Protein AF-A0A066W1K3-F1 (afdb_monomer)

Structure (mmCIF, N/CA/C/O backbone):
data_AF-A0A066W1K3-F1
#
_entry.id   AF-A0A066W1K3-F1
#
loop_
_atom_site.group_PDB
_atom_site.id
_atom_site.type_symbol
_atom_site.label_atom_id
_atom_site.label_alt_id
_atom_site.label_comp_id
_atom_site.label_asym_id
_atom_site.label_entity_id
_atom_site.label_seq_id
_atom_site.pdbx_PDB_ins_code
_atom_site.Cartn_x
_atom_site.Cartn_y
_atom_site.Cartn_z
_atom_site.occupancy
_atom_site.B_iso_or_equiv
_atom_site.auth_seq_id
_atom_site.auth_comp_id
_atom_site.auth_asym_id
_atom_site.auth_atom_id
_atom_site.pdbx_PDB_model_num
ATOM 1 N N . MET A 1 1 ? -20.556 -6.144 -15.198 1.00 44.56 1 MET A N 1
ATOM 2 C CA . MET A 1 1 ? -20.612 -7.487 -15.829 1.00 44.56 1 MET A CA 1
ATOM 3 C C . MET A 1 1 ? -19.387 -7.749 -16.706 1.00 44.56 1 MET A C 1
ATOM 5 O O . MET A 1 1 ? -18.806 -8.810 -16.545 1.00 44.56 1 MET A O 1
ATOM 9 N N . ALA A 1 2 ? -18.916 -6.784 -17.511 1.00 56.59 2 ALA A N 1
ATOM 10 C CA . ALA A 1 2 ? -17.730 -6.940 -18.371 1.00 56.59 2 ALA A CA 1
ATOM 11 C C . ALA A 1 2 ? -16.427 -7.333 -17.630 1.00 56.59 2 ALA A C 1
ATOM 13 O O . ALA A 1 2 ? -15.752 -8.272 -18.041 1.00 56.59 2 ALA A O 1
ATOM 14 N N . GLY A 1 3 ? -16.100 -6.697 -16.494 1.00 54.97 3 GLY A N 1
ATOM 15 C CA . GLY A 1 3 ? -14.868 -7.006 -15.742 1.00 54.97 3 GLY A CA 1
ATOM 16 C C . GLY A 1 3 ? -14.790 -8.435 -15.174 1.00 54.97 3 GLY A C 1
ATOM 17 O O . GLY A 1 3 ? -13.723 -9.043 -15.167 1.00 54.97 3 GLY A O 1
ATOM 18 N N . GLN A 1 4 ? -15.920 -9.022 -14.755 1.00 56.44 4 GLN A N 1
ATOM 19 C CA . GLN A 1 4 ? -15.952 -10.411 -14.267 1.00 56.44 4 GLN A CA 1
ATOM 20 C C . GLN A 1 4 ? -15.834 -11.446 -15.394 1.00 56.44 4 GLN A C 1
ATOM 22 O O . GLN A 1 4 ? -15.344 -12.547 -15.153 1.00 56.44 4 GLN A O 1
ATOM 27 N N . GLU A 1 5 ? -16.263 -11.115 -16.614 1.00 59.84 5 GLU A N 1
ATOM 28 C CA . GLU A 1 5 ? -16.056 -11.969 -17.789 1.00 59.84 5 GLU A CA 1
ATOM 29 C C . GLU A 1 5 ? -14.601 -11.915 -18.271 1.00 59.84 5 GLU A C 1
ATOM 31 O O . GLU A 1 5 ? -14.025 -12.964 -18.553 1.00 59.84 5 GLU A O 1
ATOM 36 N N . LEU A 1 6 ? -13.970 -10.732 -18.253 1.00 61.50 6 LEU A N 1
ATOM 37 C CA . LEU A 1 6 ? -12.534 -10.558 -18.521 1.00 61.50 6 LEU A CA 1
ATOM 38 C C . LEU A 1 6 ? -11.660 -11.352 -17.537 1.00 61.50 6 LEU A C 1
ATOM 40 O O . LEU A 1 6 ? -10.707 -12.011 -17.948 1.00 61.50 6 LEU A O 1
ATOM 44 N N . LEU A 1 7 ? -12.032 -11.363 -16.252 1.00 59.84 7 LEU A N 1
ATOM 45 C CA . LEU A 1 7 ? -11.373 -12.167 -15.216 1.00 59.84 7 LEU A CA 1
ATOM 46 C C . LEU A 1 7 ? -11.387 -13.675 -15.502 1.00 59.84 7 LEU A C 1
ATOM 48 O O . LEU A 1 7 ? -10.440 -14.364 -15.144 1.00 59.84 7 LEU A O 1
ATOM 52 N N . ARG A 1 8 ? -12.444 -14.206 -16.132 1.00 62.91 8 ARG A N 1
ATOM 53 C CA . ARG A 1 8 ? -12.571 -15.651 -16.409 1.00 62.91 8 ARG A CA 1
ATOM 54 C C . ARG A 1 8 ? -11.688 -16.130 -17.563 1.00 62.91 8 ARG A C 1
ATOM 56 O O . ARG A 1 8 ? -11.453 -17.330 -17.664 1.00 62.91 8 ARG A O 1
ATOM 63 N N . GLY A 1 9 ? -11.238 -15.222 -18.430 1.00 71.50 9 GLY A N 1
ATOM 64 C CA . GLY A 1 9 ? -10.357 -15.532 -19.560 1.00 71.50 9 GLY A CA 1
ATOM 65 C C . GLY A 1 9 ? -8.876 -15.243 -19.307 1.00 71.50 9 GLY A C 1
ATOM 66 O O . GLY A 1 9 ? -8.043 -15.649 -20.114 1.00 71.50 9 GLY A O 1
ATOM 67 N N . LEU A 1 10 ? -8.541 -14.540 -18.220 1.00 83.56 10 LEU A N 1
ATOM 68 C CA . LEU A 1 10 ? -7.169 -14.171 -17.894 1.00 83.56 10 LEU A CA 1
ATOM 69 C C . LEU A 1 10 ? -6.488 -15.248 -17.045 1.00 83.56 10 LEU A C 1
ATOM 71 O O . LEU A 1 10 ? -6.979 -15.617 -15.980 1.00 83.56 10 LEU A O 1
ATOM 75 N N . ASP A 1 11 ? -5.315 -15.694 -17.488 1.00 89.19 11 ASP A N 1
ATOM 76 C CA . ASP A 1 11 ? -4.429 -16.529 -16.683 1.00 89.19 11 ASP A CA 1
ATOM 77 C C . ASP A 1 11 ? -3.757 -15.677 -15.592 1.00 89.19 11 ASP A C 1
ATOM 79 O O . ASP A 1 11 ? -2.738 -15.014 -15.804 1.00 89.19 11 ASP A O 1
ATOM 83 N N . LEU A 1 12 ? -4.386 -15.658 -14.416 1.00 88.31 12 LEU A N 1
ATOM 84 C CA . LEU A 1 12 ? -3.919 -14.900 -13.261 1.00 88.31 12 LEU A CA 1
ATOM 85 C C . LEU A 1 12 ? -2.614 -15.463 -12.666 1.00 88.31 12 LEU A C 1
ATOM 87 O O . LEU A 1 12 ? -1.838 -14.698 -12.090 1.00 88.31 12 LEU A O 1
ATOM 91 N N . GLU A 1 13 ? -2.326 -16.759 -12.831 1.00 87.38 13 GLU A N 1
ATOM 92 C CA . GLU A 1 13 ? -1.036 -17.335 -12.426 1.00 87.38 13 GLU A CA 1
ATOM 93 C C . GLU A 1 13 ? 0.085 -16.818 -13.337 1.00 87.38 13 GLU A C 1
ATOM 95 O O . GLU A 1 13 ? 1.126 -16.376 -12.851 1.00 87.38 13 GLU A O 1
ATOM 100 N N . ALA A 1 14 ? -0.141 -16.787 -14.655 1.00 88.00 14 ALA A N 1
ATOM 101 C CA . ALA A 1 14 ? 0.821 -16.222 -15.601 1.00 88.00 14 ALA A CA 1
ATOM 102 C C . ALA A 1 14 ? 1.046 -14.716 -15.378 1.00 88.00 14 ALA A C 1
ATOM 104 O O . ALA A 1 14 ? 2.181 -14.239 -15.475 1.00 88.00 14 ALA A O 1
ATOM 105 N N . ALA A 1 15 ? -0.008 -13.963 -15.043 1.00 91.12 15 ALA A N 1
ATOM 106 C CA . ALA A 1 15 ? 0.107 -12.550 -14.681 1.00 91.12 15 ALA A CA 1
ATOM 107 C C . ALA A 1 15 ? 0.952 -12.350 -13.411 1.00 91.12 15 ALA A C 1
ATOM 109 O O . ALA A 1 15 ? 1.806 -11.462 -13.371 1.00 91.12 15 ALA A O 1
ATOM 110 N N . HIS A 1 16 ? 0.772 -13.201 -12.400 1.00 92.12 16 HIS A N 1
ATOM 111 C CA . HIS A 1 16 ? 1.555 -13.179 -11.162 1.00 92.12 16 HIS A CA 1
ATOM 112 C C . HIS A 1 16 ? 3.029 -13.534 -11.377 1.00 92.12 16 HIS A C 1
ATOM 114 O O . HIS A 1 16 ? 3.916 -12.784 -10.954 1.00 92.12 16 HIS A O 1
ATOM 120 N N . ASP A 1 17 ? 3.304 -14.612 -12.112 1.00 87.12 17 ASP A N 1
ATOM 121 C CA . ASP A 1 17 ? 4.659 -15.010 -12.509 1.00 87.12 17 ASP A CA 1
ATOM 122 C C . ASP A 1 17 ? 5.370 -13.884 -13.275 1.00 87.12 17 ASP A C 1
ATOM 124 O O . ASP A 1 17 ? 6.563 -13.636 -13.077 1.00 87.12 17 ASP A O 1
ATOM 128 N N . PHE A 1 18 ? 4.643 -13.194 -14.155 1.00 92.12 18 PHE A N 1
ATOM 129 C CA . PHE A 1 18 ? 5.164 -12.061 -14.909 1.00 92.12 18 PHE A CA 1
ATOM 130 C C . PHE A 1 18 ? 5.473 -10.862 -14.001 1.00 92.12 18 PHE A C 1
ATOM 132 O O . PHE A 1 18 ? 6.591 -10.344 -14.039 1.00 92.12 18 PHE A O 1
ATOM 139 N N . ALA A 1 19 ? 4.524 -10.454 -13.151 1.00 94.69 19 ALA A N 1
ATOM 140 C CA . ALA A 1 19 ? 4.674 -9.306 -12.257 1.00 94.69 19 ALA A CA 1
ATOM 141 C C . ALA A 1 19 ? 5.852 -9.480 -11.286 1.00 94.69 19 ALA A C 1
ATOM 143 O O . ALA A 1 19 ? 6.653 -8.564 -11.101 1.00 94.69 19 ALA A O 1
ATOM 144 N N . THR A 1 20 ? 6.001 -10.672 -10.702 1.00 89.81 20 THR A N 1
ATOM 145 C CA . THR A 1 20 ? 7.090 -10.980 -9.762 1.00 89.81 20 THR A CA 1
ATOM 146 C C . THR A 1 20 ? 8.464 -10.918 -10.426 1.00 89.81 20 THR A C 1
ATOM 148 O O . THR A 1 20 ? 9.378 -10.282 -9.898 1.00 89.81 20 THR A O 1
ATOM 151 N N . GLN A 1 21 ? 8.620 -11.525 -11.606 1.00 88.31 21 GLN A N 1
ATOM 152 C CA . GLN A 1 21 ? 9.875 -11.476 -12.360 1.00 88.31 21 GLN A CA 1
ATOM 153 C C . GLN A 1 21 ? 10.215 -10.053 -12.805 1.00 88.31 21 GLN A C 1
ATOM 155 O O . GLN A 1 21 ? 11.380 -9.648 -12.739 1.00 88.31 21 GLN A O 1
ATOM 160 N N . LEU A 1 22 ? 9.211 -9.292 -13.245 1.00 92.69 22 LEU A N 1
ATOM 161 C CA . LEU A 1 22 ? 9.401 -7.921 -13.694 1.00 92.69 22 LEU A CA 1
ATOM 162 C C . LEU A 1 22 ? 9.805 -6.999 -12.537 1.00 92.69 22 LEU A C 1
ATOM 164 O O . LEU A 1 22 ? 10.787 -6.273 -12.677 1.00 92.69 22 LEU A O 1
ATOM 168 N N . ALA A 1 23 ? 9.142 -7.101 -11.380 1.00 94.69 23 ALA A N 1
ATOM 169 C CA . ALA A 1 23 ? 9.474 -6.322 -10.186 1.00 94.69 23 ALA A CA 1
ATOM 170 C C . ALA A 1 23 ? 10.914 -6.583 -9.712 1.00 94.69 23 ALA A C 1
ATOM 172 O O . ALA A 1 23 ? 11.644 -5.645 -9.396 1.00 94.69 23 ALA A O 1
ATOM 173 N N . VAL A 1 24 ? 11.369 -7.845 -9.729 1.00 90.06 24 VAL A N 1
ATOM 174 C CA . VAL A 1 24 ? 12.751 -8.194 -9.352 1.00 90.06 24 VAL A CA 1
ATOM 175 C C . VAL A 1 24 ? 13.772 -7.621 -10.339 1.00 90.06 24 VAL A C 1
ATOM 177 O O . VAL A 1 24 ? 14.794 -7.077 -9.915 1.00 90.06 24 VAL A O 1
ATOM 180 N N . ARG A 1 25 ? 13.508 -7.710 -11.651 1.00 90.25 25 ARG A N 1
ATOM 181 C CA . ARG A 1 25 ? 14.384 -7.135 -12.690 1.00 90.25 25 ARG A CA 1
ATOM 182 C C . ARG A 1 25 ? 14.455 -5.610 -12.585 1.00 90.25 25 ARG A C 1
ATOM 184 O O . ARG A 1 25 ? 15.551 -5.062 -12.642 1.00 90.25 25 ARG A O 1
ATOM 191 N N . ALA A 1 26 ? 13.319 -4.950 -12.372 1.00 90.50 26 ALA A N 1
ATOM 192 C CA . ALA A 1 26 ? 13.235 -3.508 -12.164 1.00 90.50 26 ALA A CA 1
ATOM 193 C C . ALA A 1 26 ? 13.988 -3.069 -10.895 1.00 90.50 26 ALA A C 1
ATOM 195 O O . ALA A 1 26 ? 14.848 -2.195 -10.948 1.00 90.50 26 ALA A O 1
ATOM 196 N N . GLY A 1 27 ? 13.776 -3.740 -9.758 1.00 90.50 27 GLY A N 1
ATOM 197 C CA . GLY A 1 27 ? 14.482 -3.389 -8.523 1.00 90.50 27 GLY A CA 1
ATOM 198 C C . GLY A 1 27 ? 15.983 -3.690 -8.558 1.00 90.50 27 GLY A C 1
ATOM 199 O O . GLY A 1 27 ? 16.744 -3.085 -7.803 1.00 90.50 27 GLY A O 1
ATOM 200 N N . ALA A 1 28 ? 16.450 -4.579 -9.442 1.00 86.50 28 ALA A N 1
ATOM 201 C CA . ALA A 1 28 ? 17.882 -4.746 -9.684 1.00 86.50 28 ALA A CA 1
ATOM 202 C C . ALA A 1 28 ? 18.515 -3.470 -10.270 1.00 86.50 28 ALA A C 1
ATOM 204 O O . ALA A 1 28 ? 19.626 -3.122 -9.874 1.00 86.50 28 ALA A O 1
ATOM 205 N N . MET A 1 29 ? 17.791 -2.736 -11.128 1.00 87.94 29 MET A N 1
ATOM 206 C CA . MET A 1 29 ? 18.235 -1.434 -11.647 1.00 87.94 29 MET A CA 1
ATOM 207 C C . MET A 1 29 ? 18.356 -0.404 -10.515 1.00 87.94 29 MET A C 1
ATOM 209 O O . MET A 1 29 ? 19.374 0.282 -10.415 1.00 87.94 29 MET A O 1
ATOM 213 N N . LEU A 1 30 ? 17.369 -0.355 -9.607 1.00 89.31 30 LEU A N 1
ATOM 214 C CA . LEU A 1 30 ? 17.415 0.506 -8.417 1.00 89.31 30 LEU A CA 1
ATOM 215 C C . LEU A 1 30 ? 18.617 0.182 -7.524 1.00 89.31 30 LEU A C 1
ATOM 217 O O . LEU A 1 30 ? 19.340 1.084 -7.101 1.00 89.31 30 LEU A O 1
ATOM 221 N N . ARG A 1 31 ? 18.871 -1.108 -7.257 1.00 85.31 31 ARG A N 1
ATOM 222 C CA . ARG A 1 31 ? 20.025 -1.540 -6.454 1.00 85.31 31 ARG A CA 1
ATOM 223 C C . ARG A 1 31 ? 21.344 -1.132 -7.094 1.00 85.31 31 ARG A C 1
ATOM 225 O O . ARG A 1 31 ? 22.219 -0.625 -6.400 1.00 85.31 31 ARG A O 1
ATOM 232 N N . GLU A 1 32 ? 21.501 -1.370 -8.394 1.00 83.19 32 GLU A N 1
ATOM 233 C CA . GLU A 1 32 ? 22.722 -1.014 -9.116 1.00 83.19 32 GLU A CA 1
ATOM 234 C C . GLU A 1 32 ? 22.983 0.497 -9.048 1.00 83.19 32 GLU A C 1
ATOM 236 O O . GLU A 1 32 ? 24.118 0.925 -8.835 1.00 83.19 32 GLU A O 1
ATOM 241 N N . ASN A 1 33 ? 21.933 1.312 -9.173 1.00 86.31 33 ASN A N 1
ATOM 242 C CA . ASN A 1 33 ? 22.040 2.761 -9.045 1.00 86.31 33 ASN A CA 1
ATOM 243 C C . ASN A 1 33 ? 22.405 3.185 -7.608 1.00 86.31 33 ASN A C 1
ATOM 245 O O . ASN A 1 33 ? 23.353 3.950 -7.421 1.00 86.31 33 ASN A O 1
ATOM 249 N N . ALA A 1 34 ? 21.743 2.623 -6.591 1.00 85.62 34 ALA A N 1
ATOM 250 C CA . ALA A 1 34 ? 22.082 2.863 -5.187 1.00 85.62 34 ALA A CA 1
ATOM 251 C C . ALA A 1 34 ? 23.542 2.487 -4.873 1.00 85.62 34 ALA A C 1
ATOM 253 O O . ALA A 1 34 ? 24.242 3.241 -4.198 1.00 85.62 34 ALA A O 1
ATOM 254 N N . TRP A 1 35 ? 24.027 1.367 -5.420 1.00 81.88 35 TRP A N 1
ATOM 255 C CA . TRP A 1 35 ? 25.419 0.939 -5.292 1.00 81.88 35 TRP A CA 1
ATOM 256 C C . TRP A 1 35 ? 26.395 1.938 -5.914 1.00 81.88 35 TRP A C 1
ATOM 258 O O . TRP A 1 35 ? 27.321 2.394 -5.246 1.00 81.88 35 TRP A O 1
ATOM 268 N N . LYS A 1 36 ? 26.165 2.336 -7.172 1.00 81.75 36 LYS A N 1
ATOM 269 C CA . LYS A 1 36 ? 27.003 3.331 -7.863 1.00 81.75 36 LYS A CA 1
ATOM 270 C C . LYS A 1 36 ? 27.095 4.635 -7.071 1.00 81.75 36 LYS A C 1
ATOM 272 O O . LYS A 1 36 ? 28.177 5.205 -6.966 1.00 81.75 36 LYS A O 1
ATOM 277 N N . ARG A 1 37 ? 25.981 5.076 -6.481 1.00 82.56 37 ARG A N 1
ATOM 278 C CA . ARG A 1 37 ? 25.920 6.282 -5.644 1.00 82.56 37 ARG A CA 1
ATOM 279 C C . ARG A 1 37 ? 26.664 6.117 -4.320 1.00 82.56 37 ARG A C 1
ATOM 281 O O . ARG A 1 37 ? 27.357 7.041 -3.914 1.00 82.56 37 ARG A O 1
ATOM 288 N N . ALA A 1 38 ? 26.571 4.953 -3.680 1.00 79.88 38 ALA A N 1
ATOM 289 C CA . ALA A 1 38 ? 27.310 4.655 -2.454 1.00 79.88 38 ALA A CA 1
ATOM 290 C C . ALA A 1 38 ? 28.830 4.543 -2.678 1.00 79.88 38 ALA A C 1
ATOM 292 O O . ALA A 1 38 ? 29.608 4.854 -1.780 1.00 79.88 38 ALA A O 1
ATOM 293 N N . CYS A 1 39 ? 29.257 4.109 -3.869 1.00 74.38 39 CYS A N 1
ATOM 294 C CA . CYS A 1 39 ? 30.669 3.985 -4.241 1.00 74.38 39 CYS A CA 1
ATOM 295 C C . CYS A 1 39 ? 31.286 5.235 -4.861 1.00 74.38 39 CYS A C 1
ATOM 297 O O . CYS A 1 39 ? 32.507 5.271 -5.031 1.00 74.38 39 CYS A O 1
ATOM 299 N N . ALA A 1 40 ? 30.481 6.226 -5.245 1.00 71.75 40 ALA A N 1
ATOM 300 C CA . ALA A 1 40 ? 31.010 7.469 -5.776 1.00 71.75 40 ALA A CA 1
ATOM 301 C C . ALA A 1 40 ? 31.916 8.104 -4.705 1.00 71.75 40 ALA A C 1
ATOM 303 O O . ALA A 1 40 ? 31.473 8.268 -3.565 1.00 71.75 40 ALA A O 1
ATOM 304 N N . PRO A 1 41 ? 33.184 8.435 -5.020 1.00 52.69 41 PRO A N 1
ATOM 305 C CA . PRO A 1 41 ? 34.043 9.092 -4.052 1.00 52.69 41 PRO A CA 1
ATOM 306 C C . PRO A 1 41 ? 33.346 10.375 -3.612 1.00 52.69 41 PRO A C 1
ATOM 308 O O . PRO A 1 41 ? 32.952 11.185 -4.454 1.00 52.69 41 PRO A O 1
ATOM 311 N N . HIS A 1 42 ? 33.180 10.560 -2.298 1.00 49.16 42 HIS A N 1
ATOM 312 C CA . HIS A 1 42 ? 32.863 11.873 -1.759 1.00 49.16 42 HIS A CA 1
ATOM 313 C C . HIS A 1 42 ? 33.869 12.837 -2.387 1.00 49.16 42 HIS A C 1
ATOM 315 O O . HIS A 1 42 ? 35.070 12.696 -2.160 1.00 49.16 42 HIS A O 1
ATOM 321 N N . LEU A 1 43 ? 33.404 13.771 -3.217 1.00 42.94 43 LEU A N 1
ATOM 322 C CA . LEU A 1 43 ? 34.198 14.918 -3.638 1.00 42.94 43 LEU A CA 1
ATOM 323 C C . LEU A 1 43 ? 34.476 15.722 -2.367 1.00 42.94 43 LEU A C 1
ATOM 325 O O . LEU A 1 43 ? 33.756 16.653 -2.021 1.00 42.94 43 LEU A O 1
ATOM 329 N N . SER A 1 44 ? 35.473 15.286 -1.601 1.00 37.78 44 SER A N 1
ATOM 330 C CA . SER A 1 44 ? 35.967 16.006 -0.451 1.00 37.78 44 SER A CA 1
ATOM 331 C C . SER A 1 44 ? 36.592 17.278 -0.985 1.00 37.78 44 SER A C 1
ATOM 333 O O . SER A 1 44 ? 37.568 17.243 -1.736 1.00 37.78 44 SER A O 1
ATOM 335 N N . SER A 1 45 ? 36.019 18.400 -0.578 1.00 40.66 45 SER A N 1
ATOM 336 C CA . SER A 1 45 ? 36.645 19.708 -0.579 1.00 40.66 45 SER A CA 1
ATOM 337 C C . SER A 1 45 ? 38.006 19.637 0.128 1.00 40.66 45 SER A C 1
ATOM 339 O O . SER A 1 45 ? 38.107 19.856 1.333 1.00 40.66 45 SER A O 1
ATOM 341 N N . SER A 1 46 ? 39.065 19.322 -0.612 1.00 32.78 46 SER A N 1
ATOM 342 C CA . SER A 1 46 ? 40.451 19.525 -0.195 1.00 32.78 46 SER A CA 1
ATOM 343 C C . SER A 1 46 ? 41.079 20.572 -1.109 1.00 32.78 46 SER A C 1
ATOM 345 O O . SER A 1 46 ? 41.966 20.288 -1.909 1.00 32.78 46 SER A O 1
ATOM 347 N N . ALA A 1 47 ? 40.586 21.806 -1.008 1.00 38.16 47 ALA A N 1
ATOM 348 C CA . ALA A 1 47 ? 41.328 22.965 -1.477 1.00 38.16 47 ALA A CA 1
ATOM 349 C C . ALA A 1 47 ? 42.313 23.375 -0.373 1.00 38.16 47 ALA A C 1
ATOM 351 O O . ALA A 1 47 ? 42.003 24.215 0.467 1.00 38.16 47 ALA A O 1
ATOM 352 N N . SER A 1 48 ? 43.500 22.766 -0.358 1.00 33.44 48 SER A N 1
ATOM 353 C CA . SER A 1 48 ? 44.670 23.356 0.296 1.00 33.44 48 SER A CA 1
ATOM 354 C C . SER A 1 48 ? 45.965 22.803 -0.295 1.00 33.44 48 SER A C 1
ATOM 356 O O . SER A 1 48 ? 46.402 21.722 0.080 1.00 33.44 48 SER A O 1
ATOM 358 N N . SER A 1 49 ? 46.568 23.560 -1.207 1.00 30.41 49 SER A N 1
ATOM 359 C CA . SER A 1 49 ? 47.958 24.042 -1.145 1.00 30.41 49 SER A CA 1
ATOM 360 C C . SER A 1 49 ? 48.424 24.421 -2.548 1.00 30.41 49 SER A C 1
ATOM 362 O O . SER A 1 49 ? 48.139 23.725 -3.517 1.00 30.41 49 SER A O 1
ATOM 364 N N . ALA A 1 50 ? 49.084 25.568 -2.618 1.00 32.75 50 ALA A N 1
ATOM 365 C CA . ALA A 1 50 ? 49.491 26.286 -3.812 1.00 32.75 50 ALA A CA 1
ATOM 366 C C . ALA A 1 50 ? 50.367 25.483 -4.788 1.00 32.75 50 ALA A C 1
ATOM 368 O O . ALA A 1 50 ? 51.170 24.670 -4.352 1.00 32.75 50 ALA A O 1
ATOM 369 N N . ASP A 1 51 ? 50.283 25.846 -6.072 1.00 28.45 51 ASP A N 1
ATOM 370 C CA . ASP A 1 51 ? 51.467 26.201 -6.861 1.00 28.45 51 ASP A CA 1
ATOM 371 C C . ASP A 1 51 ? 51.108 27.224 -7.967 1.00 28.45 51 ASP A C 1
ATOM 373 O O . ASP A 1 51 ? 49.978 27.206 -8.470 1.00 28.45 51 ASP A O 1
ATOM 377 N N . PRO A 1 52 ? 52.010 28.170 -8.312 1.00 37.03 52 PRO A N 1
ATOM 378 C CA . PRO A 1 52 ? 51.689 29.332 -9.135 1.00 37.03 52 PRO A CA 1
ATOM 379 C C . PRO A 1 52 ? 52.164 29.213 -10.600 1.00 37.03 52 PRO A C 1
ATOM 381 O O . PRO A 1 52 ? 53.215 28.655 -10.884 1.00 37.03 52 PRO A O 1
ATOM 384 N N . ILE A 1 53 ? 51.428 29.892 -11.492 1.00 28.59 53 ILE A N 1
ATOM 385 C CA . ILE A 1 53 ? 51.863 30.467 -12.786 1.00 28.59 53 ILE A CA 1
ATOM 386 C C . ILE A 1 53 ? 52.273 29.480 -13.905 1.00 28.59 53 ILE A C 1
ATOM 388 O O . ILE A 1 53 ? 53.350 28.901 -13.890 1.00 28.59 53 ILE A O 1
ATOM 392 N N . SER A 1 54 ? 51.516 29.475 -15.012 1.00 27.11 54 SER A N 1
ATOM 393 C CA . SER A 1 54 ? 52.042 29.939 -16.312 1.00 27.11 54 SER A CA 1
ATOM 394 C C . SER A 1 54 ? 50.923 30.226 -17.323 1.00 27.11 54 SER A C 1
ATOM 396 O O . SER A 1 54 ? 49.878 29.583 -17.342 1.00 27.11 54 SER A O 1
ATOM 398 N N . HIS A 1 55 ? 51.167 31.287 -18.089 1.00 28.33 55 HIS A N 1
ATOM 399 C CA . HIS A 1 55 ? 50.366 31.890 -19.148 1.00 28.33 55 HIS A CA 1
ATOM 400 C C . HIS A 1 55 ? 49.990 30.925 -20.284 1.00 28.33 55 HIS A C 1
ATOM 402 O O . HIS A 1 55 ? 50.864 30.211 -20.758 1.00 28.33 55 HIS A O 1
ATOM 408 N N . ASP A 1 56 ? 48.775 31.051 -20.837 1.00 27.20 56 ASP A N 1
ATOM 409 C CA . ASP A 1 56 ? 48.636 31.669 -22.166 1.00 27.20 56 ASP A CA 1
ATOM 410 C C . ASP A 1 56 ? 47.215 32.198 -22.455 1.00 27.20 56 ASP A C 1
ATOM 412 O O . ASP A 1 56 ? 46.211 31.729 -21.921 1.00 27.20 56 ASP A O 1
ATOM 416 N N . GLN A 1 57 ? 47.194 33.248 -23.269 1.00 26.16 57 GLN A N 1
ATOM 417 C CA . GLN A 1 57 ? 46.102 34.096 -23.752 1.00 26.16 57 GLN A CA 1
ATOM 418 C C . GLN A 1 57 ? 45.191 33.286 -24.714 1.00 26.16 57 GLN A C 1
ATOM 420 O O . GLN A 1 57 ? 45.627 32.297 -25.279 1.00 26.16 57 GLN A O 1
ATOM 425 N N . SER A 1 58 ? 43.930 33.573 -25.049 1.00 24.95 58 SER A N 1
ATOM 426 C CA . SER A 1 58 ? 43.206 34.813 -25.343 1.00 24.95 58 SER A CA 1
ATOM 427 C C . SER A 1 58 ? 41.781 34.403 -25.788 1.00 24.95 58 SER A C 1
ATOM 429 O O . SER A 1 58 ? 41.645 33.389 -26.464 1.00 24.95 58 SER A O 1
ATOM 431 N N . TYR A 1 59 ? 40.731 35.155 -25.434 1.00 25.64 59 TYR A N 1
ATOM 432 C CA . TYR A 1 59 ? 39.798 35.806 -26.381 1.00 25.64 59 TYR A CA 1
ATOM 433 C C . TYR A 1 59 ? 38.576 36.413 -25.661 1.00 25.64 59 TYR A C 1
ATOM 435 O O . TYR A 1 59 ? 37.736 35.716 -25.105 1.00 25.64 59 TYR A O 1
ATOM 443 N N . ALA A 1 60 ? 38.532 37.747 -25.726 1.00 27.14 60 ALA A N 1
ATOM 444 C CA . ALA A 1 60 ? 37.386 38.660 -25.736 1.00 27.14 60 ALA A CA 1
ATOM 445 C C . ALA A 1 60 ? 36.217 38.443 -24.749 1.00 27.14 60 ALA A C 1
ATOM 447 O O . ALA A 1 60 ? 35.252 37.734 -25.021 1.00 27.14 60 ALA A O 1
ATOM 448 N N . ALA A 1 61 ? 36.251 39.232 -23.673 1.00 26.23 61 ALA A N 1
ATOM 449 C CA . ALA A 1 61 ? 35.080 39.662 -22.922 1.00 26.23 61 ALA A CA 1
ATOM 450 C C . ALA A 1 61 ? 34.672 41.084 -23.350 1.00 26.23 61 ALA A C 1
ATOM 452 O O . ALA A 1 61 ? 35.485 41.993 -23.258 1.00 26.23 61 ALA A O 1
ATOM 453 N N . GLU A 1 62 ? 33.415 41.261 -23.757 1.00 28.84 62 GLU A N 1
ATOM 454 C CA . GLU A 1 62 ? 32.542 42.441 -23.587 1.00 28.84 62 GLU A CA 1
ATOM 455 C C . GLU A 1 62 ? 31.123 41.929 -23.927 1.00 28.84 62 GLU A C 1
ATOM 457 O O . GLU A 1 62 ? 30.959 41.227 -24.913 1.00 28.84 62 GLU A O 1
ATOM 462 N N . LYS A 1 63 ? 30.028 42.173 -23.207 1.00 26.33 63 LYS A N 1
ATOM 463 C CA . LYS A 1 63 ? 29.703 43.090 -22.116 1.00 26.33 63 LYS A CA 1
ATOM 464 C C . LYS A 1 63 ? 28.334 42.650 -21.560 1.00 26.33 63 LYS A C 1
ATOM 466 O O . LYS A 1 63 ? 27.501 42.199 -22.339 1.00 26.33 63 LYS A O 1
ATOM 471 N N . LEU A 1 64 ? 28.122 42.897 -20.262 1.00 26.45 64 LEU A N 1
ATOM 472 C CA . LEU A 1 64 ? 26.859 43.118 -19.521 1.00 26.45 64 LEU A CA 1
ATOM 473 C C . LEU A 1 64 ? 26.726 42.225 -18.279 1.00 26.45 64 LEU A C 1
ATOM 475 O O . LEU A 1 64 ? 26.059 41.196 -18.259 1.00 26.45 64 LEU A O 1
ATOM 479 N N . HIS A 1 65 ? 27.375 42.703 -17.218 1.00 26.77 65 HIS A N 1
ATOM 480 C CA . HIS A 1 65 ? 26.920 42.520 -15.847 1.00 26.77 65 HIS A CA 1
ATOM 481 C C . HIS A 1 65 ? 25.582 43.250 -15.662 1.00 26.77 65 HIS A C 1
ATOM 483 O O . HIS A 1 65 ? 25.478 44.403 -16.069 1.00 26.77 65 HIS A O 1
ATOM 489 N N . GLU A 1 66 ? 24.621 42.626 -14.978 1.00 28.94 66 GLU A N 1
ATOM 490 C CA . GLU A 1 66 ? 24.289 43.051 -13.612 1.00 28.94 66 GLU A CA 1
ATOM 491 C C . GLU A 1 66 ? 23.403 42.032 -12.866 1.00 28.94 66 GLU A C 1
ATOM 493 O O . GLU A 1 66 ? 22.322 41.657 -13.308 1.00 28.94 66 GLU A O 1
ATOM 498 N N . ASN A 1 67 ? 23.903 41.676 -11.677 1.00 29.45 67 ASN A N 1
ATOM 499 C CA . ASN A 1 67 ? 23.199 41.279 -10.455 1.00 29.45 67 ASN A CA 1
ATOM 500 C C . ASN A 1 67 ? 22.661 39.841 -10.287 1.00 29.45 67 ASN A C 1
ATOM 502 O O . ASN A 1 67 ? 21.506 39.535 -10.555 1.00 29.45 67 ASN A O 1
ATOM 506 N N . GLY A 1 68 ? 23.484 39.027 -9.604 1.00 30.08 68 GLY A N 1
ATOM 507 C CA . GLY A 1 68 ? 23.018 38.223 -8.465 1.00 30.08 68 GLY A CA 1
ATOM 508 C C . GLY A 1 68 ? 22.766 36.732 -8.701 1.00 30.08 68 GLY A C 1
ATOM 509 O O . GLY A 1 68 ? 21.632 36.286 -8.581 1.00 30.08 68 GLY A O 1
ATOM 510 N N . ALA A 1 69 ? 23.811 35.931 -8.930 1.00 31.39 69 ALA A N 1
ATOM 511 C CA . ALA A 1 69 ? 23.716 34.470 -8.823 1.00 31.39 69 ALA A CA 1
ATOM 512 C C . ALA A 1 69 ? 25.038 33.848 -8.344 1.00 31.39 69 ALA A C 1
ATOM 514 O O . ALA A 1 69 ? 25.880 33.424 -9.130 1.00 31.39 69 ALA A O 1
ATOM 515 N N . LEU A 1 70 ? 25.205 33.773 -7.027 1.00 35.66 70 LEU A N 1
ATOM 516 C CA . LEU A 1 70 ? 26.146 32.871 -6.363 1.00 35.66 70 LEU A CA 1
ATOM 517 C C . LEU A 1 70 ? 25.301 31.988 -5.443 1.00 35.66 70 LEU A C 1
ATOM 519 O O . LEU A 1 70 ? 24.930 32.443 -4.366 1.00 35.66 70 LEU A O 1
ATOM 523 N N . ASN A 1 71 ? 24.898 30.810 -5.951 1.00 31.44 71 ASN A N 1
ATOM 524 C CA . ASN A 1 71 ? 24.522 29.568 -5.231 1.00 31.44 71 ASN A CA 1
ATOM 525 C C . ASN A 1 71 ? 23.539 28.675 -6.029 1.00 31.44 71 ASN A C 1
ATOM 527 O O . ASN A 1 71 ? 22.487 28.293 -5.519 1.00 31.44 71 ASN A O 1
ATOM 531 N N . THR A 1 72 ? 23.859 28.310 -7.275 1.00 33.91 72 THR A N 1
ATOM 532 C CA . THR A 1 72 ? 23.002 27.419 -8.097 1.00 33.91 72 THR A CA 1
ATOM 533 C C . THR A 1 72 ? 23.720 26.212 -8.708 1.00 33.91 72 THR A C 1
ATOM 535 O O . THR A 1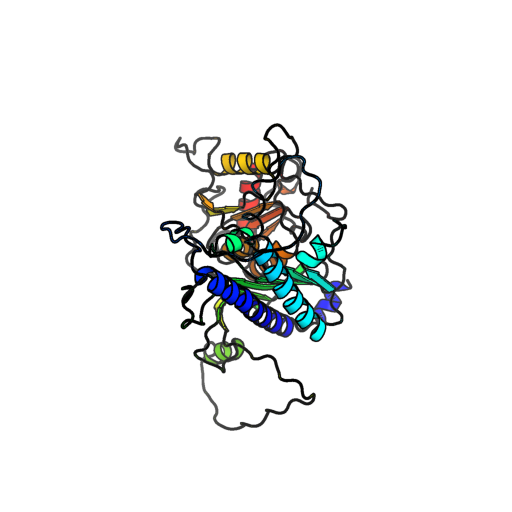 72 ? 23.186 25.608 -9.623 1.00 33.91 72 THR A O 1
ATOM 538 N N . ARG A 1 73 ? 24.900 25.798 -8.219 1.00 29.81 73 ARG A N 1
ATOM 539 C CA . ARG A 1 73 ? 25.613 24.626 -8.787 1.00 29.81 73 ARG A CA 1
ATOM 540 C C . ARG A 1 73 ? 25.700 23.371 -7.914 1.00 29.81 73 ARG A C 1
ATOM 542 O O . ARG A 1 73 ? 26.165 22.355 -8.406 1.00 29.81 73 ARG A O 1
ATOM 549 N N . GLU A 1 74 ? 25.217 23.392 -6.672 1.00 36.81 74 GLU A N 1
ATOM 550 C CA . GLU A 1 74 ? 25.249 22.205 -5.787 1.00 36.81 74 GLU A CA 1
ATOM 551 C C . GLU A 1 74 ? 23.877 21.553 -5.541 1.00 36.81 74 GLU A C 1
ATOM 553 O O . GLU A 1 74 ? 23.802 20.533 -4.863 1.00 36.81 74 GLU A O 1
ATOM 558 N N . LYS A 1 75 ? 22.786 22.100 -6.099 1.00 35.38 75 LYS A N 1
ATOM 559 C CA . LYS A 1 75 ? 21.420 21.578 -5.887 1.00 35.38 75 LYS A CA 1
ATOM 560 C C . LYS A 1 75 ? 20.874 20.691 -7.018 1.00 35.38 75 LYS A C 1
ATOM 562 O O . LYS A 1 75 ? 19.882 20.014 -6.780 1.00 35.38 75 LYS A O 1
ATOM 567 N N . ASP A 1 76 ? 21.564 20.605 -8.157 1.00 42.31 76 ASP A N 1
ATOM 568 C CA . ASP A 1 76 ? 21.154 19.805 -9.333 1.00 42.31 76 ASP A CA 1
ATOM 569 C C . ASP A 1 76 ? 21.697 18.353 -9.334 1.00 42.31 76 ASP A C 1
ATOM 571 O O . ASP A 1 76 ? 21.565 17.632 -10.310 1.00 42.31 76 ASP A O 1
ATOM 575 N N . SER A 1 77 ? 22.348 17.863 -8.269 1.00 54.34 77 SER A N 1
ATOM 576 C CA . SER A 1 77 ? 23.147 16.617 -8.362 1.00 54.34 77 SER A CA 1
ATOM 577 C C . SER A 1 77 ? 22.484 15.325 -7.863 1.00 54.34 77 SER A C 1
ATOM 579 O O . SER A 1 77 ? 22.990 14.241 -8.145 1.00 54.34 77 SER A O 1
ATOM 581 N N . SER A 1 78 ? 21.377 15.392 -7.117 1.00 51.22 78 SER A N 1
ATOM 582 C CA . SER A 1 78 ? 20.713 14.193 -6.560 1.00 51.22 78 SER A CA 1
ATOM 583 C C . SER A 1 78 ? 19.260 14.045 -6.991 1.00 51.22 78 SER A C 1
ATOM 585 O O . SER A 1 78 ? 18.834 12.928 -7.259 1.00 51.22 78 SER A O 1
ATOM 587 N N . VAL A 1 79 ? 18.533 15.158 -7.120 1.00 59.88 79 VAL A N 1
ATOM 588 C CA . VAL A 1 79 ? 17.156 15.181 -7.633 1.00 59.88 79 VAL A CA 1
ATOM 589 C C . VAL A 1 79 ? 17.117 14.718 -9.092 1.00 59.88 79 VAL A C 1
ATOM 591 O O . VAL A 1 79 ? 16.284 13.884 -9.437 1.00 59.88 79 VAL A O 1
ATOM 594 N N . ASP A 1 80 ? 18.070 15.163 -9.914 1.00 60.47 80 ASP A N 1
ATOM 595 C CA . ASP A 1 80 ? 18.149 14.785 -11.331 1.00 60.47 80 ASP A CA 1
ATOM 596 C C . ASP A 1 80 ? 18.479 13.295 -11.509 1.00 60.47 80 ASP A C 1
ATOM 598 O O . ASP A 1 80 ? 17.825 12.599 -12.278 1.00 60.47 80 ASP A O 1
ATOM 602 N N . VAL A 1 81 ? 19.419 12.761 -10.718 1.00 61.88 81 VAL A N 1
ATOM 603 C CA . VAL A 1 81 ? 19.792 11.331 -10.754 1.00 61.88 81 VAL A CA 1
ATOM 604 C C . VAL A 1 81 ? 18.628 10.429 -10.354 1.00 61.88 81 VAL A C 1
ATOM 606 O O . VAL A 1 81 ? 18.486 9.334 -10.896 1.00 61.88 81 VAL A O 1
ATOM 609 N N . VAL A 1 82 ? 17.837 10.867 -9.374 1.00 65.38 82 VAL A N 1
ATOM 610 C CA . VAL A 1 82 ? 16.652 10.141 -8.921 1.00 65.38 82 VAL A CA 1
ATOM 611 C C . VAL A 1 82 ? 15.594 10.182 -10.027 1.00 65.38 82 VAL A C 1
ATOM 613 O O . VAL A 1 82 ? 15.197 9.144 -10.526 1.00 65.38 82 VAL A O 1
ATOM 616 N N . THR A 1 83 ? 15.283 11.362 -10.560 1.00 74.44 83 THR A N 1
ATOM 617 C CA . THR A 1 83 ? 14.342 11.505 -11.687 1.00 74.44 83 THR A CA 1
ATOM 618 C C . THR A 1 83 ? 14.723 10.626 -12.894 1.00 74.44 83 THR A C 1
ATOM 620 O O . THR A 1 83 ? 13.864 9.982 -13.495 1.00 74.44 83 THR A O 1
ATOM 623 N N . ASP A 1 84 ? 16.013 10.525 -13.227 1.00 84.12 84 ASP A N 1
ATOM 624 C CA . ASP A 1 84 ? 16.491 9.676 -14.324 1.00 84.12 84 ASP A CA 1
ATOM 625 C C . ASP A 1 84 ? 16.299 8.173 -14.061 1.00 84.12 84 ASP A C 1
ATOM 627 O O . ASP A 1 84 ? 15.949 7.424 -14.983 1.00 84.12 84 ASP A O 1
ATOM 631 N N . ILE A 1 85 ? 16.540 7.702 -12.828 1.00 87.50 85 ILE A N 1
ATOM 632 C CA . ILE A 1 85 ? 16.355 6.282 -12.508 1.00 87.50 85 ILE A CA 1
ATOM 633 C C . ILE A 1 85 ? 14.869 5.921 -12.506 1.00 87.50 85 ILE A C 1
ATOM 635 O O . ILE A 1 85 ? 14.533 4.920 -13.143 1.00 87.50 85 ILE A O 1
ATOM 639 N N . ASP A 1 86 ? 14.001 6.746 -11.915 1.00 85.44 86 ASP A N 1
ATOM 640 C CA . ASP A 1 86 ? 12.544 6.557 -11.891 1.00 85.44 86 ASP A CA 1
ATOM 641 C C . ASP A 1 86 ? 12.007 6.418 -13.328 1.00 85.44 86 ASP A C 1
ATOM 643 O O . ASP A 1 86 ? 11.409 5.396 -13.685 1.00 85.44 86 ASP A O 1
ATOM 647 N N . LEU A 1 87 ? 12.366 7.354 -14.219 1.00 89.19 87 LEU A N 1
ATOM 648 C CA . LEU A 1 87 ? 11.988 7.321 -15.638 1.00 89.19 87 LEU A CA 1
ATOM 649 C C . LEU A 1 87 ? 12.547 6.105 -16.393 1.00 89.19 87 LEU A C 1
ATOM 651 O O . LEU A 1 87 ? 11.896 5.568 -17.298 1.00 89.19 87 LEU A O 1
ATOM 655 N N . SER A 1 88 ? 13.774 5.678 -16.082 1.00 91.06 88 SER A N 1
ATOM 656 C CA . SER A 1 88 ? 14.394 4.527 -16.748 1.00 91.06 88 SER A CA 1
ATOM 657 C C . SER A 1 88 ? 13.744 3.202 -16.341 1.00 91.06 88 SER A C 1
ATOM 659 O O . SER A 1 88 ? 13.532 2.336 -17.197 1.00 91.06 88 SER A O 1
ATOM 661 N N . VAL A 1 89 ? 13.390 3.058 -15.060 1.00 92.88 89 VAL A N 1
ATOM 662 C CA . VAL A 1 89 ? 12.709 1.879 -14.524 1.00 92.88 89 VAL A CA 1
ATOM 663 C C . VAL A 1 89 ? 11.282 1.825 -15.048 1.00 92.88 89 VAL A C 1
ATOM 665 O O . VAL A 1 89 ? 10.867 0.772 -15.534 1.00 92.88 89 VAL A O 1
ATOM 668 N N . GLU A 1 90 ? 10.561 2.948 -15.049 1.00 95.12 90 GLU A N 1
ATOM 669 C CA . GLU A 1 90 ? 9.211 3.008 -15.609 1.00 95.12 90 GLU A CA 1
ATOM 670 C C . GLU A 1 90 ? 9.201 2.593 -17.078 1.00 95.12 90 GLU A C 1
ATOM 672 O O . GLU A 1 90 ? 8.444 1.703 -17.467 1.00 95.12 90 GLU A O 1
ATOM 677 N N . ARG A 1 91 ? 10.084 3.179 -17.895 1.00 94.19 91 ARG A N 1
ATOM 678 C CA . ARG A 1 91 ? 10.180 2.845 -19.321 1.00 94.19 91 ARG A CA 1
ATOM 679 C C . ARG A 1 91 ? 10.401 1.353 -19.530 1.00 94.19 91 ARG A C 1
ATOM 681 O O . ARG A 1 91 ? 9.699 0.741 -20.332 1.00 94.19 91 ARG A O 1
ATOM 688 N N . PHE A 1 92 ? 11.342 0.768 -18.792 1.00 95.56 92 PHE A N 1
ATOM 689 C CA . PHE A 1 92 ? 11.619 -0.662 -18.849 1.00 95.56 92 PHE A CA 1
ATOM 690 C C . PHE A 1 92 ? 10.380 -1.500 -18.492 1.00 95.56 92 PHE A C 1
ATOM 692 O O . PHE A 1 92 ? 10.012 -2.403 -19.245 1.00 95.56 92 PHE A O 1
ATOM 699 N N . VAL A 1 93 ? 9.707 -1.187 -17.381 1.00 95.56 93 VAL A N 1
ATOM 700 C CA . VAL A 1 93 ? 8.520 -1.923 -16.920 1.00 95.56 93 VAL A CA 1
ATOM 701 C C . VAL A 1 93 ? 7.371 -1.808 -17.926 1.00 95.56 93 VAL A C 1
ATOM 703 O O . VAL A 1 93 ? 6.792 -2.824 -18.316 1.00 95.56 93 VAL A O 1
ATOM 706 N N . VAL A 1 94 ? 7.075 -0.598 -18.404 1.00 95.44 94 VAL A N 1
ATOM 707 C CA . VAL A 1 94 ? 6.001 -0.333 -19.374 1.00 95.44 94 VAL A CA 1
ATOM 708 C C . VAL A 1 94 ? 6.268 -1.036 -20.707 1.00 95.44 94 VAL A C 1
ATOM 710 O O . VAL A 1 94 ? 5.351 -1.625 -21.283 1.00 95.44 94 VAL A O 1
ATOM 713 N N . GLU A 1 95 ? 7.505 -1.013 -21.210 1.00 95.88 95 GLU A N 1
ATOM 714 C CA . GLU A 1 95 ? 7.874 -1.718 -22.442 1.00 95.88 95 GLU A CA 1
ATOM 715 C C . GLU A 1 95 ? 7.687 -3.235 -22.315 1.00 95.88 95 GLU A C 1
ATOM 717 O O . GLU A 1 95 ? 7.148 -3.860 -23.229 1.00 95.88 95 GLU A O 1
ATOM 722 N N . GLU A 1 96 ? 8.095 -3.840 -21.196 1.00 96.81 96 GLU A N 1
ATOM 723 C CA . GLU A 1 96 ? 7.910 -5.277 -20.965 1.00 96.81 96 GLU A CA 1
ATOM 724 C C . GLU A 1 96 ? 6.426 -5.644 -20.827 1.00 96.81 96 GLU A C 1
ATOM 726 O O . GLU A 1 96 ? 5.994 -6.646 -21.401 1.00 96.81 96 GLU A O 1
ATOM 731 N N . ILE A 1 97 ? 5.624 -4.818 -20.140 1.00 95.75 97 ILE A N 1
ATOM 732 C CA . ILE A 1 97 ? 4.168 -5.007 -20.047 1.00 95.75 97 ILE A CA 1
ATOM 733 C C . ILE A 1 97 ? 3.541 -4.970 -21.438 1.00 95.75 97 ILE A C 1
ATOM 735 O O . ILE A 1 97 ? 2.816 -5.893 -21.799 1.00 95.75 97 ILE A O 1
ATOM 739 N N . ARG A 1 98 ? 3.847 -3.956 -22.255 1.00 95.00 98 ARG A N 1
ATOM 740 C CA . ARG A 1 98 ? 3.257 -3.807 -23.596 1.00 95.00 98 ARG A CA 1
ATOM 741 C C . ARG A 1 98 ? 3.638 -4.937 -24.553 1.00 95.00 98 ARG A C 1
ATOM 743 O O . ARG A 1 98 ? 2.855 -5.252 -25.444 1.00 95.00 98 ARG A O 1
ATOM 750 N N . LYS A 1 99 ? 4.810 -5.559 -24.379 1.00 94.38 99 LYS A N 1
ATOM 751 C CA . LYS A 1 99 ? 5.224 -6.736 -25.166 1.00 94.38 99 LYS A CA 1
ATOM 752 C C . LYS A 1 99 ? 4.375 -7.969 -24.856 1.00 94.38 99 LYS A C 1
ATOM 754 O O . LYS A 1 99 ? 4.063 -8.722 -25.772 1.00 94.38 99 LYS A O 1
ATOM 759 N N . VAL A 1 100 ? 4.031 -8.189 -23.585 1.00 94.38 100 VAL A N 1
ATOM 760 C CA . VAL A 1 100 ? 3.325 -9.405 -23.135 1.00 94.38 100 VAL A CA 1
ATOM 761 C C . VAL A 1 100 ? 1.805 -9.216 -23.114 1.00 94.38 100 VAL A C 1
ATOM 763 O O . VAL A 1 100 ? 1.068 -10.131 -23.471 1.00 94.38 100 VAL A O 1
ATOM 766 N N . TYR A 1 101 ? 1.333 -8.022 -22.758 1.00 92.81 101 TYR A N 1
ATOM 767 C CA . TYR A 1 101 ? -0.079 -7.666 -22.602 1.00 92.81 101 TYR A CA 1
ATOM 768 C C . TYR A 1 101 ? -0.448 -6.415 -23.429 1.00 92.81 101 TYR A C 1
ATOM 770 O O . TYR A 1 101 ? -0.843 -5.397 -22.864 1.00 92.81 101 TYR A O 1
ATOM 778 N N . PRO A 1 102 ? -0.364 -6.452 -24.775 1.00 90.75 102 PRO A N 1
ATOM 779 C CA . PRO A 1 102 ? -0.609 -5.278 -25.625 1.00 90.75 102 PRO A CA 1
ATOM 780 C C . PRO A 1 102 ? -2.052 -4.747 -25.586 1.00 90.75 102 PRO A C 1
ATOM 782 O O . PRO A 1 102 ? -2.293 -3.619 -26.003 1.00 90.75 102 PRO A O 1
ATOM 785 N N . GLY A 1 103 ? -3.016 -5.552 -25.125 1.00 88.88 103 GLY A N 1
ATOM 786 C CA . GLY A 1 103 ? -4.426 -5.162 -24.996 1.00 88.88 103 GLY A CA 1
ATOM 787 C C . GLY A 1 103 ? -4.822 -4.632 -23.615 1.00 88.88 103 GLY A C 1
ATOM 788 O O . GLY A 1 103 ? -6.012 -4.452 -23.373 1.00 88.88 103 GLY A O 1
ATOM 789 N N . PHE A 1 104 ? -3.864 -4.475 -22.696 1.00 91.25 104 PHE A N 1
ATOM 790 C CA . PHE A 1 104 ? -4.107 -4.019 -21.327 1.00 91.25 104 PHE A CA 1
ATOM 791 C C . PHE A 1 104 ? -3.711 -2.548 -21.208 1.00 91.25 104 PHE A C 1
ATOM 793 O O . PHE A 1 104 ? -2.728 -2.113 -21.815 1.00 91.25 104 PHE A O 1
ATOM 800 N N . ASP A 1 105 ? -4.445 -1.803 -20.388 1.00 91.69 105 ASP A N 1
ATOM 801 C CA . ASP A 1 105 ? -4.067 -0.437 -20.041 1.00 91.69 105 ASP A CA 1
ATOM 802 C C . ASP A 1 105 ? -2.856 -0.452 -19.098 1.00 91.69 105 ASP A C 1
ATOM 804 O O . ASP A 1 105 ? -2.598 -1.426 -18.383 1.00 91.69 105 ASP A O 1
ATOM 808 N N . VAL A 1 106 ? -2.100 0.647 -19.092 1.00 92.12 106 VAL A N 1
ATOM 809 C CA . VAL A 1 106 ? -0.968 0.840 -18.181 1.00 92.12 106 VAL A CA 1
ATOM 810 C C . VAL A 1 106 ? -1.058 2.225 -17.552 1.00 92.12 106 VAL A C 1
ATOM 812 O O . VAL A 1 106 ? -1.085 3.227 -18.266 1.00 92.12 106 VAL A O 1
ATOM 815 N N . LEU A 1 107 ? -1.083 2.265 -16.223 1.00 92.19 107 LEU A N 1
ATOM 816 C CA . LEU A 1 107 ? -1.046 3.466 -15.397 1.00 92.19 107 LEU A CA 1
ATOM 817 C C . LEU A 1 107 ? 0.263 3.463 -14.602 1.00 92.19 107 LEU A C 1
ATOM 819 O O . LEU A 1 107 ? 0.439 2.627 -13.722 1.00 92.19 107 LEU A O 1
ATOM 823 N N . ALA A 1 108 ? 1.175 4.379 -14.910 1.00 90.56 108 ALA A N 1
ATOM 824 C CA . ALA A 1 108 ? 2.467 4.490 -14.237 1.00 90.56 108 ALA A CA 1
ATOM 825 C C . ALA A 1 108 ? 2.686 5.921 -13.716 1.00 90.56 108 ALA A C 1
ATOM 827 O O . ALA A 1 108 ? 2.193 6.863 -14.349 1.00 90.56 108 ALA A O 1
ATOM 828 N N . GLU A 1 109 ? 3.341 6.068 -12.557 1.00 86.75 109 GLU A N 1
ATOM 829 C CA . GLU A 1 109 ? 3.473 7.346 -11.836 1.00 86.75 109 GLU A CA 1
ATOM 830 C C . GLU A 1 109 ? 4.037 8.474 -12.707 1.00 86.75 109 GLU A C 1
ATOM 832 O O . GLU A 1 109 ? 3.404 9.527 -12.814 1.00 86.75 109 GLU A O 1
ATOM 837 N N . GLU A 1 110 ? 5.180 8.268 -13.361 1.00 80.38 110 GLU A N 1
ATOM 838 C CA . GLU A 1 110 ? 5.933 9.342 -14.015 1.00 80.38 110 GLU A CA 1
ATOM 839 C C . GLU A 1 110 ? 5.240 9.810 -15.299 1.00 80.38 110 GLU A C 1
ATOM 841 O O . GLU A 1 110 ? 5.055 11.011 -15.532 1.00 80.38 110 GLU A O 1
ATOM 846 N N . ALA A 1 111 ? 4.760 8.868 -16.117 1.00 73.50 111 ALA A N 1
ATOM 847 C CA . ALA A 1 111 ? 3.947 9.172 -17.289 1.00 73.50 111 ALA A CA 1
ATOM 848 C C . ALA A 1 111 ? 2.646 9.898 -16.918 1.00 73.50 111 ALA A C 1
ATOM 850 O O . ALA A 1 111 ? 2.196 10.779 -17.659 1.00 73.50 111 ALA A O 1
ATOM 851 N N . TYR A 1 112 ? 2.033 9.550 -15.783 1.00 68.31 112 TYR A N 1
ATOM 852 C CA . TYR A 1 112 ? 0.832 10.225 -15.304 1.00 68.31 112 TYR A CA 1
ATOM 853 C C . TYR A 1 112 ? 1.144 11.613 -14.738 1.00 68.31 112 TYR A C 1
ATOM 855 O O . TYR A 1 112 ? 0.413 12.555 -15.033 1.00 68.31 112 TYR A O 1
ATOM 863 N N . ALA A 1 113 ? 2.230 11.777 -13.979 1.00 63.06 113 ALA A N 1
ATOM 864 C CA . ALA A 1 113 ? 2.667 13.067 -13.447 1.00 63.06 113 ALA A CA 1
ATOM 865 C C . ALA A 1 113 ? 2.980 14.079 -14.564 1.00 63.06 113 ALA A C 1
ATOM 867 O O . ALA A 1 113 ? 2.722 15.276 -14.407 1.00 63.06 113 ALA A O 1
ATOM 868 N N . ALA A 1 114 ? 3.453 13.601 -15.720 1.00 59.88 114 ALA A N 1
ATOM 869 C CA . ALA A 1 114 ? 3.615 14.405 -16.930 1.00 59.88 114 ALA A CA 1
ATOM 870 C C . ALA A 1 114 ? 2.273 14.800 -17.595 1.00 59.88 114 ALA A C 1
ATOM 872 O O . ALA A 1 114 ? 2.210 15.771 -18.354 1.00 59.88 114 ALA A O 1
ATOM 873 N N . GLY A 1 115 ? 1.189 14.069 -17.319 1.00 57.62 115 GLY A N 1
ATOM 874 C CA . GLY A 1 115 ? -0.159 14.330 -17.819 1.00 57.62 115 GLY A CA 1
ATOM 875 C C . GLY A 1 115 ? -0.951 15.272 -16.906 1.00 57.62 115 GLY A C 1
ATOM 876 O O . GLY A 1 115 ? -1.190 15.000 -15.739 1.00 57.62 115 GLY A O 1
ATOM 877 N N . GLY A 1 116 ? -1.461 16.388 -17.432 1.00 48.44 116 GLY A N 1
ATOM 878 C CA . GLY A 1 116 ? -2.184 17.395 -16.632 1.00 48.44 116 GLY A CA 1
ATOM 879 C C . GLY A 1 116 ? -3.548 16.975 -16.041 1.00 48.44 116 GLY A C 1
ATOM 880 O O . GLY A 1 116 ? -4.229 17.813 -15.447 1.00 48.44 116 GLY A O 1
ATOM 881 N N . SER A 1 117 ? -3.993 15.723 -16.206 1.00 57.12 117 SER A N 1
ATOM 882 C CA . SER A 1 117 ? -5.289 15.246 -15.698 1.00 57.12 117 SER A CA 1
ATOM 883 C C . SER A 1 117 ? -5.163 14.713 -14.271 1.00 57.12 117 SER A C 1
ATOM 885 O O . SER A 1 117 ? -4.261 13.948 -13.969 1.00 57.12 117 SER A O 1
ATOM 887 N N . LYS A 1 118 ? -6.104 15.077 -13.389 1.00 61.41 118 LYS A N 1
ATOM 888 C CA . LYS A 1 118 ? -6.210 14.545 -12.012 1.00 61.41 118 LYS A CA 1
ATOM 889 C C . LYS A 1 118 ? -7.347 13.522 -11.838 1.00 61.41 118 LYS A C 1
ATOM 891 O O . LYS A 1 118 ? -7.621 13.089 -10.713 1.00 61.41 118 LYS A O 1
ATOM 896 N N . ARG A 1 119 ? -8.037 13.157 -12.927 1.00 63.84 119 ARG A N 1
ATOM 897 C CA . ARG A 1 119 ? -9.193 12.242 -12.907 1.00 63.84 119 ARG A CA 1
ATOM 898 C C . ARG A 1 119 ? -8.780 10.817 -12.574 1.00 63.84 119 ARG A C 1
ATOM 900 O O . ARG A 1 119 ? -7.662 10.416 -12.872 1.00 63.84 119 ARG A O 1
ATOM 907 N N . TYR A 1 120 ? -9.681 10.079 -11.932 1.00 62.22 120 TYR A N 1
ATOM 908 C CA . TYR A 1 120 ? -9.490 8.655 -11.683 1.00 62.22 120 TYR A CA 1
ATOM 909 C C . TYR A 1 120 ? -9.270 7.906 -13.003 1.00 62.22 120 TYR A C 1
ATOM 911 O O . TYR A 1 120 ? -10.027 8.114 -13.952 1.00 62.22 120 TYR A O 1
ATOM 919 N N . ALA A 1 121 ? -8.201 7.111 -13.071 1.00 63.44 121 ALA A N 1
ATOM 920 C CA . ALA A 1 121 ? -7.629 6.655 -14.338 1.00 63.44 121 ALA A CA 1
ATOM 921 C C . ALA A 1 121 ? -7.762 5.146 -14.598 1.00 63.44 121 ALA A C 1
ATOM 923 O O . ALA A 1 121 ? -7.351 4.694 -15.662 1.00 63.44 121 ALA A O 1
ATOM 924 N N . CYS A 1 122 ? -8.341 4.361 -13.680 1.00 65.94 122 CYS A N 1
ATOM 925 C CA . CYS A 1 122 ? -8.661 2.967 -13.993 1.00 65.94 122 CYS A CA 1
ATOM 926 C C . CYS A 1 122 ? -9.925 2.896 -14.853 1.00 65.94 122 CYS A C 1
ATOM 928 O O . CYS A 1 122 ? -10.983 3.412 -14.484 1.00 65.94 122 CYS A O 1
ATOM 930 N N . SER A 1 123 ? -9.783 2.267 -16.015 1.00 68.62 123 SER A N 1
ATOM 931 C CA . SER A 1 123 ? -10.874 1.984 -16.936 1.00 68.62 123 SER A CA 1
ATOM 932 C C . SER A 1 123 ? -11.589 0.679 -16.543 1.00 68.62 123 SER A C 1
ATOM 934 O O . SER A 1 123 ? -11.239 0.004 -15.573 1.00 68.62 123 SER A O 1
ATOM 936 N N . GLU A 1 124 ? -12.608 0.295 -17.313 1.00 74.31 124 GLU A N 1
ATOM 937 C CA . GLU A 1 124 ? -13.217 -1.041 -17.211 1.00 74.31 124 GLU A CA 1
ATOM 938 C C . GLU A 1 124 ? -12.288 -2.154 -17.748 1.00 74.31 124 GLU A C 1
ATOM 940 O O . GLU A 1 124 ? -12.577 -3.339 -17.560 1.00 74.31 124 GLU A O 1
ATOM 945 N N . LEU A 1 125 ? -11.183 -1.797 -18.422 1.00 83.38 125 LEU A N 1
ATOM 946 C CA . LEU A 1 125 ? -10.203 -2.744 -18.950 1.00 83.38 125 LEU A CA 1
ATOM 947 C C . LEU A 1 125 ? -9.210 -3.187 -17.863 1.00 83.38 125 LEU A C 1
ATOM 949 O O . LEU A 1 125 ? -8.944 -2.452 -16.906 1.00 83.38 125 LEU A O 1
ATOM 953 N N . PRO A 1 126 ? -8.608 -4.382 -18.009 1.00 90.62 126 PRO A N 1
ATOM 954 C CA . PRO A 1 126 ? -7.473 -4.775 -17.189 1.00 90.62 126 PRO A CA 1
ATOM 955 C C . PRO A 1 126 ? -6.346 -3.745 -17.302 1.00 90.62 126 PRO A C 1
ATOM 957 O O . PRO A 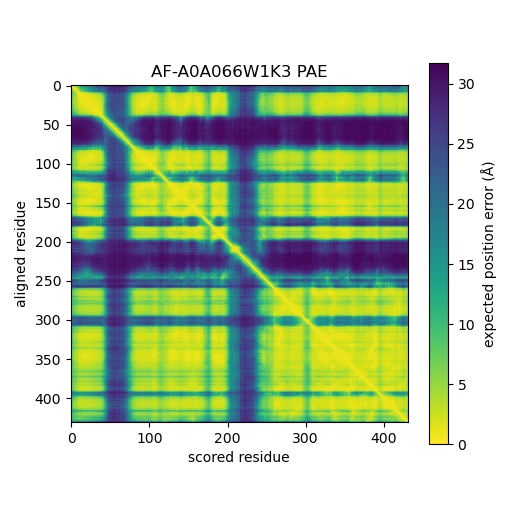1 126 ? -5.887 -3.437 -18.403 1.00 90.62 126 PRO A O 1
ATOM 960 N N . THR A 1 127 ? -5.915 -3.220 -16.158 1.00 93.56 127 THR A N 1
ATOM 961 C CA . THR A 1 127 ? -4.933 -2.137 -16.075 1.00 93.56 127 THR A CA 1
ATOM 962 C C . THR A 1 127 ? -3.758 -2.571 -15.210 1.00 93.56 127 THR A C 1
ATOM 964 O O . THR A 1 127 ? -3.933 -2.890 -14.031 1.00 93.56 127 THR A O 1
ATOM 967 N N . TRP A 1 128 ? -2.555 -2.568 -15.781 1.00 96.06 128 TRP A N 1
ATOM 968 C CA . TRP A 1 128 ? -1.318 -2.658 -15.012 1.00 96.06 128 TRP A CA 1
ATOM 969 C C . TRP A 1 128 ? -1.030 -1.310 -14.363 1.00 96.06 128 TRP A C 1
ATOM 971 O O . TRP A 1 128 ? -1.004 -0.289 -15.045 1.00 96.06 128 TRP A O 1
ATOM 981 N N . ILE A 1 129 ? -0.817 -1.302 -13.054 1.00 96.69 129 ILE A N 1
ATOM 982 C CA . ILE A 1 129 ? -0.582 -0.095 -12.268 1.00 96.69 129 ILE A CA 1
ATOM 983 C C . ILE A 1 129 ? 0.806 -0.190 -11.643 1.00 96.69 129 ILE A C 1
ATOM 985 O O . ILE A 1 129 ? 1.095 -1.162 -10.945 1.00 96.69 129 ILE A O 1
ATOM 989 N N . VAL A 1 130 ? 1.664 0.784 -11.927 1.00 96.94 130 VAL A N 1
ATOM 990 C CA . VAL A 1 130 ? 3.104 0.696 -11.673 1.00 96.94 130 VAL A CA 1
ATOM 991 C C . VAL A 1 130 ? 3.592 1.913 -10.903 1.00 96.94 130 VAL A C 1
ATOM 993 O O . VAL A 1 130 ? 3.394 3.041 -11.346 1.00 96.94 130 VAL A O 1
ATOM 996 N N . ASP A 1 131 ? 4.284 1.653 -9.800 1.00 97.44 131 ASP A N 1
ATOM 997 C CA . ASP A 1 131 ? 5.208 2.602 -9.186 1.00 97.44 131 ASP A CA 1
ATOM 998 C C . ASP A 1 131 ? 6.643 2.093 -9.436 1.00 97.44 131 ASP A C 1
ATOM 1000 O O . ASP A 1 131 ? 7.012 1.015 -8.933 1.00 97.44 131 ASP A O 1
ATOM 1004 N N . PRO A 1 132 ? 7.438 2.787 -10.270 1.00 95.88 132 PRO A N 1
ATOM 1005 C CA . PRO A 1 132 ? 8.805 2.382 -10.572 1.00 95.88 132 PRO A CA 1
ATOM 1006 C C . PRO A 1 132 ? 9.754 2.541 -9.374 1.00 95.88 132 PRO A C 1
ATOM 1008 O O . PRO A 1 132 ? 10.763 1.829 -9.322 1.00 95.88 132 PRO A O 1
ATOM 1011 N N . LEU A 1 133 ? 9.447 3.440 -8.431 1.00 96.62 133 LEU A N 1
ATOM 1012 C CA . LEU A 1 133 ? 10.226 3.711 -7.228 1.00 96.62 133 LEU A CA 1
ATOM 1013 C C . LEU A 1 133 ? 9.346 4.354 -6.138 1.00 96.62 133 LEU A C 1
ATOM 1015 O O . LEU A 1 133 ? 9.373 5.567 -5.922 1.00 96.62 133 LEU A O 1
ATOM 1019 N N . ASP A 1 134 ? 8.687 3.521 -5.333 1.00 97.12 134 ASP A N 1
ATOM 1020 C CA . ASP A 1 134 ? 8.050 4.019 -4.116 1.00 97.12 134 ASP A CA 1
ATOM 1021 C C . ASP A 1 134 ? 9.139 4.289 -3.067 1.00 97.12 134 ASP A C 1
ATOM 1023 O O . ASP A 1 134 ? 10.012 3.447 -2.794 1.00 97.12 134 ASP A O 1
ATOM 1027 N N . GLY A 1 135 ? 9.089 5.477 -2.468 1.00 94.56 135 GLY A N 1
ATOM 1028 C CA . GLY A 1 135 ? 10.112 5.981 -1.557 1.00 94.56 135 GLY A CA 1
ATOM 1029 C C . GLY A 1 135 ? 11.234 6.770 -2.239 1.00 94.56 135 GLY A C 1
ATOM 1030 O O . GLY A 1 135 ? 12.373 6.735 -1.776 1.00 94.56 135 GLY A O 1
ATOM 1031 N N . THR A 1 136 ? 10.943 7.547 -3.283 1.00 92.12 136 THR A N 1
ATOM 1032 C CA . THR A 1 136 ? 11.887 8.445 -3.986 1.00 92.12 136 THR A CA 1
ATOM 1033 C C . THR A 1 136 ? 12.779 9.278 -3.041 1.00 92.12 136 THR A C 1
ATOM 1035 O O . THR A 1 136 ? 13.996 9.397 -3.230 1.00 92.12 136 THR A O 1
ATOM 1038 N N . VAL A 1 137 ? 12.208 9.819 -1.952 1.00 91.31 137 VAL A N 1
ATOM 1039 C CA . VAL A 1 137 ? 12.964 10.572 -0.926 1.00 91.31 137 VAL A CA 1
ATOM 1040 C C . VAL A 1 137 ? 13.927 9.653 -0.171 1.00 91.31 137 VAL A C 1
ATOM 1042 O O . VAL A 1 137 ? 15.093 10.000 0.012 1.00 91.31 137 VAL A O 1
ATOM 1045 N N . ASN A 1 138 ? 13.483 8.458 0.218 1.00 93.88 138 ASN A N 1
ATOM 1046 C CA . ASN A 1 138 ? 14.350 7.466 0.850 1.00 93.88 138 ASN A CA 1
ATOM 1047 C C . ASN A 1 138 ? 15.499 7.077 -0.077 1.00 93.88 138 ASN A C 1
ATOM 1049 O O . ASN A 1 138 ? 16.654 7.073 0.347 1.00 93.88 138 ASN A O 1
ATOM 1053 N N . PHE A 1 139 ? 15.208 6.853 -1.359 1.00 92.44 139 PHE A N 1
ATOM 1054 C CA . PHE A 1 139 ? 16.221 6.538 -2.356 1.00 92.44 139 PHE A CA 1
ATOM 1055 C C . PHE A 1 139 ? 17.250 7.662 -2.494 1.00 92.44 139 PHE A C 1
ATOM 1057 O O . PHE A 1 139 ? 18.455 7.402 -2.528 1.00 92.44 139 PHE A O 1
ATOM 1064 N N . THR A 1 140 ? 16.810 8.924 -2.486 1.00 88.75 140 THR A N 1
ATOM 1065 C CA . THR A 1 140 ? 17.700 10.100 -2.478 1.00 88.75 140 THR A CA 1
ATOM 1066 C C . THR A 1 140 ? 18.687 10.050 -1.312 1.00 88.75 140 THR A C 1
ATOM 1068 O O . THR A 1 140 ? 19.864 10.356 -1.490 1.00 88.75 140 THR A O 1
ATOM 1071 N N . HIS A 1 141 ? 18.256 9.582 -0.145 1.00 88.31 141 HIS A N 1
ATOM 1072 C CA . HIS A 1 141 ? 19.092 9.484 1.050 1.00 88.31 141 HIS A CA 1
ATOM 1073 C C . HIS A 1 141 ? 19.791 8.129 1.237 1.00 88.31 141 HIS A C 1
ATOM 1075 O O . HIS A 1 141 ? 20.457 7.939 2.253 1.00 88.31 141 HIS A O 1
ATOM 1081 N N . LEU A 1 142 ? 19.652 7.192 0.288 1.00 88.31 142 LEU A N 1
ATOM 1082 C CA . LEU A 1 142 ? 20.062 5.789 0.450 1.00 88.31 142 LEU A CA 1
ATOM 1083 C C . LEU A 1 142 ? 19.466 5.139 1.715 1.00 88.31 142 LEU A C 1
ATOM 1085 O O . LEU A 1 142 ? 20.036 4.210 2.287 1.00 88.31 142 LEU A O 1
ATOM 1089 N N . PHE A 1 143 ? 18.304 5.627 2.152 1.00 91.12 143 PHE A N 1
ATOM 1090 C CA . PHE A 1 143 ? 17.527 4.990 3.198 1.00 91.12 143 PHE A CA 1
ATOM 1091 C C . PHE A 1 143 ? 16.880 3.717 2.614 1.00 91.12 143 PHE A C 1
ATOM 1093 O O . PHE A 1 143 ? 16.339 3.762 1.508 1.00 91.12 143 PHE A O 1
ATOM 1100 N N . PRO A 1 144 ? 16.962 2.559 3.294 1.00 89.56 144 PRO A N 1
ATOM 1101 C CA . PRO A 1 144 ? 16.785 1.253 2.648 1.00 89.56 144 PRO A CA 1
ATOM 1102 C C . PRO A 1 144 ? 15.333 0.879 2.307 1.00 89.56 144 PRO A C 1
ATOM 1104 O O . PRO A 1 144 ? 15.106 -0.118 1.624 1.00 89.56 144 PRO A O 1
ATOM 1107 N N . THR A 1 145 ? 14.341 1.630 2.781 1.00 93.75 145 THR A N 1
ATOM 1108 C CA . THR A 1 145 ? 12.919 1.366 2.521 1.00 93.75 145 THR A CA 1
ATOM 1109 C C . THR A 1 145 ? 12.490 2.009 1.206 1.00 93.75 145 THR A C 1
ATOM 1111 O O . THR A 1 145 ? 11.930 3.101 1.161 1.00 93.75 145 THR A O 1
ATOM 1114 N N . VAL A 1 146 ? 12.793 1.303 0.124 1.00 95.25 146 VAL A N 1
ATOM 1115 C CA . VAL A 1 146 ? 12.407 1.642 -1.250 1.00 95.25 146 VAL A CA 1
ATOM 1116 C C . VAL A 1 146 ? 11.907 0.383 -1.936 1.00 95.25 146 VAL A C 1
ATOM 1118 O O . VAL A 1 146 ? 12.384 -0.714 -1.613 1.00 95.25 146 VAL A O 1
ATOM 1121 N N . CYS A 1 147 ? 10.983 0.504 -2.884 1.00 97.31 147 CYS A N 1
ATOM 1122 C CA . CYS A 1 147 ? 10.516 -0.660 -3.630 1.00 97.31 147 CYS A CA 1
ATOM 1123 C C . CYS A 1 147 ? 10.011 -0.333 -5.036 1.00 97.31 147 CYS A C 1
ATOM 1125 O O . CYS A 1 147 ? 9.727 0.810 -5.360 1.00 97.31 147 CYS A O 1
ATOM 1127 N N . VAL A 1 148 ? 9.903 -1.377 -5.859 1.00 98.06 148 VAL A N 1
ATOM 1128 C CA . VAL A 1 148 ? 9.107 -1.361 -7.091 1.00 98.06 148 VAL A CA 1
ATOM 1129 C C . VAL A 1 148 ? 7.749 -1.980 -6.774 1.00 98.06 148 VAL A C 1
ATOM 1131 O O . VAL A 1 148 ? 7.712 -3.081 -6.211 1.00 98.06 148 VAL A O 1
ATOM 1134 N N . SER A 1 149 ? 6.660 -1.320 -7.168 1.00 98.62 149 SER A N 1
ATOM 1135 C CA . SER A 1 149 ? 5.281 -1.802 -7.010 1.00 98.62 149 SER A CA 1
ATOM 1136 C C . SER A 1 149 ? 4.659 -2.057 -8.381 1.00 98.62 149 SER A C 1
ATOM 1138 O O . SER A 1 149 ? 4.590 -1.166 -9.222 1.00 98.62 149 SER A O 1
ATOM 1140 N N . ILE A 1 150 ? 4.202 -3.286 -8.627 1.00 98.56 150 ILE A N 1
ATOM 1141 C CA . ILE A 1 150 ? 3.508 -3.666 -9.864 1.00 98.56 150 ILE A CA 1
ATOM 1142 C C . ILE A 1 150 ? 2.210 -4.372 -9.493 1.00 98.56 150 ILE A C 1
ATOM 1144 O O . ILE A 1 150 ? 2.216 -5.495 -8.985 1.00 98.56 150 ILE A O 1
ATOM 1148 N N . GLY A 1 151 ? 1.087 -3.708 -9.742 1.00 97.94 151 GLY A N 1
ATOM 1149 C CA . GLY A 1 151 ? -0.260 -4.224 -9.534 1.00 97.94 151 GLY A CA 1
ATOM 1150 C C . GLY A 1 151 ? -0.993 -4.468 -10.848 1.00 97.94 151 GLY A C 1
ATOM 1151 O O . GLY A 1 151 ? -0.719 -3.831 -11.860 1.00 97.94 151 GLY A O 1
ATOM 1152 N N . LEU A 1 152 ? -1.965 -5.372 -10.821 1.00 96.62 152 LEU A N 1
ATOM 1153 C CA . LEU A 1 152 ? -2.964 -5.530 -11.872 1.00 96.62 152 LEU A CA 1
ATOM 1154 C C . LEU A 1 152 ? -4.343 -5.328 -11.250 1.00 96.62 152 LEU A C 1
ATOM 1156 O O . LEU A 1 152 ? -4.688 -6.007 -10.276 1.00 96.62 152 LEU A O 1
ATOM 1160 N N . ALA A 1 153 ? -5.130 -4.428 -11.834 1.00 94.38 153 ALA A N 1
ATOM 1161 C CA . ALA A 1 153 ? -6.514 -4.190 -11.453 1.00 94.38 153 ALA A CA 1
ATOM 1162 C C . ALA A 1 153 ? -7.470 -4.502 -12.609 1.00 94.38 153 ALA A C 1
ATOM 1164 O O . ALA A 1 153 ? -7.153 -4.267 -13.774 1.00 94.38 153 ALA A O 1
ATOM 1165 N N . ILE A 1 154 ? -8.656 -5.018 -12.284 1.00 90.38 154 ILE A N 1
ATOM 1166 C CA . ILE A 1 154 ? -9.748 -5.235 -13.241 1.00 90.38 154 ILE A CA 1
ATOM 1167 C C . ILE A 1 154 ? -11.010 -4.603 -12.664 1.00 90.38 154 ILE A C 1
ATOM 1169 O O . ILE A 1 154 ? -11.454 -4.992 -11.585 1.00 90.38 154 ILE A O 1
ATOM 1173 N N . GLY A 1 155 ? -11.581 -3.614 -13.360 1.00 82.38 155 GLY A N 1
ATOM 1174 C CA . GLY A 1 155 ? -12.768 -2.895 -12.884 1.00 82.38 155 GLY A CA 1
ATOM 1175 C C . GLY A 1 155 ? -12.571 -2.288 -11.490 1.00 82.38 155 GLY A C 1
ATOM 1176 O O . GLY A 1 155 ? -13.431 -2.434 -10.624 1.00 82.38 155 GLY A O 1
ATOM 1177 N N . ASN A 1 156 ? -11.412 -1.661 -11.260 1.00 80.19 156 ASN A N 1
ATOM 1178 C CA . ASN A 1 156 ? -10.990 -1.054 -9.986 1.00 80.19 156 ASN A CA 1
ATOM 1179 C C . ASN A 1 156 ? -10.742 -2.034 -8.830 1.00 80.19 156 ASN A C 1
ATOM 1181 O O . ASN A 1 156 ? -10.486 -1.598 -7.707 1.00 80.19 156 ASN A O 1
ATOM 1185 N N . GLU A 1 157 ? -10.797 -3.343 -9.077 1.00 90.38 157 GLU A N 1
ATOM 1186 C CA . GLU A 1 157 ? -10.437 -4.359 -8.094 1.00 90.38 157 GLU A CA 1
ATOM 1187 C C . GLU A 1 157 ? -8.982 -4.804 -8.311 1.00 90.38 157 GLU A C 1
ATOM 1189 O O . GLU A 1 157 ? -8.677 -5.338 -9.379 1.00 90.38 157 GLU A O 1
ATOM 1194 N N . PRO A 1 158 ? -8.080 -4.633 -7.327 1.00 95.00 158 PRO A N 1
ATOM 1195 C CA . PRO A 1 158 ? -6.754 -5.243 -7.366 1.00 95.00 158 PRO A CA 1
ATOM 1196 C C . PRO A 1 158 ? -6.858 -6.773 -7.349 1.00 95.00 158 PRO A C 1
ATOM 1198 O O . PRO A 1 158 ? -7.487 -7.346 -6.458 1.00 95.00 158 PRO A O 1
ATOM 1201 N N . VAL A 1 159 ? -6.247 -7.438 -8.331 1.00 94.38 159 VAL A N 1
ATOM 1202 C CA . VAL A 1 159 ? -6.357 -8.899 -8.530 1.00 94.38 159 VAL A CA 1
ATOM 1203 C C . VAL A 1 159 ? -5.012 -9.617 -8.490 1.00 94.38 159 VAL A C 1
ATOM 1205 O O . VAL A 1 159 ? -4.966 -10.814 -8.224 1.00 94.38 159 VAL A O 1
ATOM 1208 N N . CYS A 1 160 ? -3.914 -8.906 -8.729 1.00 95.19 160 CYS A N 1
ATOM 1209 C CA . CYS A 1 160 ? -2.557 -9.424 -8.604 1.00 95.19 160 CYS A CA 1
ATOM 1210 C C . CYS A 1 160 ? -1.615 -8.284 -8.202 1.00 95.19 160 CYS A C 1
ATOM 1212 O O . CYS A 1 160 ? -1.847 -7.129 -8.564 1.00 95.19 160 CYS A O 1
ATOM 1214 N N . GLY A 1 161 ? -0.558 -8.597 -7.457 1.00 96.44 161 GLY A N 1
ATOM 1215 C CA . GLY A 1 161 ? 0.425 -7.612 -7.023 1.00 96.44 161 GLY A CA 1
ATOM 1216 C C . GLY A 1 161 ? 1.789 -8.224 -6.741 1.00 96.44 161 GLY A C 1
ATOM 1217 O O . GLY A 1 161 ? 1.876 -9.337 -6.222 1.00 96.44 161 GLY A O 1
ATOM 1218 N N . ALA A 1 162 ? 2.844 -7.480 -7.060 1.00 97.88 162 ALA A N 1
ATOM 1219 C CA . ALA A 1 162 ? 4.219 -7.753 -6.671 1.00 97.88 162 ALA A CA 1
ATOM 1220 C C . ALA A 1 162 ? 4.874 -6.459 -6.164 1.00 97.88 162 ALA A C 1
ATOM 1222 O O . ALA A 1 162 ? 4.876 -5.449 -6.862 1.00 97.88 162 ALA A O 1
ATOM 1223 N N . ILE A 1 163 ? 5.433 -6.504 -4.955 1.00 98.44 163 ILE A N 1
ATOM 1224 C CA . ILE A 1 163 ? 6.210 -5.421 -4.344 1.00 98.44 163 ILE A CA 1
ATOM 1225 C C . ILE A 1 163 ? 7.596 -5.965 -4.035 1.00 98.44 163 ILE A C 1
ATOM 1227 O O . ILE A 1 163 ? 7.732 -6.907 -3.252 1.00 98.44 163 ILE A O 1
ATOM 1231 N N . TYR A 1 164 ? 8.628 -5.386 -4.641 1.00 95.94 164 TYR A N 1
ATOM 1232 C CA . TYR A 1 164 ? 10.008 -5.813 -4.436 1.00 95.94 164 TYR A CA 1
ATOM 1233 C C . TYR A 1 164 ? 10.844 -4.696 -3.824 1.00 95.94 164 TYR A C 1
ATOM 1235 O O . TYR A 1 164 ? 11.044 -3.661 -4.452 1.00 95.94 164 TYR A O 1
ATOM 1243 N N . ALA A 1 165 ? 11.361 -4.933 -2.618 1.00 94.75 165 ALA A N 1
ATOM 1244 C CA . ALA A 1 165 ? 12.254 -4.039 -1.895 1.00 94.75 165 ALA A CA 1
ATOM 1245 C C . ALA A 1 165 ? 13.714 -4.464 -2.101 1.00 94.75 165 ALA A C 1
ATOM 1247 O O . ALA A 1 165 ? 14.191 -5.387 -1.425 1.00 94.75 165 ALA A O 1
ATOM 1248 N N . PRO A 1 166 ? 14.456 -3.835 -3.029 1.00 89.44 166 PRO A N 1
ATOM 1249 C CA . PRO A 1 166 ? 15.778 -4.305 -3.409 1.00 89.44 166 PRO A CA 1
ATOM 1250 C C . PRO A 1 166 ? 16.859 -4.000 -2.372 1.00 89.44 166 PRO A C 1
ATOM 1252 O O . PRO A 1 166 ? 17.924 -4.593 -2.473 1.00 89.44 166 PRO A O 1
ATOM 1255 N N . LEU A 1 167 ? 16.633 -3.111 -1.403 1.00 87.44 167 LEU A N 1
ATOM 1256 C CA . LEU A 1 167 ? 17.636 -2.731 -0.395 1.00 87.44 167 LEU A CA 1
ATOM 1257 C C . LEU A 1 167 ? 17.358 -3.339 0.993 1.00 87.44 167 LEU A C 1
ATOM 1259 O O . LEU A 1 167 ? 17.968 -2.940 1.980 1.00 87.44 167 LEU A O 1
ATOM 1263 N N . MET A 1 168 ? 16.442 -4.309 1.083 1.00 84.38 168 MET A N 1
ATOM 1264 C CA . MET A 1 168 ? 16.018 -4.938 2.341 1.00 84.38 168 MET A CA 1
ATOM 1265 C C . MET A 1 168 ? 16.289 -6.452 2.344 1.00 84.38 168 MET A C 1
ATOM 1267 O O . MET A 1 168 ? 16.431 -7.070 1.295 1.00 84.38 168 MET A O 1
ATOM 1271 N N . GLY A 1 169 ? 16.340 -7.084 3.520 1.00 70.81 169 GLY A N 1
ATOM 1272 C CA . GLY A 1 169 ? 16.500 -8.541 3.658 1.00 70.81 169 GLY A CA 1
ATOM 1273 C C . GLY A 1 169 ? 17.949 -9.044 3.743 1.00 70.81 169 GLY A C 1
ATOM 1274 O O . GLY A 1 169 ? 18.903 -8.274 3.827 1.00 70.81 169 GLY A O 1
ATOM 1275 N N . ALA A 1 170 ? 18.125 -10.369 3.780 1.00 56.97 170 ALA A N 1
ATOM 1276 C CA . ALA A 1 170 ? 19.452 -10.984 3.843 1.00 56.97 170 ALA A CA 1
ATOM 1277 C C . ALA A 1 170 ? 20.261 -10.641 2.579 1.00 56.97 170 ALA A C 1
ATOM 1279 O O . ALA A 1 170 ? 19.733 -10.741 1.476 1.00 56.97 170 ALA A O 1
ATOM 1280 N N . GLY A 1 171 ? 21.521 -10.223 2.738 1.00 54.91 171 GLY A N 1
ATOM 1281 C CA . GLY A 1 171 ? 22.340 -9.743 1.616 1.00 54.91 171 GLY A CA 1
ATOM 1282 C C . GLY A 1 171 ? 22.019 -8.312 1.157 1.00 54.91 171 GLY A C 1
ATOM 1283 O O . GLY A 1 171 ? 22.411 -7.921 0.065 1.00 54.91 171 GLY A O 1
ATOM 1284 N N . ALA A 1 172 ? 21.329 -7.515 1.985 1.00 54.25 172 ALA A N 1
ATOM 1285 C CA . ALA A 1 172 ? 21.116 -6.076 1.774 1.00 54.25 172 ALA A CA 1
ATOM 1286 C C . ALA A 1 172 ? 22.363 -5.204 2.029 1.00 54.25 172 ALA A C 1
ATOM 1288 O O . ALA A 1 172 ? 22.283 -3.978 1.970 1.00 54.25 172 ALA A O 1
ATOM 1289 N N . ASN A 1 173 ? 23.524 -5.812 2.296 1.00 50.59 173 ASN A N 1
ATOM 1290 C CA . ASN A 1 173 ? 24.774 -5.074 2.206 1.00 50.59 173 ASN A CA 1
ATOM 1291 C C . ASN A 1 173 ? 24.936 -4.649 0.750 1.00 50.59 173 ASN A C 1
ATOM 1293 O O . ASN A 1 173 ? 24.854 -5.475 -0.152 1.00 50.59 173 ASN A O 1
ATOM 1297 N N . LEU A 1 174 ? 25.180 -3.362 0.540 1.00 52.69 174 LEU A N 1
ATOM 1298 C CA . LEU A 1 174 ? 25.410 -2.774 -0.775 1.00 52.69 174 LEU A CA 1
ATOM 1299 C C . LEU A 1 174 ? 26.577 -3.454 -1.547 1.00 52.69 174 LEU A C 1
ATOM 1301 O O . LEU A 1 174 ? 26.670 -3.279 -2.750 1.00 52.69 174 LEU A O 1
ATOM 1305 N N . ASP A 1 175 ? 27.400 -4.278 -0.884 1.00 47.59 175 ASP A N 1
ATOM 1306 C CA . ASP A 1 175 ? 28.483 -5.125 -1.421 1.00 47.59 175 ASP A CA 1
ATOM 1307 C C . ASP A 1 175 ? 28.224 -5.702 -2.839 1.00 47.59 175 ASP A C 1
ATOM 1309 O O . ASP A 1 175 ? 27.256 -6.443 -3.047 1.00 47.59 175 ASP A O 1
ATOM 1313 N N . PRO A 1 176 ? 29.121 -5.443 -3.815 1.00 45.34 176 PRO A N 1
ATOM 1314 C CA . PRO A 1 176 ? 28.913 -5.806 -5.210 1.00 45.34 176 PRO A CA 1
ATOM 1315 C C . PRO A 1 176 ? 29.102 -7.302 -5.450 1.00 45.34 176 PRO A C 1
ATOM 1317 O O . PRO A 1 176 ? 28.732 -7.786 -6.511 1.00 45.34 176 PRO A O 1
ATOM 1320 N N . VAL A 1 177 ? 29.686 -8.039 -4.500 1.00 42.62 177 VAL A N 1
ATOM 1321 C CA . VAL A 1 177 ? 29.898 -9.488 -4.612 1.00 42.62 177 VAL A CA 1
ATOM 1322 C C . VAL A 1 177 ? 28.648 -10.250 -4.155 1.00 42.62 177 VAL A C 1
ATOM 1324 O O . VAL A 1 177 ? 28.367 -11.357 -4.621 1.00 42.62 177 VAL A O 1
ATOM 1327 N N . SER A 1 178 ? 27.829 -9.612 -3.317 1.00 49.22 178 SER A N 1
ATOM 1328 C CA . SER A 1 178 ? 26.538 -10.103 -2.846 1.00 49.22 178 SER A CA 1
ATOM 1329 C C . SER A 1 178 ? 25.411 -9.620 -3.771 1.00 49.22 178 SER A C 1
ATOM 1331 O O . SER A 1 178 ? 24.507 -8.896 -3.367 1.00 49.22 178 SER A O 1
ATOM 1333 N N . HIS A 1 179 ? 25.404 -10.060 -5.036 1.00 47.62 179 HIS A N 1
ATOM 1334 C CA . HIS A 1 179 ? 24.308 -9.798 -5.995 1.00 47.62 179 HIS A CA 1
ATOM 1335 C C . HIS A 1 179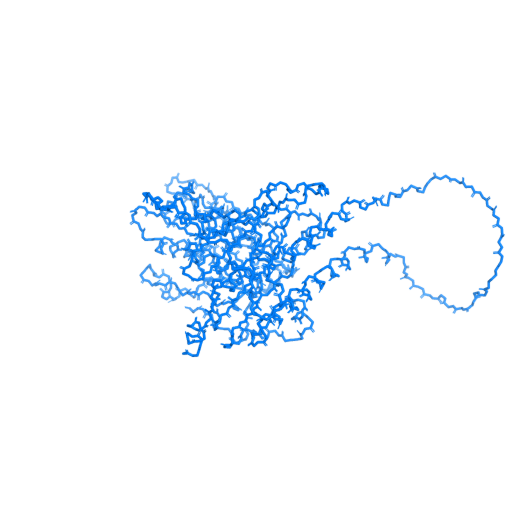 ? 22.936 -10.395 -5.582 1.00 47.62 179 HIS A C 1
ATOM 1337 O O . HIS A 1 179 ? 22.023 -10.485 -6.402 1.00 47.62 179 HIS A O 1
ATOM 1343 N N . LEU A 1 180 ? 22.794 -10.874 -4.344 1.00 55.28 180 LEU A N 1
ATOM 1344 C CA . LEU A 1 180 ? 21.687 -11.680 -3.847 1.00 55.28 180 LEU A CA 1
ATOM 1345 C C . LEU A 1 180 ? 21.136 -11.038 -2.579 1.00 55.28 180 LEU A C 1
ATOM 1347 O O . LEU A 1 180 ? 21.839 -10.914 -1.584 1.00 55.28 180 LEU A O 1
ATOM 1351 N N . GLY A 1 181 ? 19.877 -10.622 -2.623 1.00 66.88 181 GLY A N 1
ATOM 1352 C CA . GLY A 1 181 ? 19.140 -10.119 -1.471 1.00 66.88 181 GLY A CA 1
ATOM 1353 C C . GLY A 1 181 ? 17.851 -9.461 -1.925 1.00 66.88 181 GLY A C 1
ATOM 1354 O O . GLY A 1 181 ? 17.507 -9.546 -3.101 1.00 66.88 181 GLY A O 1
ATOM 1355 N N . GLY A 1 182 ? 17.204 -8.690 -1.065 1.00 81.44 182 GLY A N 1
ATOM 1356 C CA . GLY A 1 182 ? 15.911 -8.091 -1.376 1.00 81.44 182 GLY A CA 1
ATOM 1357 C C . GLY A 1 182 ? 14.773 -8.892 -0.758 1.00 81.44 182 GLY A C 1
ATOM 1358 O O . GLY A 1 182 ? 14.905 -10.080 -0.444 1.00 81.44 182 GLY A O 1
ATOM 1359 N N . MET A 1 183 ? 13.633 -8.237 -0.596 1.00 88.31 183 MET A N 1
ATOM 1360 C CA . MET A 1 183 ? 12.405 -8.869 -0.126 1.00 88.31 183 MET A CA 1
ATOM 1361 C C . MET A 1 183 ? 11.311 -8.661 -1.165 1.00 88.31 183 MET A C 1
ATOM 1363 O O . MET A 1 183 ? 11.083 -7.539 -1.605 1.00 88.31 183 MET A O 1
ATOM 1367 N N . LEU A 1 184 ? 10.662 -9.746 -1.580 1.00 91.94 184 LEU A N 1
ATOM 1368 C CA . LEU A 1 184 ? 9.538 -9.734 -2.511 1.00 91.94 184 LEU A CA 1
ATOM 1369 C C . LEU A 1 184 ? 8.269 -10.125 -1.760 1.00 91.94 184 LEU A C 1
ATOM 1371 O O . LEU A 1 184 ? 8.219 -11.184 -1.140 1.00 91.94 184 LEU A O 1
ATOM 1375 N N . TRP A 1 185 ? 7.225 -9.323 -1.879 1.00 94.50 185 TRP A N 1
ATOM 1376 C CA . TRP A 1 185 ? 5.868 -9.694 -1.506 1.00 94.50 185 TRP A CA 1
ATOM 1377 C C . TRP A 1 185 ? 5.038 -9.810 -2.764 1.00 94.50 185 TRP A C 1
ATOM 1379 O O . TRP A 1 185 ? 5.178 -9.004 -3.680 1.00 94.50 185 TRP A O 1
ATOM 1389 N N . SER A 1 186 ? 4.189 -10.824 -2.836 1.00 95.94 186 SER A N 1
ATOM 1390 C CA . SER A 1 186 ? 3.323 -10.981 -3.995 1.00 95.94 186 SER A CA 1
ATOM 1391 C C . SER A 1 186 ? 2.067 -11.754 -3.661 1.00 95.94 186 SER A C 1
ATOM 1393 O O . SER A 1 186 ? 2.052 -12.549 -2.719 1.00 95.94 186 SER A O 1
ATOM 1395 N N . ALA A 1 187 ? 1.024 -11.523 -4.439 1.00 91.94 187 ALA A N 1
ATOM 1396 C CA . ALA A 1 187 ? -0.227 -12.237 -4.308 1.00 91.94 187 ALA A CA 1
ATOM 1397 C C . ALA A 1 187 ? -0.988 -12.243 -5.623 1.00 91.94 187 ALA A C 1
ATOM 1399 O O . ALA A 1 187 ? -0.792 -11.381 -6.485 1.00 91.94 187 ALA A O 1
ATOM 1400 N N . CYS A 1 188 ? -1.889 -13.204 -5.731 1.00 91.94 188 CYS A N 1
ATOM 1401 C CA . CYS A 1 188 ? -2.781 -13.356 -6.856 1.00 91.94 188 CYS A CA 1
ATOM 1402 C C . CYS A 1 188 ? -4.136 -13.841 -6.350 1.00 91.94 188 CYS A C 1
ATOM 1404 O O . CYS A 1 188 ? -4.187 -14.708 -5.479 1.00 91.94 188 CYS A O 1
ATOM 1406 N N . LYS A 1 189 ? -5.224 -13.273 -6.876 1.00 90.06 189 LYS A N 1
ATOM 1407 C CA . LYS A 1 189 ? -6.580 -13.513 -6.383 1.00 90.06 189 LYS A CA 1
ATOM 1408 C C . LYS A 1 189 ? -6.901 -15.010 -6.333 1.00 90.06 189 LYS A C 1
ATOM 1410 O O . LYS A 1 189 ? -6.812 -15.695 -7.351 1.00 90.06 189 LYS A O 1
ATOM 1415 N N . GLY A 1 190 ? -7.283 -15.509 -5.159 1.00 85.31 190 GLY A N 1
ATOM 1416 C CA . GLY A 1 190 ? -7.597 -16.920 -4.911 1.00 85.31 190 GLY A CA 1
ATOM 1417 C C . GLY A 1 190 ? -6.391 -17.850 -4.724 1.00 85.31 190 GLY A C 1
ATOM 1418 O O . GLY A 1 190 ? -6.594 -19.052 -4.563 1.00 85.31 190 GLY A O 1
ATOM 1419 N N . HIS A 1 191 ? -5.164 -17.326 -4.732 1.00 83.81 191 HIS A N 1
ATOM 1420 C CA . HIS A 1 191 ? -3.927 -18.110 -4.630 1.00 83.81 191 HIS A CA 1
ATOM 1421 C C . HIS A 1 191 ? -3.111 -17.772 -3.376 1.00 83.81 191 HIS A C 1
ATOM 1423 O O . HIS A 1 191 ? -2.092 -18.414 -3.118 1.00 83.81 191 HIS A O 1
ATOM 1429 N N . GLY A 1 192 ? -3.568 -16.816 -2.565 1.00 83.56 192 GLY A N 1
ATOM 1430 C CA . GLY A 1 192 ? -2.912 -16.406 -1.333 1.00 83.56 192 GLY A CA 1
ATOM 1431 C C . GLY A 1 192 ? -1.807 -15.370 -1.541 1.00 83.56 192 GLY A C 1
ATOM 1432 O O . GLY A 1 192 ? -1.499 -14.931 -2.652 1.00 83.56 192 GLY A O 1
ATOM 1433 N N . ALA A 1 193 ? -1.225 -14.954 -0.416 1.00 85.81 193 ALA A N 1
ATOM 1434 C CA . ALA A 1 193 ? -0.149 -13.976 -0.350 1.00 85.81 193 ALA A CA 1
ATOM 1435 C C . ALA A 1 193 ? 1.147 -14.614 0.160 1.00 85.81 193 ALA A C 1
ATOM 1437 O O . ALA A 1 193 ? 1.147 -15.418 1.100 1.00 85.81 193 ALA A O 1
ATOM 1438 N N . PHE A 1 194 ? 2.267 -14.205 -0.430 1.00 86.19 194 PHE A N 1
ATOM 1439 C CA . PHE A 1 194 ? 3.577 -14.798 -0.197 1.00 86.19 194 PHE A CA 1
ATOM 1440 C C . PHE A 1 194 ? 4.630 -13.728 0.058 1.00 86.19 194 PHE A C 1
ATOM 1442 O O . PHE A 1 194 ? 4.668 -12.703 -0.623 1.00 86.19 194 PHE A O 1
ATOM 1449 N N . GLN A 1 195 ? 5.536 -14.016 0.989 1.00 85.44 195 GLN A N 1
ATOM 1450 C CA . GLN A 1 195 ? 6.805 -13.314 1.123 1.00 85.44 195 GLN A CA 1
ATOM 1451 C C . GLN A 1 195 ? 7.911 -14.222 0.606 1.00 85.44 195 GLN A C 1
ATOM 1453 O O . GLN A 1 195 ? 7.966 -15.402 0.942 1.00 85.44 195 GLN A O 1
ATOM 1458 N N . SER A 1 196 ? 8.811 -13.670 -0.190 1.00 83.31 196 SER A N 1
ATOM 1459 C CA . SER A 1 196 ? 9.881 -14.428 -0.804 1.00 83.31 196 SER A CA 1
ATOM 1460 C C . SER A 1 196 ? 11.203 -13.685 -0.796 1.00 83.31 196 SER A C 1
ATOM 1462 O O . SER A 1 196 ? 11.252 -12.457 -0.841 1.00 83.31 196 SER A O 1
ATOM 1464 N N . THR A 1 197 ? 12.287 -14.448 -0.795 1.00 75.12 197 THR A N 1
ATOM 1465 C CA . THR A 1 197 ? 13.636 -13.931 -1.032 1.00 75.12 197 THR A CA 1
ATOM 1466 C C . THR A 1 197 ? 14.134 -14.495 -2.358 1.00 75.12 197 THR A C 1
ATOM 1468 O O . THR A 1 197 ? 14.258 -15.721 -2.466 1.00 75.12 197 THR A O 1
ATOM 1471 N N . PRO A 1 198 ? 14.405 -13.658 -3.371 1.00 67.25 198 PRO A N 1
ATOM 1472 C CA . PRO A 1 198 ? 15.056 -14.120 -4.590 1.00 67.25 198 PRO A CA 1
ATOM 1473 C C . PRO A 1 198 ? 16.446 -14.697 -4.250 1.00 67.25 198 PRO A C 1
ATOM 1475 O O . PRO A 1 198 ? 17.341 -13.958 -3.848 1.00 67.25 198 PRO A O 1
ATOM 1478 N N . ASP A 1 199 ? 16.631 -16.017 -4.371 1.00 58.19 199 ASP A N 1
ATOM 1479 C CA . ASP A 1 199 ? 17.937 -16.685 -4.232 1.00 58.19 199 ASP A CA 1
ATOM 1480 C C . ASP A 1 199 ? 18.397 -17.134 -5.633 1.00 58.19 199 ASP A C 1
ATOM 14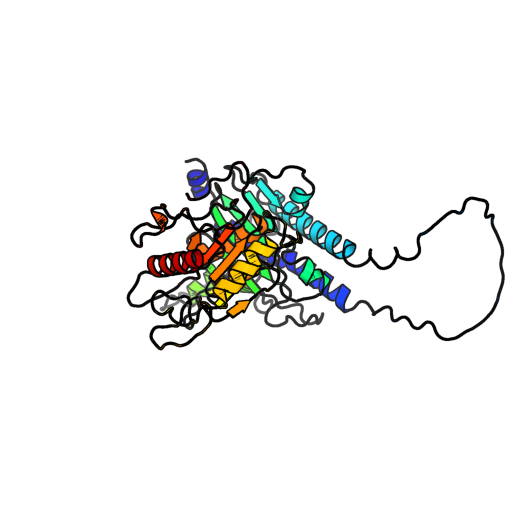82 O O . ASP A 1 199 ? 17.574 -17.453 -6.483 1.00 58.19 199 ASP A O 1
ATOM 1486 N N . ARG A 1 200 ? 19.703 -17.170 -5.923 1.00 48.47 200 ARG A N 1
ATOM 1487 C CA . ARG A 1 200 ? 20.232 -17.830 -7.138 1.00 48.47 200 ARG A CA 1
ATOM 1488 C C . ARG A 1 200 ? 20.717 -19.253 -6.881 1.00 48.47 200 ARG A C 1
ATOM 1490 O O . ARG A 1 200 ? 21.065 -19.944 -7.834 1.00 48.47 200 ARG A O 1
ATOM 1497 N N . ARG A 1 201 ? 20.751 -19.722 -5.633 1.00 45.59 201 ARG A N 1
ATOM 1498 C CA . ARG A 1 201 ? 21.406 -20.991 -5.288 1.00 45.59 201 ARG A CA 1
ATOM 1499 C C . ARG A 1 201 ? 20.679 -22.258 -5.758 1.00 45.59 201 ARG A C 1
ATOM 1501 O O . ARG A 1 201 ? 21.277 -23.320 -5.655 1.00 45.59 201 ARG A O 1
ATOM 1508 N N . HIS A 1 202 ? 19.480 -22.189 -6.354 1.00 37.34 202 HIS A N 1
ATOM 1509 C CA . HIS A 1 202 ? 18.805 -23.380 -6.909 1.00 37.34 202 HIS A CA 1
ATOM 1510 C C . HIS A 1 202 ? 17.984 -23.121 -8.187 1.00 37.34 202 HIS A C 1
ATOM 1512 O O . HIS A 1 202 ? 16.783 -22.901 -8.100 1.00 37.34 202 HIS A O 1
ATOM 1518 N N . PRO A 1 203 ? 18.568 -23.221 -9.394 1.00 35.09 203 PRO A N 1
ATOM 1519 C CA . PRO A 1 203 ? 17.942 -22.757 -10.638 1.00 35.09 203 PRO A CA 1
ATOM 1520 C C . PRO A 1 203 ? 16.659 -23.446 -11.155 1.00 35.09 203 PRO A C 1
ATOM 1522 O O . PRO A 1 203 ? 16.283 -23.115 -12.273 1.00 35.09 203 PRO A O 1
ATOM 1525 N N . GLN A 1 204 ? 15.998 -24.408 -10.485 1.00 35.19 204 GLN A N 1
ATOM 1526 C CA . GLN A 1 204 ? 15.044 -25.289 -11.206 1.00 35.19 204 GLN A CA 1
ATOM 1527 C C . GLN A 1 204 ? 13.742 -25.759 -10.535 1.00 35.19 204 GLN A C 1
ATOM 1529 O O . GLN A 1 204 ? 13.053 -26.594 -11.115 1.00 35.19 204 GLN A O 1
ATOM 1534 N N . THR A 1 205 ? 13.302 -25.223 -9.402 1.00 38.31 205 THR A N 1
ATOM 1535 C CA . THR A 1 205 ? 11.995 -25.633 -8.848 1.00 38.31 205 THR A CA 1
ATOM 1536 C C . THR A 1 205 ? 11.017 -24.477 -8.847 1.00 38.31 205 THR A C 1
ATOM 1538 O O . THR A 1 205 ? 11.152 -23.546 -8.063 1.00 38.31 205 THR A O 1
ATOM 1541 N N . SER A 1 206 ? 10.014 -24.547 -9.729 1.00 43.84 206 SER A N 1
ATOM 1542 C CA . SER A 1 206 ? 8.826 -23.700 -9.601 1.00 43.84 206 SER A CA 1
ATOM 1543 C C . SER A 1 206 ? 8.191 -23.924 -8.223 1.00 43.84 206 SER A C 1
ATOM 1545 O O . SER A 1 206 ? 8.135 -25.063 -7.750 1.00 43.84 206 SER A O 1
ATOM 1547 N N . THR A 1 207 ? 7.718 -22.856 -7.578 1.00 42.94 207 THR A N 1
ATOM 1548 C CA . THR A 1 207 ? 7.104 -22.876 -6.237 1.00 42.94 207 THR A CA 1
ATOM 1549 C C . THR A 1 207 ? 6.006 -23.946 -6.124 1.00 42.94 207 THR A C 1
ATOM 1551 O O . THR A 1 207 ? 5.938 -24.684 -5.142 1.00 42.94 207 THR A O 1
ATOM 1554 N N . LEU A 1 208 ? 5.233 -24.146 -7.196 1.00 40.56 208 LEU A N 1
ATOM 1555 C CA . LEU A 1 208 ? 4.213 -25.195 -7.321 1.00 40.56 208 LEU A CA 1
ATOM 1556 C C . LEU A 1 208 ? 4.768 -26.634 -7.316 1.00 40.56 208 LEU A C 1
ATOM 1558 O O . LEU A 1 208 ? 4.108 -27.552 -6.832 1.00 40.56 208 LEU A O 1
ATOM 1562 N N . GLN A 1 209 ? 5.969 -26.865 -7.845 1.00 42.38 209 GLN A N 1
ATOM 1563 C CA . GLN A 1 209 ? 6.583 -28.196 -7.929 1.00 42.38 209 GLN A CA 1
ATOM 1564 C C . GLN A 1 209 ? 7.240 -28.606 -6.604 1.00 42.38 209 GLN A C 1
ATOM 1566 O O . GLN A 1 209 ? 7.197 -29.779 -6.239 1.00 42.38 209 GLN A O 1
ATOM 1571 N N . TRP A 1 210 ? 7.762 -27.636 -5.846 1.00 41.19 210 TRP A N 1
ATOM 1572 C CA . TRP A 1 210 ? 8.214 -27.851 -4.469 1.00 41.19 210 TRP A CA 1
ATOM 1573 C C . TRP A 1 210 ? 7.043 -28.188 -3.529 1.00 41.19 210 TRP A C 1
ATOM 1575 O O . TRP A 1 210 ? 7.155 -29.122 -2.736 1.00 41.19 210 TRP A O 1
ATOM 1585 N N . LEU A 1 211 ? 5.896 -27.507 -3.667 1.00 40.94 211 LEU A N 1
ATOM 1586 C CA . LEU A 1 211 ? 4.679 -27.799 -2.891 1.00 40.94 211 LEU A CA 1
ATOM 1587 C C . LEU A 1 211 ? 4.141 -29.211 -3.175 1.00 40.94 211 LEU A C 1
ATOM 1589 O O . LEU A 1 211 ? 3.816 -29.946 -2.245 1.00 40.94 211 LEU A O 1
ATOM 1593 N N . LYS A 1 212 ? 4.122 -29.638 -4.446 1.00 42.25 212 LYS A N 1
ATOM 1594 C CA . LYS A 1 212 ? 3.710 -31.002 -4.833 1.00 42.25 212 LYS A CA 1
ATOM 1595 C C . LYS A 1 212 ? 4.617 -32.094 -4.259 1.00 42.25 212 LYS A C 1
ATOM 1597 O O . LYS A 1 212 ? 4.124 -33.170 -3.943 1.00 42.25 212 LYS A O 1
ATOM 1602 N N . ALA A 1 213 ? 5.913 -31.822 -4.111 1.00 46.91 213 ALA A N 1
ATOM 1603 C CA . ALA A 1 213 ? 6.877 -32.779 -3.568 1.00 46.91 213 ALA A CA 1
ATOM 1604 C C . ALA A 1 213 ? 6.844 -32.884 -2.033 1.00 46.91 213 ALA A C 1
ATOM 1606 O O . ALA A 1 213 ? 7.241 -33.912 -1.493 1.00 46.91 213 ALA A O 1
ATOM 1607 N N . ASN A 1 214 ? 6.390 -31.836 -1.336 1.00 42.50 214 ASN A N 1
ATOM 1608 C CA . ASN A 1 214 ? 6.546 -31.725 0.118 1.00 42.50 214 ASN A CA 1
ATOM 1609 C C . ASN A 1 214 ? 5.228 -31.662 0.909 1.00 42.50 214 ASN A C 1
ATOM 1611 O O . ASN A 1 214 ? 5.275 -31.679 2.136 1.00 42.50 214 ASN A O 1
ATOM 1615 N N . ILE A 1 215 ? 4.064 -31.613 0.248 1.00 41.94 215 ILE A N 1
ATOM 1616 C CA . ILE A 1 215 ? 2.750 -31.567 0.924 1.00 41.94 215 ILE A CA 1
ATOM 1617 C C . ILE A 1 215 ? 1.942 -32.867 0.768 1.00 41.94 215 ILE A C 1
ATOM 1619 O O . ILE A 1 215 ? 1.066 -33.134 1.587 1.00 41.94 215 ILE A O 1
ATOM 1623 N N . VAL A 1 216 ? 2.254 -33.740 -0.196 1.00 36.50 216 VAL A N 1
ATOM 1624 C CA . VAL A 1 216 ? 1.544 -35.023 -0.345 1.00 36.50 216 VAL A CA 1
ATOM 1625 C C . VAL A 1 216 ? 2.463 -36.176 0.040 1.00 36.50 216 VAL A C 1
ATOM 1627 O O . VAL A 1 216 ? 3.395 -36.526 -0.677 1.00 36.50 216 VAL A O 1
ATOM 1630 N N . GLY A 1 217 ? 2.193 -36.769 1.203 1.00 36.88 217 GLY A N 1
ATOM 1631 C CA . GLY A 1 217 ? 2.779 -38.047 1.583 1.00 36.88 217 GLY A CA 1
ATOM 1632 C C . GLY A 1 217 ? 2.388 -39.158 0.602 1.00 36.88 217 GLY A C 1
ATOM 1633 O O . GLY A 1 217 ? 1.278 -39.169 0.080 1.00 36.88 217 GLY A O 1
ATOM 1634 N N . SER A 1 218 ? 3.298 -40.124 0.452 1.00 32.16 218 SER A N 1
ATOM 1635 C CA . SER A 1 218 ? 3.196 -41.430 -0.228 1.00 32.16 218 SER A CA 1
ATOM 1636 C C . SER A 1 218 ? 3.608 -41.537 -1.715 1.00 32.16 218 SER A C 1
ATOM 1638 O O . SER A 1 218 ? 2.924 -41.113 -2.636 1.00 32.16 218 SER A O 1
ATOM 1640 N N . THR A 1 219 ? 4.739 -42.243 -1.884 1.00 29.36 219 THR A N 1
ATOM 1641 C CA . THR A 1 219 ? 5.147 -43.159 -2.974 1.00 29.36 219 THR A CA 1
ATOM 1642 C C . THR A 1 219 ? 5.282 -42.651 -4.418 1.00 29.36 219 THR A C 1
ATOM 1644 O O . THR A 1 219 ? 4.314 -42.384 -5.119 1.00 29.36 219 THR A O 1
ATOM 1647 N N . MET A 1 220 ? 6.536 -42.675 -4.886 1.00 28.78 220 MET A N 1
ATOM 1648 C CA . MET A 1 220 ? 6.974 -42.558 -6.285 1.00 28.78 220 MET A CA 1
ATOM 1649 C C . MET A 1 220 ? 6.437 -43.700 -7.166 1.00 28.78 220 MET A C 1
ATOM 1651 O O . MET A 1 220 ? 6.374 -44.843 -6.709 1.00 28.78 220 MET A O 1
ATOM 1655 N N . PRO A 1 221 ? 6.259 -43.441 -8.473 1.00 29.05 221 PRO A N 1
ATOM 1656 C CA . PRO A 1 221 ? 6.833 -44.335 -9.475 1.00 29.05 221 PRO A CA 1
ATOM 1657 C C . PRO A 1 221 ? 7.928 -43.659 -10.301 1.00 29.05 221 PRO A C 1
ATOM 1659 O O . PRO A 1 221 ? 8.003 -42.442 -10.450 1.00 29.05 221 PRO A O 1
ATOM 1662 N N . SER A 1 222 ? 8.801 -44.517 -10.810 1.00 28.88 222 SER A N 1
ATOM 1663 C CA . SER A 1 222 ? 10.050 -44.223 -11.485 1.00 28.88 222 SER A CA 1
ATOM 1664 C C . SER A 1 222 ? 9.896 -43.750 -12.935 1.00 28.88 222 SER A C 1
ATOM 1666 O O . SER A 1 222 ? 9.003 -44.177 -13.658 1.00 28.88 222 SER A O 1
ATOM 1668 N N . THR A 1 223 ? 10.934 -43.020 -13.356 1.00 30.66 223 THR A N 1
ATOM 1669 C CA . THR A 1 223 ? 11.560 -42.980 -14.693 1.00 30.66 223 THR A CA 1
ATOM 1670 C C . THR A 1 223 ? 10.809 -42.400 -15.895 1.00 30.66 223 THR A C 1
ATOM 1672 O O . THR A 1 223 ? 9.749 -42.865 -16.285 1.00 30.66 223 THR A O 1
ATOM 1675 N N . ALA A 1 224 ? 11.566 -41.524 -16.572 1.00 30.50 224 ALA A N 1
ATOM 1676 C CA . ALA A 1 224 ? 11.538 -41.181 -17.994 1.00 30.50 224 ALA A CA 1
ATOM 1677 C C . ALA A 1 224 ? 10.413 -40.247 -18.473 1.00 30.50 224 ALA A C 1
ATOM 1679 O O . ALA A 1 224 ? 9.320 -40.681 -18.795 1.00 30.50 224 ALA A O 1
ATOM 1680 N N . ASP A 1 225 ? 10.738 -38.958 -18.630 1.00 27.52 225 ASP A N 1
ATOM 1681 C CA . ASP A 1 225 ? 10.965 -38.433 -19.984 1.00 27.52 225 ASP A CA 1
ATOM 1682 C C . ASP A 1 225 ? 11.610 -37.037 -19.956 1.00 27.52 225 ASP A C 1
ATOM 1684 O O . ASP A 1 225 ? 10.983 -36.008 -19.702 1.00 27.52 225 ASP A O 1
ATOM 1688 N N . SER A 1 226 ? 12.908 -36.995 -20.249 1.00 30.80 226 SER A N 1
ATOM 1689 C CA . SER A 1 226 ? 13.677 -35.774 -20.475 1.00 30.80 226 SER A CA 1
ATOM 1690 C C . SER A 1 226 ? 13.562 -35.339 -21.938 1.00 30.80 226 SER A C 1
ATOM 1692 O O . SER A 1 226 ? 14.564 -35.314 -22.646 1.00 30.80 226 SER A O 1
ATOM 1694 N N . LYS A 1 227 ? 12.359 -35.036 -22.435 1.00 31.20 227 LYS A N 1
ATOM 1695 C CA . LYS A 1 227 ? 12.165 -34.476 -23.788 1.00 31.20 227 LYS A CA 1
ATOM 1696 C C . LYS A 1 227 ? 10.912 -33.604 -23.852 1.00 31.20 227 LYS A C 1
ATOM 1698 O O . LYS A 1 227 ? 9.850 -34.072 -24.239 1.00 31.20 227 LYS A O 1
ATOM 1703 N N . ARG A 1 228 ? 11.044 -32.315 -23.516 1.00 29.72 228 ARG A N 1
ATOM 1704 C CA . ARG A 1 228 ? 10.135 -31.236 -23.968 1.00 29.72 228 ARG A CA 1
ATOM 1705 C C . ARG A 1 228 ? 10.759 -29.849 -23.751 1.00 29.72 228 ARG A C 1
ATOM 1707 O O . ARG A 1 228 ? 10.231 -28.999 -23.046 1.00 29.72 228 ARG A O 1
ATOM 1714 N N . THR A 1 229 ? 11.896 -29.606 -24.398 1.00 32.22 229 THR A N 1
ATOM 1715 C CA . THR A 1 229 ? 12.435 -28.254 -24.635 1.00 32.22 229 THR A CA 1
ATOM 1716 C C . THR A 1 229 ? 12.342 -27.935 -26.124 1.00 32.22 229 THR A C 1
ATOM 1718 O O . THR A 1 229 ? 13.339 -27.898 -26.832 1.00 32.22 229 THR A O 1
ATOM 1721 N N . ALA A 1 230 ? 11.117 -27.766 -26.608 1.00 28.89 230 ALA A N 1
ATOM 1722 C CA . ALA A 1 230 ? 10.820 -27.071 -27.854 1.00 28.89 230 ALA A CA 1
ATOM 1723 C C . ALA A 1 230 ? 9.375 -26.575 -27.744 1.00 28.89 230 ALA A C 1
ATOM 1725 O O . ALA A 1 230 ? 8.429 -27.348 -27.882 1.00 28.89 230 ALA A O 1
ATOM 1726 N N . GLY A 1 231 ? 9.211 -25.305 -27.372 1.00 26.06 231 GLY A N 1
ATOM 1727 C CA . GLY A 1 231 ? 7.976 -24.586 -27.655 1.00 26.06 231 GLY A CA 1
ATOM 1728 C C . GLY A 1 231 ? 8.075 -24.055 -29.077 1.00 26.06 231 GLY A C 1
ATOM 1729 O O . GLY A 1 231 ? 9.112 -23.507 -29.448 1.00 26.06 231 GLY A O 1
ATOM 1730 N N . LEU A 1 232 ? 7.016 -24.262 -29.850 1.00 34.06 232 LEU A N 1
ATOM 1731 C CA . LEU A 1 232 ? 6.727 -23.505 -31.062 1.00 34.06 232 LEU A CA 1
ATOM 1732 C C . LEU A 1 232 ? 6.784 -22.003 -30.697 1.00 34.06 232 LEU A C 1
ATOM 1734 O O . LEU A 1 232 ? 6.460 -21.658 -29.564 1.00 34.06 232 LEU A O 1
ATOM 1738 N N . ASP A 1 233 ? 7.249 -21.154 -31.614 1.00 32.09 233 ASP A N 1
ATOM 1739 C CA . ASP A 1 233 ? 7.233 -19.672 -31.552 1.00 32.09 233 ASP A CA 1
ATOM 1740 C C . ASP A 1 233 ? 8.559 -18.949 -31.241 1.00 32.09 233 ASP A C 1
ATOM 1742 O O . ASP A 1 233 ? 8.589 -17.725 -31.240 1.00 32.09 233 ASP A O 1
ATOM 1746 N N . GLY A 1 234 ? 9.693 -19.639 -31.074 1.00 26.47 234 GLY A N 1
ATOM 1747 C CA . GLY A 1 234 ? 11.027 -19.014 -31.221 1.00 26.47 234 GLY A CA 1
ATOM 1748 C C . GLY A 1 234 ? 11.409 -17.886 -30.240 1.00 26.47 234 GLY A C 1
ATOM 1749 O O . GLY A 1 234 ? 12.516 -17.357 -30.336 1.00 26.47 234 GLY A O 1
ATOM 1750 N N . HIS A 1 235 ? 10.561 -17.537 -29.272 1.00 27.44 235 HIS A N 1
ATOM 1751 C CA . HIS A 1 235 ? 10.872 -16.565 -28.226 1.00 27.44 235 HIS A CA 1
ATOM 1752 C C . HIS A 1 235 ? 11.450 -17.261 -26.979 1.00 27.44 235 HIS A C 1
ATOM 1754 O O . HIS A 1 235 ? 10.909 -18.280 -26.533 1.00 27.44 235 HIS A O 1
ATOM 1760 N N . PRO A 1 236 ? 12.543 -16.745 -26.380 1.00 26.00 236 PRO A N 1
ATOM 1761 C CA . PRO A 1 236 ? 13.051 -17.275 -25.121 1.00 26.00 236 PRO A CA 1
ATOM 1762 C C . PRO A 1 236 ? 12.000 -17.065 -24.025 1.00 26.00 236 PRO A C 1
ATOM 1764 O O . PRO A 1 236 ? 11.559 -15.943 -23.780 1.00 26.00 236 PRO A O 1
ATOM 1767 N N . ARG A 1 237 ? 11.586 -18.153 -23.363 1.00 29.53 237 ARG A N 1
ATOM 1768 C CA . ARG A 1 237 ? 10.692 -18.067 -22.199 1.00 29.53 237 ARG A CA 1
ATOM 1769 C C . ARG A 1 237 ? 11.369 -17.227 -21.105 1.00 29.53 237 ARG A C 1
ATOM 1771 O O . ARG A 1 237 ? 12.574 -17.410 -20.901 1.00 29.53 237 ARG A O 1
ATOM 1778 N N . PRO A 1 238 ? 10.631 -16.361 -20.385 1.00 29.55 238 PRO A N 1
ATOM 1779 C CA . PRO A 1 238 ? 11.168 -15.621 -19.249 1.00 29.55 238 PRO A CA 1
ATOM 1780 C C . PRO A 1 238 ? 11.865 -16.566 -18.264 1.00 29.55 238 PRO A C 1
ATOM 1782 O O . PRO A 1 238 ? 11.360 -17.649 -17.951 1.00 29.55 238 PRO A O 1
ATOM 1785 N N . LEU A 1 239 ? 13.058 -16.179 -17.816 1.00 28.73 239 LEU A N 1
ATOM 1786 C CA . LEU A 1 239 ? 13.848 -16.950 -16.865 1.00 28.73 239 LEU A CA 1
ATOM 1787 C C . LEU A 1 239 ? 13.102 -16.985 -15.518 1.00 28.73 239 LEU A C 1
ATOM 1789 O O . LEU A 1 239 ? 13.082 -15.986 -14.801 1.00 28.73 239 LEU A O 1
ATOM 1793 N N . ARG A 1 240 ? 12.510 -18.130 -15.151 1.00 38.84 240 ARG A N 1
ATOM 1794 C CA . ARG A 1 240 ? 11.920 -18.323 -13.816 1.00 38.84 240 ARG A CA 1
ATOM 1795 C C . ARG A 1 240 ? 13.032 -18.286 -12.767 1.00 38.84 240 ARG A C 1
ATOM 1797 O O . ARG A 1 240 ? 13.793 -19.242 -12.631 1.00 38.84 240 ARG A O 1
ATOM 1804 N N . LEU A 1 241 ? 13.135 -17.175 -12.040 1.00 38.47 241 LEU A N 1
ATOM 1805 C CA . LEU A 1 241 ? 13.987 -17.093 -10.858 1.00 38.47 241 LEU A CA 1
ATOM 1806 C C . LEU A 1 241 ? 13.442 -18.057 -9.791 1.00 38.47 241 LEU A C 1
ATOM 1808 O O . LEU A 1 241 ? 12.225 -18.122 -9.606 1.00 38.47 241 LEU A O 1
ATOM 1812 N N . PRO A 1 242 ? 14.296 -18.805 -9.077 1.00 44.19 242 PRO A N 1
ATOM 1813 C CA . PRO A 1 242 ? 13.846 -19.605 -7.952 1.00 44.19 242 PRO A CA 1
ATOM 1814 C C . PRO A 1 242 ? 13.540 -18.662 -6.785 1.00 44.19 242 PRO A C 1
ATOM 1816 O O . PRO A 1 242 ? 14.409 -18.209 -6.041 1.00 44.19 242 PRO A O 1
ATOM 1819 N N . ILE A 1 243 ? 12.265 -18.310 -6.678 1.00 51.53 243 ILE A N 1
ATOM 1820 C CA . ILE A 1 243 ? 11.718 -17.493 -5.608 1.00 51.53 243 ILE A CA 1
ATOM 1821 C C . ILE A 1 243 ? 11.416 -18.446 -4.444 1.00 51.53 243 ILE A C 1
ATOM 1823 O O . ILE A 1 243 ? 10.517 -19.278 -4.540 1.00 51.53 243 ILE A O 1
ATOM 1827 N N . ASN A 1 244 ? 12.184 -18.367 -3.352 1.00 54.84 244 ASN A N 1
ATOM 1828 C CA . ASN A 1 244 ? 11.851 -19.125 -2.146 1.00 54.84 244 ASN A CA 1
ATOM 1829 C C . ASN A 1 244 ? 10.697 -18.417 -1.432 1.00 54.84 244 ASN A C 1
ATOM 1831 O O . ASN A 1 244 ? 10.920 -17.378 -0.809 1.00 54.84 244 ASN A O 1
ATOM 1835 N N . SER A 1 245 ? 9.482 -18.944 -1.573 1.00 55.75 245 SER A N 1
ATOM 1836 C CA . SER A 1 245 ? 8.254 -18.343 -1.052 1.00 55.75 245 SER A CA 1
ATOM 1837 C C . SER A 1 245 ? 7.805 -18.997 0.249 1.00 55.75 245 SER A C 1
ATOM 1839 O O . SER A 1 245 ? 7.621 -20.210 0.314 1.00 55.75 245 SER A O 1
ATOM 1841 N N . ALA A 1 246 ? 7.543 -18.176 1.260 1.00 55.50 246 ALA A N 1
ATOM 1842 C CA . ALA A 1 246 ? 6.800 -18.554 2.452 1.00 55.50 246 ALA A CA 1
ATOM 1843 C C . ALA A 1 246 ? 5.401 -17.907 2.411 1.00 55.50 246 ALA A C 1
ATOM 1845 O O . ALA A 1 246 ? 5.284 -16.752 1.981 1.00 55.50 246 ALA A O 1
ATOM 1846 N N . PRO A 1 247 ? 4.338 -18.602 2.862 1.00 59.53 247 PRO A N 1
ATOM 1847 C CA . PRO A 1 247 ? 3.046 -17.966 3.108 1.00 59.53 247 PRO A CA 1
ATOM 1848 C C . PRO A 1 247 ? 3.211 -16.740 4.012 1.00 59.53 247 PRO A C 1
ATOM 1850 O O . PRO A 1 247 ? 4.001 -16.763 4.956 1.00 59.53 247 PRO A O 1
ATOM 1853 N N . LEU A 1 248 ? 2.473 -15.667 3.727 1.00 56.59 248 LEU A N 1
ATOM 1854 C CA . LEU A 1 248 ? 2.656 -14.381 4.407 1.00 56.59 248 LEU A CA 1
ATOM 1855 C C . LEU A 1 248 ? 2.198 -14.387 5.882 1.00 56.59 248 LEU A C 1
ATOM 1857 O O . LEU A 1 248 ? 2.628 -13.545 6.669 1.00 56.59 248 LEU A O 1
ATOM 1861 N N . LEU A 1 249 ? 1.349 -15.343 6.270 1.00 54.91 249 LEU A N 1
ATOM 1862 C CA . LEU A 1 249 ? 0.783 -15.434 7.615 1.00 54.91 249 LEU A CA 1
ATOM 1863 C C . LEU A 1 249 ? 1.850 -15.803 8.656 1.00 54.91 249 LEU A C 1
ATOM 1865 O O . LEU A 1 249 ? 2.326 -16.938 8.714 1.00 54.91 249 LEU A O 1
ATOM 1869 N N . ARG A 1 250 ? 2.175 -14.850 9.538 1.00 52.59 250 ARG A N 1
ATOM 1870 C CA . ARG A 1 250 ? 2.954 -15.106 10.755 1.00 52.59 250 ARG A CA 1
ATOM 1871 C C . ARG A 1 250 ? 2.021 -15.552 11.877 1.00 52.59 250 ARG A C 1
ATOM 1873 O O . ARG A 1 250 ? 1.135 -14.816 12.295 1.00 52.59 250 ARG A O 1
ATOM 1880 N N . THR A 1 251 ? 2.255 -16.744 12.413 1.00 48.12 251 THR A N 1
ATOM 1881 C CA . THR A 1 251 ? 1.438 -17.360 13.474 1.00 48.12 251 THR A CA 1
ATOM 1882 C C . THR A 1 251 ? 1.692 -16.789 14.879 1.00 48.12 251 THR A C 1
ATOM 1884 O O . THR A 1 251 ? 1.202 -17.352 15.852 1.00 48.12 251 THR A O 1
ATOM 1887 N N . SER A 1 252 ? 2.478 -15.713 15.017 1.00 50.53 252 SER A N 1
ATOM 1888 C CA . SER A 1 252 ? 2.984 -15.222 16.310 1.00 50.53 252 SER A CA 1
ATOM 1889 C C . SER A 1 252 ? 2.644 -13.764 16.639 1.00 50.53 252 SER A C 1
ATOM 1891 O O . SER A 1 252 ? 3.191 -13.235 17.607 1.00 50.53 252 SER A O 1
ATOM 1893 N N . SER A 1 253 ? 1.807 -13.080 15.850 1.00 56.41 253 SER A N 1
ATOM 1894 C CA . SER A 1 253 ? 1.394 -11.709 16.188 1.00 56.41 253 SER A CA 1
ATOM 1895 C C . SER A 1 253 ? 0.516 -11.712 17.450 1.00 56.41 253 SER A C 1
ATOM 1897 O O . SER A 1 253 ? -0.289 -12.634 17.617 1.00 56.41 253 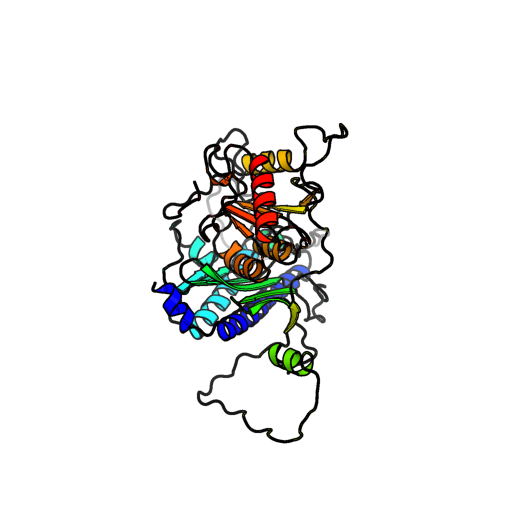SER A O 1
ATOM 1899 N N . PRO A 1 254 ? 0.644 -10.712 18.346 1.00 57.56 254 PRO A N 1
ATOM 1900 C CA . PRO A 1 254 ? -0.216 -10.606 19.519 1.00 57.56 254 PRO A CA 1
ATOM 1901 C C . PRO A 1 254 ? -1.696 -10.633 19.118 1.00 57.56 254 PRO A C 1
ATOM 1903 O O . PRO A 1 254 ? -2.092 -10.016 18.123 1.00 57.56 254 PRO A O 1
ATOM 1906 N N . GLN A 1 255 ? -2.517 -11.351 19.885 1.00 61.88 255 GLN A N 1
ATOM 1907 C CA . GLN A 1 255 ? -3.970 -11.284 19.725 1.00 61.88 255 GLN A CA 1
ATOM 1908 C C . GLN A 1 255 ? -4.447 -9.871 20.058 1.00 61.88 255 GLN A C 1
ATOM 1910 O O . GLN A 1 255 ? -3.985 -9.278 21.039 1.00 61.88 255 GLN A O 1
ATOM 1915 N N . ILE A 1 256 ? -5.373 -9.334 19.266 1.00 58.34 256 ILE A N 1
ATOM 1916 C CA . ILE A 1 256 ? -5.961 -8.031 19.549 1.00 58.34 256 ILE A CA 1
ATOM 1917 C C . ILE A 1 256 ? -6.966 -8.230 20.683 1.00 58.34 256 ILE A C 1
ATOM 1919 O O . ILE A 1 256 ? -7.985 -8.904 20.535 1.00 58.34 256 ILE A O 1
ATOM 1923 N N . ALA A 1 257 ? -6.652 -7.680 21.856 1.00 54.47 257 ALA A N 1
ATOM 1924 C CA . ALA A 1 257 ? -7.567 -7.681 22.992 1.00 54.47 257 ALA A CA 1
ATOM 1925 C C . ALA A 1 257 ? -8.790 -6.772 22.726 1.00 54.47 257 ALA A C 1
ATOM 1927 O O . ALA A 1 257 ? -8.844 -6.034 21.739 1.00 54.47 257 ALA A O 1
ATOM 1928 N N . SER A 1 258 ? -9.799 -6.862 23.600 1.00 61.53 258 SER A N 1
ATOM 1929 C CA . SER A 1 258 ? -11.114 -6.209 23.474 1.00 61.53 258 SER A CA 1
ATOM 1930 C C . SER A 1 258 ? -11.058 -4.741 23.031 1.00 61.53 258 SER A C 1
ATOM 1932 O O . SER A 1 258 ? -10.141 -4.031 23.434 1.00 61.53 258 SER A O 1
ATOM 1934 N N . SER A 1 259 ? -12.054 -4.344 22.210 1.00 58.62 259 SER A N 1
ATOM 1935 C CA . SER A 1 259 ? -12.564 -3.007 21.780 1.00 58.62 259 SER A CA 1
ATOM 1936 C C . SER A 1 259 ? -11.642 -1.771 21.714 1.00 58.62 259 SER A C 1
ATOM 1938 O O . SER A 1 259 ? -12.106 -0.682 21.378 1.00 58.62 259 SER A O 1
ATOM 1940 N N . THR A 1 260 ? -10.348 -1.911 21.965 1.00 74.19 260 THR A N 1
ATOM 1941 C CA . THR A 1 260 ? -9.376 -0.849 22.201 1.00 74.19 260 THR A CA 1
ATOM 1942 C C . THR A 1 260 ? -8.227 -0.981 21.211 1.00 74.19 260 THR A C 1
ATOM 1944 O O . THR A 1 260 ? -7.942 -2.064 20.706 1.00 74.19 260 THR A O 1
ATOM 1947 N N . LEU A 1 261 ? -7.556 0.135 20.928 1.00 86.81 261 LEU A N 1
ATOM 1948 C CA . LEU A 1 261 ? -6.372 0.156 20.065 1.00 86.81 261 LEU A CA 1
ATOM 1949 C C . LEU A 1 261 ? -5.080 -0.182 20.837 1.00 86.81 261 LEU A C 1
ATOM 1951 O O . LEU A 1 261 ? -3.992 -0.225 20.257 1.00 86.81 261 LEU A O 1
ATOM 1955 N N . LYS A 1 262 ? -5.187 -0.417 22.153 1.00 84.69 262 LYS A N 1
ATOM 1956 C CA . LYS A 1 262 ? -4.043 -0.568 23.053 1.00 84.69 262 LYS A CA 1
ATOM 1957 C C . LYS A 1 262 ? -3.252 -1.812 22.670 1.00 84.69 262 LYS A C 1
ATOM 1959 O O . LYS A 1 262 ? -3.801 -2.902 22.564 1.00 84.69 262 LYS A O 1
ATOM 1964 N N . GLY A 1 263 ? -1.942 -1.648 22.509 1.00 81.75 263 GLY A N 1
ATOM 1965 C CA . GLY A 1 263 ? -1.058 -2.737 22.088 1.00 81.75 263 GLY A CA 1
ATOM 1966 C C . GLY A 1 263 ? -0.912 -2.873 20.572 1.00 81.75 263 GLY A C 1
ATOM 1967 O O . GLY A 1 263 ? 0.014 -3.552 20.143 1.00 81.75 263 GLY A O 1
ATOM 1968 N N . LEU A 1 264 ? -1.742 -2.187 19.775 1.00 88.25 264 LEU A N 1
ATOM 1969 C CA . LEU A 1 264 ? -1.636 -2.209 18.317 1.00 88.25 264 LEU A CA 1
ATOM 1970 C C . LEU A 1 264 ? -0.564 -1.242 17.824 1.00 88.25 264 LEU A C 1
ATOM 1972 O O . LEU A 1 264 ? -0.425 -0.129 18.335 1.00 88.25 264 LEU A O 1
ATOM 1976 N N . LEU A 1 265 ? 0.184 -1.666 16.815 1.00 92.56 265 LEU A N 1
ATOM 1977 C CA . LEU A 1 265 ? 1.171 -0.871 16.113 1.00 92.56 265 LEU A CA 1
ATOM 1978 C C . LEU A 1 265 ? 0.555 -0.290 14.841 1.00 92.56 265 LEU A C 1
ATOM 1980 O O . LEU A 1 265 ? 0.067 -1.022 13.979 1.00 92.56 265 LEU A O 1
ATOM 1984 N N . LEU A 1 266 ? 0.607 1.033 14.723 1.00 95.12 266 LEU A N 1
ATOM 1985 C CA . LEU A 1 266 ? 0.118 1.756 13.558 1.00 95.12 266 LEU A CA 1
ATOM 1986 C C . LEU A 1 266 ? 1.282 2.187 12.664 1.00 95.12 266 LEU A C 1
ATOM 1988 O O . LEU A 1 266 ? 2.361 2.524 13.152 1.00 95.12 266 LEU A O 1
ATOM 1992 N N . ILE A 1 267 ? 1.051 2.210 11.358 1.00 97.56 267 ILE A N 1
ATOM 1993 C CA . ILE A 1 267 ? 1.953 2.786 10.366 1.00 97.56 267 ILE A CA 1
ATOM 1994 C C . ILE A 1 267 ? 1.226 3.861 9.554 1.00 97.56 267 ILE A C 1
ATOM 1996 O O . ILE A 1 267 ? 0.038 3.722 9.244 1.00 97.56 267 ILE A O 1
ATOM 2000 N N . SER A 1 268 ? 1.912 4.971 9.305 1.00 96.62 268 SER A N 1
ATOM 2001 C CA . SER A 1 268 ? 1.396 6.113 8.553 1.00 96.62 268 SER A CA 1
ATOM 2002 C C . SER A 1 268 ? 2.544 7.033 8.149 1.00 96.62 268 SER A C 1
ATOM 2004 O O . SER A 1 268 ? 3.568 7.107 8.830 1.00 96.62 268 SER A O 1
ATOM 2006 N N . GLU A 1 269 ? 2.339 7.809 7.095 1.00 96.06 269 GLU A N 1
ATOM 2007 C CA . GLU A 1 269 ? 3.290 8.774 6.572 1.00 96.06 269 GLU A CA 1
ATOM 2008 C C . GLU A 1 269 ? 2.838 10.213 6.812 1.00 96.06 269 GLU A C 1
ATOM 2010 O O . GLU A 1 269 ? 1.655 10.542 6.910 1.00 96.06 269 GLU A O 1
ATOM 2015 N N . TRP A 1 270 ? 3.794 11.140 6.837 1.00 94.25 270 TRP A N 1
ATOM 2016 C CA . TRP A 1 270 ? 3.502 12.571 7.002 1.00 94.25 270 TRP A CA 1
ATOM 2017 C C . TRP A 1 270 ? 2.916 13.212 5.733 1.00 94.25 270 TRP A C 1
ATOM 2019 O O . TRP A 1 270 ? 2.219 14.225 5.804 1.00 94.25 270 TRP A O 1
ATOM 2029 N N . GLY A 1 271 ? 3.144 12.601 4.566 1.00 90.38 271 GLY A N 1
ATOM 2030 C CA . GLY A 1 271 ? 2.703 13.097 3.260 1.00 90.38 271 GLY A CA 1
ATOM 2031 C C . GLY A 1 271 ? 3.506 14.297 2.731 1.00 90.38 271 GLY A C 1
ATOM 2032 O O . GLY A 1 271 ? 4.440 14.789 3.368 1.00 90.38 271 GLY A O 1
ATOM 2033 N N . LYS A 1 272 ? 3.133 14.778 1.536 1.00 88.06 272 LYS A N 1
ATOM 2034 C CA . LYS A 1 272 ? 3.818 15.874 0.812 1.00 88.06 272 LYS A CA 1
ATOM 2035 C C . LYS A 1 272 ? 3.325 17.285 1.200 1.00 88.06 272 LYS A C 1
ATOM 2037 O O . LYS A 1 272 ? 3.981 18.268 0.873 1.00 88.06 272 LYS A O 1
ATOM 2042 N N . ASP A 1 273 ? 2.194 17.410 1.900 1.00 91.50 273 ASP A N 1
ATOM 2043 C CA . ASP A 1 273 ? 1.610 18.711 2.266 1.00 91.50 273 ASP A CA 1
ATOM 2044 C C . ASP A 1 273 ? 2.491 19.483 3.263 1.00 91.50 273 ASP A C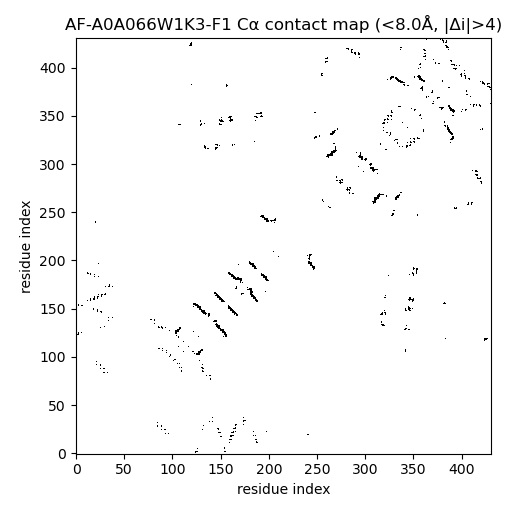 1
ATOM 2046 O O . ASP A 1 273 ? 2.984 18.919 4.239 1.00 91.50 273 ASP A O 1
ATOM 2050 N N . ARG A 1 274 ? 2.691 20.779 3.022 1.00 94.50 274 ARG A N 1
ATOM 2051 C CA . ARG A 1 274 ? 3.483 21.687 3.869 1.00 94.50 274 ARG A CA 1
ATOM 2052 C C . ARG A 1 274 ? 2.739 22.984 4.197 1.00 94.50 274 ARG A C 1
ATOM 2054 O O . ARG A 1 274 ? 3.356 23.945 4.649 1.00 94.50 274 ARG A O 1
ATOM 2061 N N . ARG A 1 275 ? 1.421 23.030 3.969 1.00 93.44 275 ARG A N 1
ATOM 2062 C CA . ARG A 1 275 ? 0.588 24.186 4.323 1.00 93.44 275 ARG A CA 1
ATOM 2063 C C . ARG A 1 275 ? 0.599 24.437 5.837 1.00 93.44 275 ARG A C 1
ATOM 2065 O O . ARG A 1 275 ? 0.630 23.477 6.615 1.00 93.44 275 ARG A O 1
ATOM 2072 N N . PRO A 1 276 ? 0.565 25.711 6.267 1.00 93.62 276 PRO A N 1
ATOM 2073 C CA . PRO A 1 276 ? 0.645 26.065 7.678 1.00 93.62 276 PRO A CA 1
ATOM 2074 C C . PRO A 1 276 ? -0.594 25.591 8.459 1.00 93.62 276 PRO A C 1
ATOM 2076 O O . PRO A 1 276 ? -1.655 25.408 7.862 1.00 93.62 276 PRO A O 1
ATOM 2079 N N . PRO A 1 277 ? -0.514 25.468 9.799 1.00 94.12 277 PRO A N 1
ATOM 2080 C CA . PRO A 1 277 ? -1.649 25.045 10.626 1.00 94.12 277 PRO A CA 1
ATOM 2081 C C . PRO A 1 277 ? -2.884 25.945 10.578 1.00 94.12 277 PRO A C 1
ATOM 2083 O O . PRO A 1 277 ? -3.975 25.499 10.917 1.00 94.12 277 PRO A O 1
ATOM 2086 N N . SER A 1 278 ? -2.722 27.205 10.170 1.00 93.81 278 SER A N 1
ATOM 2087 C CA . SER A 1 278 ? -3.831 28.137 9.963 1.00 93.81 278 SER A CA 1
ATOM 2088 C C . SER A 1 278 ? -4.652 27.838 8.706 1.00 93.81 278 SER A C 1
ATOM 2090 O O . SER A 1 278 ? -5.761 28.354 8.581 1.00 93.81 278 SER A O 1
ATOM 2092 N N . ASP A 1 279 ? -4.132 27.033 7.774 1.00 93.44 279 ASP A N 1
ATOM 2093 C CA . ASP A 1 279 ? -4.843 26.662 6.556 1.00 93.44 279 ASP A CA 1
ATOM 2094 C C . ASP A 1 279 ? -5.819 25.505 6.847 1.00 93.44 279 ASP A C 1
ATOM 2096 O O . AS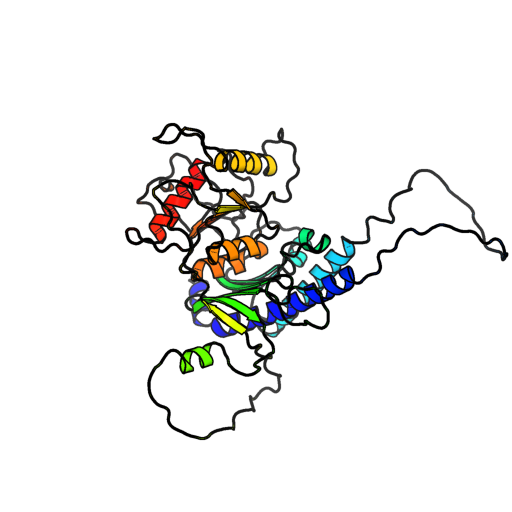P A 1 279 ? -5.382 24.390 7.162 1.00 93.44 279 ASP A O 1
ATOM 2100 N N . PRO A 1 280 ? -7.142 25.712 6.708 1.00 87.44 280 PRO A N 1
ATOM 2101 C CA . PRO A 1 280 ? -8.132 24.673 6.983 1.00 87.44 280 PRO A CA 1
ATOM 2102 C C . PRO A 1 280 ? -8.012 23.468 6.042 1.00 87.44 280 PRO A C 1
ATOM 2104 O O . PRO A 1 280 ? -8.516 22.390 6.360 1.00 87.44 280 PRO A O 1
ATOM 2107 N N . GLN A 1 281 ? -7.355 23.603 4.892 1.00 90.00 281 GLN A N 1
ATOM 2108 C CA . GLN A 1 281 ? -7.122 22.503 3.967 1.00 90.00 281 GLN A CA 1
ATOM 2109 C C . GLN A 1 281 ? -5.838 21.717 4.273 1.00 90.00 281 GLN A C 1
ATOM 2111 O O . GLN A 1 281 ? -5.600 20.714 3.600 1.00 90.00 281 GLN A O 1
ATOM 2116 N N . SER A 1 282 ? -5.032 22.113 5.269 1.00 94.56 282 SER A N 1
ATOM 2117 C CA . SER A 1 282 ? -3.764 21.448 5.604 1.00 94.56 282 SER A CA 1
ATOM 2118 C C . SER A 1 282 ? -3.969 20.003 6.073 1.00 94.56 282 SER A C 1
ATOM 2120 O O . SER A 1 282 ? -4.390 19.726 7.200 1.00 94.56 282 SER A O 1
ATOM 2122 N N . ASN A 1 283 ? -3.621 19.051 5.208 1.00 95.50 283 ASN A N 1
ATOM 2123 C CA . ASN A 1 283 ? -3.580 17.630 5.526 1.00 95.50 283 ASN A CA 1
ATOM 2124 C C . ASN A 1 283 ? -2.446 17.303 6.494 1.00 95.50 283 ASN A C 1
ATOM 2126 O O . ASN A 1 283 ? -2.602 16.382 7.289 1.00 95.50 283 ASN A O 1
ATOM 2130 N N . LEU A 1 284 ? -1.350 18.071 6.490 1.00 95.44 284 LEU A N 1
ATOM 2131 C CA . LEU A 1 284 ? -0.282 17.906 7.478 1.00 95.44 284 LEU A CA 1
ATOM 2132 C C . LEU A 1 284 ? -0.817 18.139 8.895 1.00 95.44 284 LEU A C 1
ATOM 2134 O O . LEU A 1 284 ? -0.606 17.314 9.780 1.00 95.44 284 LEU A O 1
ATOM 2138 N N . THR A 1 285 ? -1.575 19.217 9.103 1.00 95.12 285 THR A N 1
ATOM 2139 C CA . THR A 1 285 ? -2.212 19.502 10.397 1.00 95.12 285 THR A CA 1
ATOM 2140 C C . THR A 1 285 ? -3.253 18.450 10.757 1.00 95.12 285 THR A C 1
ATOM 2142 O O . THR A 1 285 ? -3.308 17.999 11.901 1.00 95.12 285 THR A O 1
ATOM 2145 N N . ARG A 1 286 ? -4.041 17.991 9.778 1.00 95.19 286 ARG A N 1
ATOM 2146 C CA . ARG A 1 286 ? -5.040 16.930 9.982 1.00 95.19 286 ARG A CA 1
ATOM 2147 C C . ARG A 1 286 ? -4.408 15.605 10.415 1.00 95.19 286 ARG A C 1
ATOM 2149 O O . ARG A 1 286 ? -4.898 14.980 11.360 1.00 95.19 286 ARG A O 1
ATOM 2156 N N . LYS A 1 287 ? -3.298 15.217 9.782 1.00 95.69 287 LYS A N 1
ATOM 2157 C CA . LYS A 1 287 ? -2.491 14.049 10.157 1.00 95.69 287 LYS A CA 1
ATOM 2158 C C . LYS A 1 287 ? -1.844 14.223 11.528 1.00 95.69 287 LYS A C 1
ATOM 2160 O O . LYS A 1 287 ? -2.024 13.361 12.376 1.00 95.69 287 LYS A O 1
ATOM 2165 N N . ALA A 1 288 ? -1.194 15.357 11.793 1.00 94.50 288 ALA A N 1
ATOM 2166 C CA . ALA A 1 288 ? -0.551 15.624 13.081 1.00 94.50 288 ALA A CA 1
ATOM 2167 C C . ALA A 1 288 ? -1.539 15.551 14.261 1.00 94.50 288 ALA A C 1
ATOM 2169 O O . ALA A 1 288 ? -1.255 14.898 15.264 1.00 94.50 288 ALA A O 1
ATOM 2170 N N . ASN A 1 289 ? -2.729 16.143 14.121 1.00 93.31 289 ASN A N 1
ATOM 2171 C CA . ASN A 1 289 ? -3.782 16.061 15.138 1.00 93.31 289 ASN A CA 1
ATOM 2172 C C . ASN A 1 289 ? -4.303 14.627 15.311 1.00 93.31 289 ASN A C 1
ATOM 2174 O O . ASN A 1 289 ? -4.565 14.190 16.426 1.00 93.31 289 ASN A O 1
ATOM 2178 N N . THR A 1 290 ? -4.420 13.873 14.217 1.00 93.12 290 THR A N 1
ATOM 2179 C CA . THR A 1 290 ? -4.797 12.455 14.271 1.00 93.12 290 THR A CA 1
ATOM 2180 C C . THR A 1 290 ? -3.739 11.621 14.996 1.00 93.12 290 THR A C 1
ATOM 2182 O O . THR A 1 290 ? -4.077 10.819 15.862 1.00 93.12 290 THR A O 1
ATOM 2185 N N . PHE A 1 291 ? -2.453 11.838 14.713 1.00 93.62 291 PHE A N 1
ATOM 2186 C CA . PHE A 1 291 ? -1.359 11.168 15.418 1.00 93.62 291 PHE A CA 1
ATOM 2187 C C . PHE A 1 291 ? -1.361 11.511 16.903 1.00 93.62 291 PHE A C 1
ATOM 2189 O O . PHE A 1 291 ? -1.177 10.623 17.731 1.00 93.62 291 PHE A O 1
ATOM 2196 N N . TRP A 1 292 ? -1.630 12.767 17.256 1.00 90.19 292 TRP A N 1
ATOM 2197 C CA . TRP A 1 292 ? -1.782 13.174 18.649 1.00 90.19 292 TRP A CA 1
ATOM 2198 C C . TRP A 1 292 ? -2.902 12.398 19.351 1.00 90.19 292 TRP A C 1
ATOM 2200 O O . TRP A 1 292 ? -2.687 11.840 20.425 1.00 90.19 292 TRP A O 1
ATOM 2210 N N . ASN A 1 293 ? -4.072 12.290 18.720 1.00 89.19 293 ASN A N 1
ATOM 2211 C CA . ASN A 1 293 ? -5.202 11.544 19.270 1.00 89.19 293 ASN A CA 1
ATOM 2212 C C . ASN A 1 293 ? -4.907 10.041 19.406 1.00 89.19 293 ASN A C 1
ATOM 2214 O O . ASN A 1 293 ? -5.271 9.423 20.397 1.00 89.19 293 ASN A O 1
ATOM 2218 N N . LEU A 1 294 ? -4.217 9.441 18.435 1.00 88.88 294 LEU A N 1
ATOM 2219 C CA . LEU A 1 294 ? -3.885 8.013 18.467 1.00 88.88 294 LEU A CA 1
ATOM 2220 C C . LEU A 1 294 ? -2.743 7.699 19.449 1.00 88.88 294 LEU A C 1
ATOM 2222 O O . LEU A 1 294 ? -2.674 6.608 20.007 1.00 88.88 294 LEU A O 1
ATOM 2226 N N . THR A 1 295 ? -1.849 8.649 19.711 1.00 85.25 295 THR A N 1
ATOM 2227 C CA . THR A 1 295 ? -0.741 8.462 20.665 1.00 85.25 295 THR A CA 1
ATOM 2228 C C . THR A 1 295 ? -1.111 8.818 22.100 1.00 85.25 295 THR A C 1
ATOM 2230 O O . THR A 1 295 ? -0.363 8.467 23.012 1.00 85.25 295 THR A O 1
ATOM 2233 N N . LYS A 1 296 ? -2.267 9.456 22.332 1.00 80.88 296 LYS A N 1
ATOM 2234 C CA . LYS A 1 296 ? -2.714 9.876 23.662 1.00 80.88 296 LYS A CA 1
ATOM 2235 C C . LYS A 1 296 ? -4.196 9.579 23.892 1.00 80.88 296 LYS A C 1
ATOM 2237 O O . LYS A 1 296 ? -5.055 10.148 23.229 1.00 80.88 296 LYS A O 1
ATOM 2242 N N . ARG A 1 297 ? -4.499 8.800 24.935 1.00 68.25 297 ARG A N 1
ATOM 2243 C CA . ARG A 1 297 ? -5.870 8.623 25.431 1.00 68.25 297 ARG A CA 1
ATOM 2244 C C . ARG A 1 297 ? -6.467 9.950 25.880 1.00 68.25 297 ARG A C 1
ATOM 2246 O O . ARG A 1 297 ? -5.860 10.677 26.671 1.00 68.25 297 ARG A O 1
ATOM 2253 N N . SER A 1 298 ? -7.679 10.239 25.417 1.00 61.16 298 SER A N 1
ATOM 2254 C CA . SER A 1 298 ? -8.459 11.395 25.874 1.00 61.16 298 SER A CA 1
ATOM 2255 C C . SER A 1 298 ? -9.044 11.182 27.277 1.00 61.16 298 SER A C 1
ATOM 2257 O O . SER A 1 298 ? -9.225 12.149 28.017 1.00 61.16 298 SER A O 1
ATOM 2259 N N . THR A 1 299 ? -9.260 9.926 27.683 1.00 60.75 299 THR A N 1
ATOM 2260 C CA . THR A 1 299 ? -9.759 9.531 29.009 1.00 60.75 299 THR A CA 1
ATOM 2261 C C . THR A 1 299 ? -8.870 8.469 29.647 1.00 60.75 299 THR A C 1
ATOM 2263 O O . THR A 1 299 ? -8.298 7.629 28.953 1.00 60.75 299 THR A O 1
ATOM 2266 N N . ALA A 1 300 ? -8.760 8.487 30.977 1.00 61.97 300 ALA A N 1
ATOM 2267 C CA . ALA A 1 300 ? -8.090 7.418 31.712 1.00 61.97 300 ALA A CA 1
ATOM 2268 C C . ALA A 1 300 ? -8.781 6.065 31.459 1.00 61.97 300 ALA A C 1
ATOM 2270 O O . ALA A 1 300 ? -9.979 6.023 31.173 1.00 61.97 300 ALA A O 1
ATOM 2271 N N . ASP A 1 301 ? -8.026 4.969 31.529 1.00 64.81 301 ASP A N 1
ATOM 2272 C CA . ASP A 1 301 ? -8.614 3.632 31.471 1.00 64.81 301 ASP A CA 1
ATOM 2273 C C . ASP A 1 301 ? -9.429 3.305 32.735 1.00 64.81 301 ASP A C 1
ATOM 2275 O O . ASP A 1 301 ? -9.506 4.104 33.670 1.00 64.81 301 ASP A O 1
ATOM 2279 N N . GLU A 1 302 ? -10.059 2.129 32.772 1.00 60.31 302 GLU A N 1
ATOM 2280 C CA . GLU A 1 302 ? -10.858 1.683 33.926 1.00 60.31 302 GLU A CA 1
ATOM 2281 C C . GLU A 1 302 ? -10.049 1.641 35.238 1.00 60.31 302 GLU A C 1
ATOM 2283 O O . GLU A 1 302 ? -10.624 1.730 36.320 1.00 60.31 302 GLU A O 1
ATOM 2288 N N . ALA A 1 303 ? -8.714 1.562 35.153 1.00 64.12 303 ALA A N 1
ATOM 2289 C CA . ALA A 1 303 ? -7.795 1.604 36.287 1.00 64.12 303 ALA A CA 1
ATOM 2290 C C . ALA A 1 303 ? -7.294 3.027 36.615 1.00 64.12 303 ALA A C 1
ATOM 2292 O O . ALA A 1 303 ? -6.415 3.195 37.462 1.00 64.12 303 ALA A O 1
ATOM 2293 N N . GLY A 1 304 ? -7.829 4.060 35.957 1.00 63.56 304 GLY A N 1
ATOM 2294 C CA . GLY A 1 304 ? -7.444 5.455 36.163 1.00 63.56 304 GLY A CA 1
ATOM 2295 C C . GLY A 1 304 ? -6.090 5.831 35.550 1.00 63.56 304 GLY A C 1
ATOM 2296 O O . GLY A 1 304 ? -5.585 6.920 35.828 1.00 63.56 304 GLY A O 1
ATOM 2297 N N . GLN A 1 305 ? -5.493 4.977 34.711 1.00 61.19 305 GLN A N 1
ATOM 2298 C CA . GLN A 1 305 ? -4.197 5.242 34.089 1.00 61.19 305 GLN A CA 1
ATOM 2299 C C . GLN A 1 305 ? -4.347 6.000 32.766 1.00 61.19 305 GLN A C 1
ATOM 2301 O O . GLN A 1 305 ? -5.173 5.671 31.911 1.00 61.19 305 GLN A O 1
ATOM 2306 N N . GLN A 1 306 ? -3.504 7.017 32.579 1.00 63.81 306 GLN A N 1
ATOM 2307 C CA . GLN A 1 306 ? -3.306 7.676 31.286 1.00 63.81 306 GLN A CA 1
ATOM 2308 C C . GLN A 1 306 ? -2.303 6.868 30.446 1.00 63.81 306 GLN A C 1
ATOM 2310 O O . GLN A 1 306 ? -1.299 6.387 30.967 1.00 63.81 306 GLN A O 1
ATOM 2315 N N . GLY A 1 307 ? -2.557 6.723 29.144 1.00 65.88 307 GLY A N 1
ATOM 2316 C CA . GLY A 1 307 ? -1.701 5.969 28.219 1.00 65.88 307 GLY A CA 1
ATOM 2317 C C . GLY A 1 307 ? -1.913 6.383 26.761 1.00 65.88 307 GLY A C 1
ATOM 2318 O O . GLY A 1 307 ? -2.636 7.340 26.496 1.00 65.88 307 GLY A O 1
ATOM 2319 N N . GLY A 1 308 ? -1.282 5.691 25.813 1.00 72.31 308 GLY A N 1
ATOM 2320 C CA . GLY A 1 308 ? -1.568 5.866 24.381 1.00 72.31 308 GLY A CA 1
ATOM 2321 C C . GLY A 1 308 ? -2.771 5.037 23.932 1.00 72.31 308 GLY A C 1
ATOM 2322 O O . GLY A 1 308 ? -3.041 3.993 24.531 1.00 72.31 308 GLY A O 1
ATOM 2323 N N . GLU A 1 309 ? -3.493 5.490 22.898 1.00 84.38 309 GLU A N 1
ATOM 2324 C CA . GLU A 1 309 ? -4.526 4.653 22.269 1.00 84.38 309 GLU A CA 1
ATOM 2325 C C . GLU A 1 309 ? -3.868 3.508 21.500 1.00 84.38 309 GLU A C 1
ATOM 2327 O O . GLU A 1 309 ? -4.236 2.365 21.725 1.00 84.38 309 GLU A O 1
ATOM 2332 N N . VAL A 1 310 ? -2.850 3.782 20.677 1.00 90.31 310 VAL A N 1
ATOM 2333 C CA . VAL A 1 310 ? -1.990 2.760 20.050 1.00 90.31 310 VAL A CA 1
ATOM 2334 C C . VAL A 1 310 ? -0.683 2.563 20.828 1.00 90.31 310 VAL A C 1
ATOM 2336 O O . VAL A 1 310 ? -0.249 3.434 21.581 1.00 90.31 310 VAL A O 1
ATOM 2339 N N . HIS A 1 311 ? -0.015 1.421 20.631 1.00 89.44 311 HIS A N 1
ATOM 2340 C CA . HIS A 1 311 ? 1.303 1.144 21.219 1.00 89.44 311 HIS A CA 1
ATOM 2341 C C . HIS A 1 311 ? 2.407 2.034 20.636 1.00 89.44 311 HIS A C 1
ATOM 2343 O O . HIS A 1 311 ? 3.367 2.386 21.316 1.00 89.44 311 HIS A O 1
ATOM 2349 N N . GLY A 1 312 ? 2.277 2.399 19.363 1.00 90.81 312 GLY A N 1
ATOM 2350 C CA . GLY A 1 312 ? 3.192 3.309 18.699 1.00 90.81 312 GLY A CA 1
ATOM 2351 C C . GLY A 1 312 ? 2.811 3.539 17.247 1.00 90.81 312 GLY A C 1
ATOM 2352 O O . GLY A 1 312 ? 1.934 2.867 16.705 1.00 90.81 312 GLY A O 1
ATOM 2353 N N . ILE A 1 313 ? 3.511 4.488 16.630 1.00 94.81 313 ILE A N 1
ATOM 2354 C CA . ILE A 1 313 ? 3.391 4.815 15.210 1.00 94.81 313 ILE A CA 1
ATOM 2355 C C . ILE A 1 313 ? 4.746 4.562 14.533 1.00 94.81 313 ILE A C 1
ATOM 2357 O O . ILE A 1 313 ? 5.803 4.717 15.159 1.00 94.81 313 ILE A O 1
ATOM 2361 N N . ARG A 1 314 ? 4.726 4.110 13.282 1.00 96.44 314 ARG A N 1
ATOM 2362 C CA . ARG A 1 314 ? 5.884 3.983 12.386 1.00 96.44 314 ARG A CA 1
ATOM 2363 C C . ARG A 1 314 ? 5.653 4.828 11.134 1.00 96.44 314 ARG A C 1
ATOM 2365 O O . ARG A 1 314 ? 4.506 5.027 10.751 1.00 96.44 314 ARG A O 1
ATOM 2372 N N . SER A 1 315 ? 6.747 5.263 10.520 1.00 96.69 315 SER A N 1
ATOM 2373 C CA . SER A 1 315 ? 6.788 5.872 9.188 1.00 96.69 315 SER A CA 1
ATOM 2374 C C . SER A 1 315 ? 8.046 5.351 8.505 1.00 96.69 315 SER A C 1
ATOM 2376 O O . SER A 1 315 ? 9.141 5.489 9.059 1.00 96.69 315 SER A O 1
ATOM 2378 N N . LEU A 1 316 ? 7.887 4.682 7.371 1.00 94.44 316 LEU A N 1
ATOM 2379 C CA . LEU A 1 316 ? 8.973 4.075 6.606 1.00 94.44 316 LEU A CA 1
ATOM 2380 C C . LEU A 1 316 ? 9.276 4.847 5.323 1.00 94.44 316 LEU A C 1
ATOM 2382 O O . LEU A 1 316 ? 10.310 4.592 4.716 1.00 94.44 316 LEU A O 1
ATOM 2386 N N . GLY A 1 317 ? 8.424 5.785 4.918 1.00 95.56 317 GLY A N 1
ATOM 2387 C CA . GLY A 1 317 ? 8.562 6.597 3.712 1.00 95.56 317 GLY A CA 1
ATOM 2388 C C . GLY A 1 317 ? 8.169 5.883 2.415 1.00 95.56 317 GLY A C 1
ATOM 2389 O O . GLY A 1 317 ? 8.615 6.320 1.361 1.00 95.56 317 GLY A O 1
ATOM 2390 N N . SER A 1 318 ? 7.385 4.800 2.485 1.00 97.25 318 SER A N 1
ATOM 2391 C CA . SER A 1 318 ? 6.882 4.047 1.322 1.00 97.25 318 SER A CA 1
ATOM 2392 C C . SER A 1 318 ? 5.528 3.408 1.648 1.00 97.25 318 SER A C 1
ATOM 2394 O O . SER A 1 318 ? 5.432 2.521 2.500 1.00 97.25 318 SER A O 1
ATOM 2396 N N . ALA A 1 319 ? 4.476 3.847 0.957 1.00 97.25 319 ALA A N 1
ATOM 2397 C CA . ALA A 1 319 ? 3.112 3.378 1.201 1.00 97.25 319 ALA A CA 1
ATOM 2398 C C . ALA A 1 319 ? 2.912 1.911 0.777 1.00 97.25 319 ALA A C 1
ATOM 2400 O O . ALA A 1 319 ? 2.170 1.165 1.428 1.00 97.25 319 ALA A O 1
ATOM 2401 N N . ALA A 1 320 ? 3.606 1.468 -0.274 1.00 98.38 320 ALA A N 1
ATOM 2402 C CA . ALA A 1 320 ? 3.594 0.081 -0.712 1.00 98.38 320 ALA A CA 1
ATOM 2403 C C . ALA A 1 320 ? 4.228 -0.835 0.351 1.00 98.38 320 ALA A C 1
ATOM 2405 O O . ALA A 1 320 ? 3.689 -1.908 0.651 1.00 98.38 320 ALA A O 1
ATOM 2406 N N . LEU A 1 321 ? 5.328 -0.401 0.982 1.00 97.94 321 LEU A N 1
ATOM 2407 C CA . LEU A 1 321 ? 5.952 -1.144 2.080 1.00 97.94 321 LEU A CA 1
ATOM 2408 C C . LEU A 1 321 ? 5.077 -1.173 3.336 1.00 97.94 321 LEU A C 1
ATOM 2410 O O . LEU A 1 321 ? 4.940 -2.229 3.962 1.00 97.94 321 LEU A O 1
ATOM 2414 N N . ASP A 1 322 ? 4.419 -0.067 3.670 1.00 98.00 322 ASP A N 1
ATOM 2415 C CA . ASP A 1 322 ? 3.474 -0.006 4.786 1.00 98.00 322 ASP A CA 1
ATOM 2416 C C . ASP A 1 322 ? 2.342 -1.039 4.640 1.00 98.00 322 ASP A C 1
ATOM 2418 O O . ASP A 1 322 ? 2.007 -1.756 5.592 1.00 98.00 322 ASP A O 1
ATOM 2422 N N . LEU A 1 323 ? 1.797 -1.183 3.425 1.00 97.81 323 LEU A N 1
ATOM 2423 C CA . LEU A 1 323 ? 0.759 -2.166 3.107 1.00 97.81 323 LEU A CA 1
ATOM 2424 C C . LEU A 1 323 ? 1.228 -3.608 3.299 1.00 97.81 323 LEU A C 1
ATOM 2426 O O . LEU A 1 323 ? 0.505 -4.403 3.902 1.00 97.81 323 LEU A O 1
ATOM 2430 N N . VAL A 1 324 ? 2.424 -3.973 2.826 1.00 95.56 324 VAL A N 1
ATOM 2431 C CA . VAL A 1 324 ? 2.920 -5.357 2.977 1.00 95.56 324 VAL A CA 1
ATOM 2432 C C . VAL A 1 324 ? 3.340 -5.665 4.413 1.00 95.56 324 VAL A C 1
ATOM 2434 O O . VAL A 1 324 ? 3.216 -6.809 4.867 1.00 95.56 324 VAL A O 1
ATOM 2437 N N . TYR A 1 325 ? 3.756 -4.659 5.184 1.00 94.88 325 TYR A N 1
ATOM 2438 C CA . TYR A 1 325 ? 3.958 -4.824 6.621 1.00 94.88 325 TYR A CA 1
ATOM 2439 C C . TYR A 1 325 ? 2.645 -5.032 7.374 1.00 94.88 325 TYR A C 1
ATOM 2441 O O . TYR A 1 325 ? 2.606 -5.862 8.287 1.00 94.88 325 TYR A O 1
ATOM 2449 N N . CYS A 1 326 ? 1.569 -4.362 6.959 1.00 94.62 326 CYS A N 1
ATOM 2450 C CA . CYS A 1 326 ? 0.227 -4.617 7.476 1.00 94.62 326 CYS A CA 1
ATOM 2451 C C . CYS A 1 326 ? -0.251 -6.024 7.077 1.00 94.62 326 CYS A C 1
ATOM 2453 O O . CYS A 1 326 ? -0.624 -6.826 7.929 1.00 94.62 326 CYS A O 1
ATOM 2455 N N . ALA A 1 327 ? -0.126 -6.397 5.801 1.00 92.44 327 ALA A N 1
ATOM 2456 C CA . ALA A 1 327 ? -0.518 -7.716 5.303 1.00 92.44 327 ALA A CA 1
ATOM 2457 C C . ALA A 1 327 ? 0.247 -8.874 5.975 1.00 92.44 327 ALA A C 1
ATOM 2459 O O . ALA A 1 327 ? -0.331 -9.928 6.231 1.00 92.44 327 ALA A O 1
ATOM 2460 N N . SER A 1 328 ? 1.529 -8.674 6.305 1.00 87.06 328 SER A N 1
ATOM 2461 C CA . SER A 1 328 ? 2.360 -9.652 7.032 1.00 87.06 328 SER A CA 1
ATOM 2462 C C . SER A 1 328 ? 2.107 -9.724 8.536 1.00 87.06 328 SER A C 1
ATOM 2464 O O . SER A 1 328 ? 2.668 -10.593 9.207 1.00 87.06 328 SER A O 1
ATOM 2466 N N . GLY A 1 329 ? 1.299 -8.809 9.078 1.00 84.75 329 GLY A N 1
ATOM 2467 C CA . GLY A 1 329 ? 1.047 -8.693 10.510 1.00 84.75 329 GLY A CA 1
ATOM 2468 C C . GLY A 1 329 ? 2.236 -8.171 11.320 1.00 84.75 329 GLY A C 1
ATOM 2469 O O . GLY A 1 329 ? 2.284 -8.397 12.530 1.00 84.75 329 GLY A O 1
ATOM 2470 N N . SER A 1 330 ? 3.194 -7.503 10.665 1.00 87.62 330 SER A N 1
ATOM 2471 C CA . SER A 1 330 ? 4.311 -6.807 11.328 1.00 87.62 330 SER A CA 1
ATOM 2472 C C . SER A 1 330 ? 3.872 -5.472 11.937 1.00 8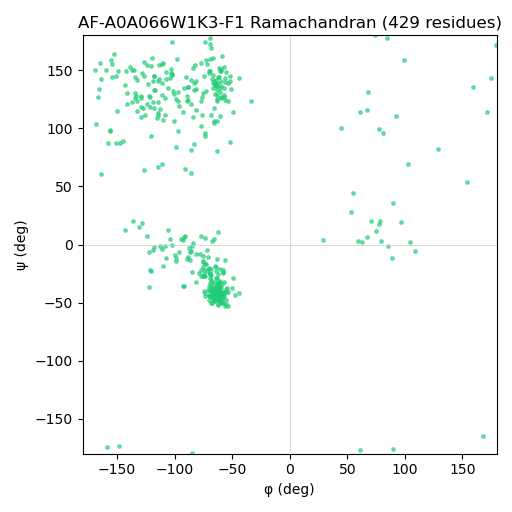7.62 330 SER A C 1
ATOM 2474 O O . SER A 1 330 ? 4.464 -5.011 12.911 1.00 87.62 330 SER A O 1
ATOM 2476 N N . VAL A 1 331 ? 2.834 -4.866 11.359 1.00 91.38 331 VAL A N 1
ATOM 2477 C CA . VAL A 1 331 ? 2.037 -3.780 11.943 1.00 91.38 331 VAL A CA 1
ATOM 2478 C C . VAL A 1 331 ? 0.565 -4.187 11.892 1.00 91.38 331 VAL A C 1
ATOM 2480 O O . VAL A 1 331 ? 0.182 -5.040 11.089 1.00 91.38 331 VAL A O 1
ATOM 2483 N N . ASP A 1 332 ? -0.261 -3.609 12.758 1.00 92.81 332 ASP A N 1
ATOM 2484 C CA . ASP A 1 332 ? -1.675 -3.975 12.877 1.00 92.81 332 ASP A CA 1
ATOM 2485 C C . ASP A 1 332 ? -2.574 -3.116 11.981 1.00 92.81 332 ASP A C 1
ATOM 2487 O O . ASP A 1 332 ? -3.575 -3.600 11.444 1.00 92.81 332 ASP A O 1
ATOM 2491 N N . ILE A 1 333 ? -2.219 -1.836 11.844 1.00 95.75 333 ILE A N 1
ATOM 2492 C CA . ILE A 1 333 ? -3.030 -0.808 11.192 1.00 95.75 333 ILE A CA 1
ATOM 2493 C C . ILE A 1 333 ? -2.139 0.006 10.259 1.00 95.75 333 ILE A C 1
ATOM 2495 O O . ILE A 1 333 ? -1.118 0.531 10.694 1.00 95.75 333 ILE A O 1
ATOM 2499 N N . MET A 1 334 ? -2.569 0.193 9.016 1.00 97.38 334 MET A N 1
ATOM 2500 C CA . MET A 1 334 ? -2.091 1.275 8.156 1.00 97.38 334 MET A CA 1
ATOM 2501 C C . MET A 1 334 ? -3.219 2.292 8.006 1.00 97.38 334 MET A C 1
ATOM 2503 O O . MET A 1 334 ? -4.332 1.935 7.621 1.00 97.38 334 MET A O 1
ATOM 2507 N N . TRP A 1 335 ? -2.939 3.554 8.315 1.00 97.62 335 TRP A N 1
ATOM 2508 C CA . TRP A 1 335 ? -3.855 4.662 8.061 1.00 97.62 335 TRP A CA 1
ATOM 2509 C C . TRP A 1 335 ? -3.120 5.713 7.249 1.00 97.62 335 TRP A C 1
ATOM 2511 O O . TRP A 1 335 ? -2.195 6.340 7.756 1.00 97.62 335 TRP A O 1
ATOM 2521 N N . GLU A 1 336 ? -3.506 5.897 5.993 1.00 95.62 336 GLU A N 1
ATOM 2522 C CA . GLU A 1 336 ? -2.758 6.762 5.091 1.00 95.62 336 GLU A CA 1
ATOM 2523 C C . GLU A 1 336 ? -3.658 7.558 4.150 1.00 95.62 336 GLU A C 1
ATOM 2525 O O . GLU A 1 336 ? -4.758 7.151 3.767 1.00 95.62 336 GLU A O 1
ATOM 2530 N N . GLY A 1 337 ? -3.176 8.748 3.798 1.00 94.44 337 GLY A N 1
ATOM 2531 C CA . GLY A 1 337 ? -3.895 9.717 2.997 1.00 94.44 337 GLY A CA 1
ATOM 2532 C C . GLY A 1 337 ? -2.981 10.428 2.023 1.00 94.44 337 GLY A C 1
ATOM 2533 O O . GLY A 1 337 ? -1.981 11.021 2.429 1.00 94.44 337 GLY A O 1
ATOM 2534 N N . GLY A 1 338 ? -3.406 10.473 0.767 1.00 92.56 338 GLY A N 1
ATOM 2535 C CA . GLY A 1 338 ? -2.686 11.102 -0.331 1.00 92.56 338 GLY A CA 1
ATOM 2536 C C . GLY A 1 338 ? -2.092 10.103 -1.312 1.00 92.56 338 GLY A C 1
ATOM 2537 O O . GLY A 1 338 ? -1.616 10.552 -2.354 1.00 92.56 338 GLY A O 1
ATOM 2538 N N . CYS A 1 339 ? -2.186 8.803 -1.029 1.00 93.81 339 CYS A N 1
ATOM 2539 C CA . CYS A 1 339 ? -1.740 7.760 -1.941 1.00 93.81 339 CYS A CA 1
ATOM 2540 C C . CYS A 1 339 ? -2.479 7.809 -3.281 1.00 93.81 339 CYS A C 1
ATOM 2542 O O . CYS A 1 339 ? -3.651 8.198 -3.350 1.00 93.81 339 CYS A O 1
ATOM 2544 N N . TRP A 1 340 ? -1.794 7.390 -4.327 1.00 93.25 340 TRP A N 1
ATOM 2545 C CA . TRP A 1 340 ? -2.315 7.121 -5.654 1.00 93.25 340 TRP A CA 1
ATOM 2546 C C . TRP A 1 340 ? -2.489 5.621 -5.868 1.00 93.25 340 TRP A C 1
ATOM 2548 O O . TRP A 1 340 ? -2.152 4.796 -5.022 1.00 93.25 340 TRP A O 1
ATOM 2558 N N . GLU A 1 341 ? -3.068 5.263 -7.005 1.00 93.88 341 GLU A N 1
ATOM 2559 C CA . GLU A 1 341 ? -3.355 3.887 -7.378 1.00 93.88 341 GLU A CA 1
ATOM 2560 C C . GLU A 1 341 ? -2.076 3.036 -7.431 1.00 93.88 341 GLU A C 1
ATOM 2562 O O . GLU A 1 341 ? -2.106 1.876 -7.023 1.00 93.88 341 GLU A O 1
ATOM 2567 N N . TRP A 1 342 ? -0.960 3.606 -7.893 1.00 95.75 342 TRP A N 1
ATOM 2568 C CA . TRP A 1 342 ? 0.337 2.926 -7.988 1.00 95.75 342 TRP A CA 1
ATOM 2569 C C . TRP A 1 342 ? 0.976 2.641 -6.624 1.00 95.75 342 TRP A C 1
ATOM 2571 O O . TRP A 1 342 ? 1.479 1.531 -6.418 1.00 95.75 342 TRP A O 1
ATOM 2581 N N . ASP A 1 343 ? 0.800 3.548 -5.660 1.00 96.81 343 ASP A N 1
ATOM 2582 C CA . ASP A 1 343 ? 1.247 3.368 -4.274 1.00 96.81 343 ASP A CA 1
ATOM 2583 C C . ASP A 1 343 ? 0.576 2.156 -3.596 1.00 96.81 343 ASP A C 1
ATOM 2585 O O . ASP A 1 343 ? 1.152 1.520 -2.713 1.00 96.81 343 ASP A O 1
ATOM 2589 N N . VAL A 1 344 ? -0.678 1.840 -3.965 1.00 97.50 344 VAL A N 1
ATOM 2590 C CA . VAL A 1 344 ? -1.512 0.906 -3.184 1.00 97.50 344 VAL A CA 1
ATOM 2591 C C . VAL A 1 344 ? -1.987 -0.334 -3.928 1.00 97.50 344 VAL A C 1
ATOM 2593 O O . VAL A 1 344 ? -2.303 -1.320 -3.268 1.00 97.50 344 VAL A O 1
ATOM 2596 N N . CYS A 1 345 ? -2.061 -0.345 -5.263 1.00 97.81 345 CYS A N 1
ATOM 2597 C CA . CYS A 1 345 ? -2.713 -1.436 -5.999 1.00 97.81 345 CYS A CA 1
ATOM 2598 C C . CYS A 1 345 ? -2.105 -2.804 -5.667 1.00 97.81 345 CYS A C 1
ATOM 2600 O O . CYS A 1 345 ? -2.825 -3.728 -5.279 1.00 97.81 345 CYS A O 1
ATOM 2602 N N . ALA A 1 346 ? -0.781 -2.939 -5.782 1.00 98.44 346 ALA A N 1
ATOM 2603 C CA . ALA A 1 346 ? -0.105 -4.198 -5.487 1.00 98.44 346 ALA A CA 1
ATOM 2604 C C . ALA A 1 346 ? -0.256 -4.588 -4.006 1.00 98.44 346 ALA A C 1
ATOM 2606 O O . ALA A 1 346 ? -0.570 -5.738 -3.693 1.00 98.44 346 ALA A O 1
ATOM 2607 N N . GLY A 1 347 ? -0.098 -3.622 -3.096 1.00 98.25 347 GLY A N 1
ATOM 2608 C CA . GLY A 1 347 ? -0.205 -3.836 -1.653 1.00 98.25 347 GLY A CA 1
ATOM 2609 C C . GLY A 1 347 ? -1.612 -4.237 -1.205 1.00 98.25 347 GLY A C 1
ATOM 2610 O O . GLY A 1 347 ? -1.753 -5.116 -0.358 1.00 98.25 347 GLY A O 1
ATOM 2611 N N . LEU A 1 348 ? -2.660 -3.675 -1.813 1.00 98.06 348 LEU A N 1
ATOM 2612 C CA . LEU A 1 348 ? -4.053 -4.040 -1.549 1.00 98.06 348 LEU A CA 1
ATOM 2613 C C . LEU A 1 348 ? -4.390 -5.441 -2.069 1.00 98.06 348 LEU A C 1
ATOM 2615 O O . LEU A 1 348 ? -5.091 -6.173 -1.374 1.00 98.06 348 LEU A O 1
ATOM 2619 N N . ALA A 1 349 ? -3.865 -5.850 -3.232 1.00 97.31 349 ALA A N 1
ATOM 2620 C CA . ALA A 1 349 ? -4.001 -7.233 -3.703 1.00 97.31 349 ALA A CA 1
ATOM 2621 C C . ALA A 1 349 ? -3.352 -8.221 -2.713 1.00 97.31 349 ALA A C 1
ATOM 2623 O O . ALA A 1 349 ? -3.949 -9.238 -2.359 1.00 97.31 349 ALA A O 1
ATOM 2624 N N . ILE A 1 350 ? -2.162 -7.881 -2.204 1.00 97.62 350 ILE A N 1
ATOM 2625 C CA . ILE A 1 350 ? -1.443 -8.672 -1.195 1.00 97.62 350 ILE A CA 1
ATOM 2626 C C . ILE A 1 350 ? -2.210 -8.727 0.128 1.00 97.62 350 ILE A C 1
ATOM 2628 O O . ILE A 1 350 ? -2.395 -9.805 0.689 1.00 97.62 350 ILE A O 1
ATOM 2632 N N . LEU A 1 351 ? -2.702 -7.588 0.615 1.00 95.88 351 LEU A N 1
ATOM 2633 C CA . LEU A 1 351 ? -3.500 -7.506 1.835 1.00 95.88 351 LEU A CA 1
ATOM 2634 C C . LEU A 1 351 ? -4.793 -8.322 1.724 1.00 95.88 351 LEU A C 1
ATOM 2636 O O . LEU A 1 351 ? -5.145 -9.032 2.666 1.00 95.88 351 LEU A O 1
ATOM 2640 N N . ALA A 1 352 ? -5.489 -8.242 0.588 1.00 93.75 352 ALA A N 1
ATOM 2641 C CA . ALA A 1 352 ? -6.728 -8.973 0.345 1.00 93.75 352 ALA A CA 1
ATOM 2642 C C . ALA A 1 352 ? -6.517 -10.488 0.447 1.00 93.75 352 ALA A C 1
ATOM 2644 O O . ALA A 1 352 ? -7.239 -11.159 1.184 1.00 93.75 352 ALA A O 1
ATOM 2645 N N . GLU A 1 353 ? -5.499 -11.005 -0.241 1.00 92.62 353 GLU A N 1
ATOM 2646 C CA . GLU A 1 353 ? -5.164 -12.432 -0.255 1.00 92.62 353 GLU A CA 1
ATOM 2647 C C . GLU A 1 353 ? -4.556 -12.927 1.061 1.00 92.62 353 GLU A C 1
ATOM 2649 O O . GLU A 1 353 ? -4.657 -14.107 1.389 1.00 92.62 353 GLU A O 1
ATOM 2654 N N . ALA A 1 354 ? -3.969 -12.031 1.856 1.00 88.25 354 ALA A N 1
ATOM 2655 C CA . ALA A 1 354 ? -3.569 -12.343 3.223 1.00 88.25 354 ALA A CA 1
ATOM 2656 C C . ALA A 1 354 ? -4.775 -12.459 4.180 1.00 88.25 354 ALA A C 1
ATOM 2658 O O . ALA A 1 354 ? -4.632 -13.008 5.271 1.00 88.25 354 ALA A O 1
ATOM 2659 N N . GLY A 1 355 ? -5.955 -11.953 3.796 1.00 90.38 355 GLY A N 1
ATOM 2660 C CA . GLY A 1 355 ? -7.166 -11.924 4.627 1.00 90.38 355 GLY A CA 1
ATOM 2661 C C . GLY A 1 355 ? -7.402 -10.600 5.364 1.00 90.38 355 GLY A C 1
ATOM 2662 O O . GLY A 1 355 ? -8.137 -10.556 6.352 1.00 90.38 355 GLY A O 1
ATOM 2663 N N . GLY A 1 356 ? -6.774 -9.512 4.919 1.00 91.31 356 GLY A N 1
ATOM 2664 C CA . GLY A 1 356 ? -6.908 -8.180 5.502 1.00 91.31 356 GLY A CA 1
ATOM 2665 C C . GLY A 1 356 ? -8.241 -7.479 5.205 1.00 91.31 356 GLY A C 1
ATOM 2666 O O . GLY A 1 356 ? -9.096 -7.938 4.435 1.00 91.31 356 GLY A O 1
ATOM 2667 N N . LEU A 1 357 ? -8.427 -6.320 5.832 1.00 93.94 357 LEU A N 1
ATOM 2668 C CA . LEU A 1 357 ? -9.487 -5.356 5.524 1.00 93.94 357 LEU A CA 1
ATOM 2669 C C . LEU A 1 357 ? -8.858 -4.086 4.962 1.00 93.94 357 LEU A C 1
ATOM 2671 O O . LEU A 1 357 ? -7.846 -3.644 5.492 1.00 93.94 357 LEU A O 1
ATOM 2675 N N . TRP A 1 358 ? -9.499 -3.448 3.983 1.00 96.38 358 TRP A N 1
ATOM 2676 C CA . TRP A 1 358 ? -9.274 -2.029 3.713 1.00 96.38 358 TRP A CA 1
ATOM 2677 C C . TRP A 1 358 ? -10.598 -1.296 3.503 1.00 96.38 358 TRP A C 1
ATOM 2679 O O . TRP A 1 358 ? -11.544 -1.837 2.925 1.00 96.38 358 TRP A O 1
ATOM 2689 N N . THR A 1 359 ? -10.659 -0.055 3.964 1.00 96.12 359 THR A N 1
ATOM 2690 C CA . THR A 1 359 ? -11.805 0.848 3.831 1.00 96.12 359 THR A CA 1
ATOM 2691 C C . THR A 1 359 ? -11.317 2.300 3.727 1.00 96.12 359 THR A C 1
ATOM 2693 O O . THR A 1 359 ? -10.112 2.537 3.602 1.00 96.12 359 THR A O 1
ATOM 2696 N N . ASP A 1 360 ? -12.229 3.272 3.732 1.00 95.69 360 ASP A N 1
ATOM 2697 C CA . ASP A 1 360 ? -11.867 4.692 3.683 1.00 95.69 360 ASP A CA 1
ATOM 2698 C C . ASP A 1 360 ? -11.069 5.107 4.931 1.00 95.69 360 ASP A C 1
ATOM 2700 O O . ASP A 1 360 ? -11.389 4.750 6.069 1.00 95.69 360 ASP A O 1
ATOM 2704 N N . GLY A 1 361 ? -10.014 5.886 4.701 1.00 95.69 361 GLY A N 1
ATOM 2705 C CA . GLY A 1 361 ? -9.214 6.492 5.761 1.00 95.69 361 GLY A CA 1
ATOM 2706 C C . GLY A 1 361 ? -9.994 7.504 6.604 1.00 95.69 361 GLY A C 1
ATOM 2707 O O . GLY A 1 361 ? -9.624 7.748 7.746 1.00 95.69 361 GLY A O 1
ATOM 2708 N N . ASN A 1 362 ? -11.075 8.090 6.092 1.00 95.50 362 ASN A N 1
ATOM 2709 C CA . ASN A 1 362 ? -11.913 9.011 6.851 1.00 95.50 362 ASN A CA 1
ATOM 2710 C C . ASN A 1 362 ? -13.043 8.288 7.581 1.00 95.50 362 ASN A C 1
ATOM 2712 O O . ASN A 1 362 ? -13.647 7.352 7.064 1.00 95.50 362 ASN A O 1
ATOM 2716 N N . ALA A 1 363 ? -13.363 8.792 8.773 1.00 94.25 363 ALA A N 1
ATOM 2717 C CA . ALA A 1 363 ? -14.566 8.389 9.478 1.00 94.25 363 ALA A CA 1
ATOM 2718 C C . ALA A 1 363 ? -15.812 8.803 8.673 1.00 94.25 363 ALA A C 1
ATOM 2720 O O . ALA A 1 363 ? -15.830 9.907 8.112 1.00 94.25 363 ALA A O 1
ATOM 2721 N N . PRO A 1 364 ? -16.859 7.963 8.640 1.00 93.06 364 PRO A N 1
ATOM 2722 C CA . PRO A 1 364 ? -18.121 8.333 8.021 1.00 93.06 364 PRO A CA 1
ATOM 2723 C C . PRO A 1 364 ? -18.829 9.408 8.853 1.00 93.06 364 PRO A C 1
ATOM 2725 O O . PRO A 1 364 ? -18.427 9.730 9.979 1.00 93.06 364 PRO A O 1
ATOM 2728 N N . SER A 1 365 ? -19.924 9.953 8.322 1.00 91.75 365 SER A N 1
ATOM 2729 C CA . SER A 1 365 ? -20.734 10.915 9.074 1.00 91.75 365 SER A CA 1
ATOM 2730 C C . SER A 1 365 ? -21.193 10.329 10.428 1.00 91.75 365 SER A C 1
ATOM 2732 O O . SER A 1 365 ? -21.435 9.123 10.524 1.00 91.75 365 SER A O 1
ATOM 2734 N N . PRO A 1 366 ? -21.360 11.134 11.501 1.00 91.31 366 PRO A N 1
ATOM 2735 C CA . PRO A 1 366 ? -21.803 10.619 12.805 1.00 91.31 366 PRO A CA 1
ATOM 2736 C C . PRO A 1 366 ? -23.160 9.897 12.776 1.00 91.31 366 PRO A C 1
ATOM 2738 O O . PRO A 1 366 ? -23.426 9.048 13.620 1.00 91.31 366 PRO A O 1
ATOM 2741 N N . ALA A 1 367 ? -24.014 10.221 11.801 1.00 93.19 367 ALA A N 1
ATOM 2742 C CA . ALA A 1 367 ? -25.314 9.584 11.596 1.00 93.19 367 ALA A CA 1
ATOM 2743 C C . ALA A 1 367 ? -25.244 8.299 10.746 1.00 93.19 367 ALA A C 1
ATOM 2745 O O . ALA A 1 367 ? -26.265 7.634 10.564 1.00 93.19 367 ALA A O 1
ATOM 2746 N N . SER A 1 368 ? -24.073 7.952 10.202 1.00 94.56 368 SER A N 1
ATOM 2747 C CA . SER A 1 368 ? -23.923 6.810 9.303 1.00 94.56 368 SER A CA 1
ATOM 2748 C C . SER A 1 368 ? -24.193 5.483 10.014 1.00 94.56 368 SER A C 1
ATOM 2750 O O . SER A 1 368 ? -23.760 5.230 11.141 1.00 94.56 368 SER A O 1
ATOM 2752 N N . ALA A 1 369 ? -24.861 4.582 9.296 1.00 95.12 369 ALA A N 1
ATOM 2753 C CA . ALA A 1 369 ? -25.070 3.196 9.699 1.00 95.12 369 ALA A CA 1
ATOM 2754 C C . ALA A 1 369 ? -23.759 2.432 9.949 1.00 95.12 369 ALA A C 1
ATOM 2756 O O . ALA A 1 369 ? -23.758 1.453 10.699 1.00 95.12 369 ALA A O 1
ATOM 2757 N N . LEU A 1 370 ? -22.658 2.892 9.344 1.00 94.81 370 LEU A N 1
ATOM 2758 C CA . LEU A 1 370 ? -21.324 2.303 9.450 1.00 94.81 370 LEU A CA 1
ATOM 2759 C C . LEU A 1 370 ? -20.755 2.340 10.877 1.00 94.81 370 LEU A C 1
ATOM 2761 O O . LEU A 1 370 ? -19.789 1.642 11.159 1.00 94.81 370 LEU A O 1
ATOM 2765 N N . TRP A 1 371 ? -21.355 3.094 11.804 1.00 94.00 371 TRP A N 1
ATOM 2766 C CA . TRP A 1 371 ? -20.979 3.046 13.220 1.00 94.00 371 TRP A CA 1
ATOM 2767 C C . TRP A 1 371 ? -21.512 1.823 13.965 1.00 94.00 371 TRP A C 1
ATOM 2769 O O . TRP A 1 371 ? -20.941 1.456 14.994 1.00 94.00 371 TRP A O 1
ATOM 2779 N N . ARG A 1 372 ? -22.573 1.179 13.465 1.00 93.31 372 ARG A N 1
ATOM 2780 C CA . ARG A 1 372 ? -23.136 -0.013 14.107 1.00 93.31 372 ARG A CA 1
ATOM 2781 C C . ARG A 1 372 ? -22.243 -1.229 13.870 1.00 93.31 372 ARG A C 1
ATOM 2783 O O . ARG A 1 372 ? -21.629 -1.349 12.808 1.00 93.31 372 ARG A O 1
ATOM 2790 N N . GLU A 1 373 ? -22.169 -2.106 14.865 1.00 88.44 373 GLU A N 1
ATOM 2791 C CA . GLU A 1 373 ? -21.346 -3.325 14.826 1.00 88.44 373 GLU A CA 1
ATOM 2792 C C . GLU A 1 373 ? -21.880 -4.368 13.837 1.00 88.44 373 GLU A C 1
ATOM 2794 O O . GLU A 1 373 ? -21.110 -5.158 13.308 1.00 88.44 373 GLU A O 1
ATOM 2799 N N . ASP A 1 374 ? -23.181 -4.340 13.548 1.00 89.75 374 ASP A N 1
ATOM 2800 C CA . ASP A 1 374 ? -23.856 -5.259 12.630 1.00 89.75 374 ASP A CA 1
ATOM 2801 C C . ASP A 1 374 ? -23.808 -4.816 11.157 1.00 89.75 374 ASP A C 1
ATOM 2803 O O . ASP A 1 374 ? -24.241 -5.560 10.278 1.00 89.75 374 ASP A O 1
ATOM 2807 N N . THR A 1 375 ? -23.291 -3.617 10.870 1.00 94.75 375 THR A N 1
ATOM 2808 C CA . THR A 1 375 ? -23.164 -3.095 9.503 1.00 94.75 375 THR A CA 1
ATOM 2809 C C . THR A 1 375 ? -21.781 -3.441 8.934 1.00 94.75 375 THR A C 1
ATOM 2811 O O . THR A 1 375 ? -20.794 -2.865 9.392 1.00 94.75 375 THR A O 1
ATOM 2814 N N . PRO A 1 376 ? -21.660 -4.289 7.896 1.00 94.06 376 PRO A N 1
ATOM 2815 C CA . PRO A 1 376 ? -20.365 -4.575 7.279 1.00 94.06 376 PRO A CA 1
ATOM 2816 C C . PRO A 1 376 ? -19.726 -3.320 6.681 1.00 94.06 376 PRO A C 1
ATOM 2818 O O . PRO A 1 376 ? -20.424 -2.467 6.121 1.00 94.06 376 PRO A O 1
ATOM 2821 N N . LEU A 1 377 ? -18.398 -3.206 6.759 1.00 94.31 377 LEU A N 1
ATOM 2822 C CA . LEU A 1 377 ? -17.702 -2.068 6.157 1.00 94.31 377 LEU A CA 1
ATOM 2823 C C . LEU A 1 377 ? -17.487 -2.274 4.654 1.00 94.31 377 LEU A C 1
ATOM 2825 O O . LEU A 1 377 ? -17.010 -3.334 4.238 1.00 94.31 377 LEU A O 1
ATOM 2829 N N . PRO A 1 378 ? -17.774 -1.261 3.816 1.00 93.00 378 PRO A N 1
ATOM 2830 C CA . PRO A 1 378 ? -17.477 -1.342 2.399 1.00 93.00 378 PRO A CA 1
ATOM 2831 C C . PRO A 1 378 ? -15.964 -1.288 2.166 1.00 93.00 378 PRO A C 1
ATOM 2833 O O . PRO A 1 378 ? -15.220 -0.608 2.885 1.00 93.00 378 PRO A O 1
ATOM 2836 N N . ARG A 1 379 ? -15.519 -1.964 1.101 1.00 90.44 379 ARG A N 1
ATOM 2837 C CA . ARG A 1 379 ? -14.156 -1.806 0.587 1.00 90.44 379 ARG A CA 1
ATOM 2838 C C . ARG A 1 379 ? -13.961 -0.381 0.077 1.00 90.44 379 ARG A C 1
ATOM 2840 O O . ARG A 1 379 ? -14.823 0.155 -0.618 1.00 90.44 379 ARG A O 1
ATOM 2847 N N . GLY A 1 380 ? -12.813 0.206 0.403 1.00 89.44 380 GLY A N 1
ATOM 2848 C CA . GLY A 1 380 ? -12.419 1.506 -0.136 1.00 89.44 380 GLY A CA 1
ATOM 2849 C C . GLY A 1 380 ? -12.159 1.419 -1.642 1.00 89.44 380 GLY A C 1
ATOM 2850 O O . GLY A 1 380 ? -11.672 0.396 -2.131 1.00 89.44 380 GLY A O 1
ATOM 2851 N N . SER A 1 381 ? -12.469 2.490 -2.375 1.00 90.25 381 SER A N 1
ATOM 2852 C CA . SER A 1 381 ? -12.137 2.595 -3.800 1.00 90.25 381 SER A CA 1
ATOM 2853 C C . SER A 1 381 ? -10.622 2.656 -3.998 1.00 90.25 381 SER A C 1
ATOM 2855 O O . SER A 1 381 ? -9.940 3.384 -3.276 1.00 90.25 381 SER A O 1
ATOM 2857 N N . LEU A 1 382 ? -10.101 1.962 -5.016 1.00 91.19 382 LEU A N 1
ATOM 2858 C CA . LEU A 1 382 ? -8.686 2.033 -5.402 1.00 91.19 382 LEU A CA 1
ATOM 2859 C C . LEU A 1 382 ? -8.248 3.477 -5.723 1.00 91.19 382 LEU A C 1
ATOM 2861 O O . LEU A 1 382 ? -7.127 3.864 -5.423 1.00 91.19 382 LEU A O 1
ATOM 2865 N N . GLY A 1 383 ? -9.155 4.306 -6.250 1.00 89.69 383 GLY A N 1
ATOM 2866 C CA . GLY A 1 383 ? -8.927 5.737 -6.492 1.00 89.69 383 GLY A CA 1
ATOM 2867 C C . GLY A 1 383 ? -9.157 6.654 -5.293 1.00 89.69 383 GLY A C 1
ATOM 2868 O O . GLY A 1 383 ? -9.060 7.873 -5.434 1.00 89.69 383 GLY A O 1
ATOM 2869 N N . GLY A 1 384 ? -9.507 6.097 -4.130 1.00 90.12 384 GLY A N 1
ATOM 2870 C CA . GLY A 1 384 ? -9.982 6.837 -2.959 1.00 90.12 384 GLY A CA 1
ATOM 2871 C C . GLY A 1 384 ? -8.965 7.808 -2.366 1.00 90.12 384 GLY A C 1
ATOM 2872 O O . GLY A 1 384 ? -9.355 8.821 -1.790 1.00 90.12 384 GLY A O 1
ATOM 2873 N N . ARG A 1 385 ? -7.665 7.529 -2.511 1.00 93.88 385 ARG A N 1
ATOM 2874 C CA . ARG A 1 385 ? -6.553 8.271 -1.885 1.00 93.88 385 ARG A CA 1
ATOM 2875 C C . ARG A 1 385 ? -6.559 8.318 -0.355 1.00 93.88 385 ARG A C 1
ATOM 2877 O O . ARG A 1 385 ? -5.712 8.986 0.232 1.00 93.88 385 ARG A O 1
ATOM 2884 N N . ARG A 1 386 ? -7.507 7.655 0.304 1.00 95.06 386 ARG A N 1
ATOM 2885 C CA . ARG A 1 386 ? -7.654 7.589 1.761 1.00 95.06 386 ARG A CA 1
ATOM 2886 C C . ARG A 1 386 ? -7.868 6.133 2.123 1.00 95.06 386 ARG A C 1
ATOM 2888 O O . ARG A 1 386 ? -8.887 5.561 1.741 1.00 95.06 386 ARG A O 1
ATOM 2895 N N . PHE A 1 387 ? -6.929 5.550 2.848 1.00 96.88 387 PHE A N 1
ATOM 2896 C CA . PHE A 1 387 ? -6.916 4.120 3.112 1.00 96.88 387 PHE A CA 1
ATOM 2897 C C . PHE A 1 387 ? -6.754 3.863 4.603 1.00 96.88 387 PHE A C 1
ATOM 2899 O O . PHE A 1 387 ? -5.823 4.354 5.238 1.00 96.88 387 PHE A O 1
ATOM 2906 N N . LEU A 1 388 ? -7.675 3.076 5.149 1.00 98.00 388 LEU A N 1
ATOM 2907 C CA . LEU A 1 388 ? -7.532 2.431 6.443 1.00 98.00 388 LEU A CA 1
ATOM 2908 C C . LEU A 1 388 ? -7.477 0.929 6.209 1.00 98.00 388 LEU A C 1
ATOM 2910 O O . LEU A 1 388 ? -8.468 0.334 5.786 1.00 98.00 388 LEU A O 1
ATOM 2914 N N . CYS A 1 389 ? -6.329 0.330 6.491 1.00 97.88 389 CYS A N 1
ATOM 2915 C CA . CYS A 1 389 ? -6.066 -1.082 6.282 1.00 97.88 389 CYS A CA 1
ATOM 2916 C C . CYS A 1 389 ? -5.784 -1.766 7.616 1.00 97.88 389 CYS A C 1
ATOM 2918 O O . CYS A 1 389 ? -4.975 -1.277 8.405 1.00 97.88 389 CYS A O 1
ATOM 2920 N N . ILE A 1 390 ? -6.424 -2.908 7.846 1.00 95.19 390 ILE A N 1
ATOM 2921 C CA . ILE A 1 390 ? -6.245 -3.724 9.046 1.00 95.19 390 ILE A CA 1
ATOM 2922 C C . ILE A 1 390 ? -5.693 -5.079 8.628 1.00 95.19 390 ILE A C 1
ATOM 2924 O O . ILE A 1 390 ? -6.206 -5.708 7.693 1.00 95.19 390 ILE A O 1
ATOM 2928 N N . ARG A 1 391 ? -4.660 -5.532 9.336 1.00 91.62 391 ARG A N 1
ATOM 2929 C CA . ARG A 1 391 ? -4.014 -6.814 9.064 1.00 91.62 391 ARG A CA 1
ATOM 2930 C C . ARG A 1 391 ? -4.983 -8.000 9.175 1.00 91.62 391 ARG A C 1
ATOM 2932 O O . ARG A 1 391 ? -6.032 -7.896 9.820 1.00 91.62 391 ARG A O 1
ATOM 2939 N N . PRO A 1 392 ? -4.630 -9.165 8.617 1.00 85.00 392 PRO A N 1
ATOM 2940 C CA . PRO A 1 392 ? -5.308 -10.413 8.946 1.00 85.00 392 PRO A CA 1
ATOM 2941 C C . PRO A 1 392 ? -5.185 -10.727 10.446 1.00 85.00 392 PRO A C 1
ATOM 2943 O O . PRO A 1 392 ? -4.111 -10.602 11.045 1.00 85.00 392 PRO A O 1
ATOM 2946 N N . GLU A 1 393 ? -6.283 -11.157 11.062 1.00 72.50 393 GLU A N 1
ATOM 2947 C CA . GLU A 1 393 ? -6.312 -11.561 12.467 1.00 72.50 393 GLU A CA 1
ATOM 2948 C C . GLU A 1 393 ? -7.049 -12.890 12.645 1.00 72.50 393 GLU A C 1
ATOM 2950 O O . GLU A 1 393 ? -8.191 -13.033 12.219 1.00 72.50 393 GLU A O 1
ATOM 2955 N N . ALA A 1 394 ? -6.425 -13.854 13.320 1.00 60.31 394 ALA A N 1
ATOM 2956 C CA . ALA A 1 394 ? -7.103 -15.052 13.800 1.00 60.31 394 ALA A CA 1
ATOM 2957 C C . ALA A 1 394 ? -7.412 -14.876 15.292 1.00 60.31 394 ALA A C 1
ATOM 2959 O O . ALA A 1 394 ? -6.501 -14.947 16.120 1.00 60.31 394 ALA A O 1
ATOM 2960 N N . THR A 1 395 ? -8.679 -14.647 15.644 1.00 62.19 395 THR A N 1
ATOM 2961 C CA . THR A 1 395 ? -9.115 -14.701 17.046 1.00 62.19 395 THR A CA 1
ATOM 2962 C C . THR A 1 395 ? -9.866 -16.013 17.311 1.00 62.19 395 THR A C 1
ATOM 2964 O O . THR A 1 395 ? -10.516 -16.541 16.409 1.00 62.19 395 THR A O 1
ATOM 2967 N N . PRO A 1 396 ? -9.788 -16.584 18.530 1.00 64.50 396 PRO A N 1
ATOM 2968 C CA . PRO A 1 396 ? -10.509 -17.821 18.853 1.00 64.50 396 PRO A CA 1
ATOM 2969 C C . PRO A 1 396 ? -12.035 -17.664 18.928 1.00 64.50 396 PRO A C 1
ATOM 2971 O O . PRO A 1 396 ? -12.756 -18.644 18.767 1.00 64.50 396 PRO A O 1
ATOM 2974 N N . ASN A 1 397 ? -12.519 -16.448 19.208 1.00 72.56 397 ASN A N 1
ATOM 2975 C CA . ASN A 1 397 ? -13.898 -16.195 19.648 1.00 72.56 397 ASN A CA 1
ATOM 2976 C C . ASN A 1 397 ? -14.679 -15.234 18.734 1.00 72.56 397 ASN A C 1
ATOM 2978 O O . ASN A 1 397 ? -15.866 -15.015 18.958 1.00 72.56 397 ASN A O 1
ATOM 2982 N N . GLU A 1 398 ? -14.031 -14.634 17.736 1.00 78.06 398 GLU A N 1
ATOM 2983 C CA . GLU A 1 398 ? -14.625 -13.663 16.815 1.00 78.06 398 GLU A CA 1
ATOM 2984 C C . GLU A 1 398 ? -14.155 -13.991 15.387 1.00 78.06 398 GLU A C 1
ATOM 2986 O O . GLU A 1 398 ? -13.082 -14.554 15.175 1.00 78.06 398 GLU A O 1
ATOM 2991 N N . SER A 1 399 ? -14.961 -13.688 14.368 1.00 83.50 399 SER A N 1
ATOM 2992 C CA . SER A 1 399 ? -14.470 -13.843 12.993 1.00 83.50 399 SER A CA 1
ATOM 2993 C C . SER A 1 399 ? -13.414 -12.776 12.686 1.00 83.50 399 SER A C 1
ATOM 2995 O O . SER A 1 399 ? -13.535 -11.637 13.138 1.00 83.50 399 SER A O 1
ATOM 2997 N N . THR A 1 400 ? -12.421 -13.100 11.851 1.00 83.19 400 THR A N 1
ATOM 2998 C CA . THR A 1 400 ? -11.396 -12.142 11.390 1.00 83.19 400 THR A CA 1
ATOM 2999 C C . THR A 1 400 ? -12.001 -10.822 10.915 1.00 83.19 400 THR A C 1
ATOM 3001 O O . THR A 1 400 ? -11.509 -9.750 11.259 1.00 83.19 400 THR A O 1
ATOM 3004 N N . ARG A 1 401 ? -13.098 -10.890 10.150 1.00 87.75 401 ARG A N 1
ATOM 3005 C CA . ARG A 1 401 ? -13.747 -9.700 9.595 1.00 87.75 401 ARG A CA 1
ATOM 3006 C C . ARG A 1 401 ? -14.344 -8.810 10.684 1.00 87.75 401 ARG A C 1
ATOM 3008 O O . ARG A 1 401 ? -14.119 -7.606 10.637 1.00 87.75 401 ARG A O 1
ATOM 3015 N N . LEU A 1 402 ? -15.058 -9.385 11.652 1.00 87.56 402 LEU A N 1
ATOM 3016 C CA . LEU A 1 402 ? -15.668 -8.615 12.742 1.00 87.56 402 LEU A CA 1
ATOM 3017 C C . LEU A 1 402 ? -14.600 -7.905 13.587 1.00 87.56 402 LEU A C 1
ATOM 3019 O O . LEU A 1 402 ? -14.718 -6.705 13.844 1.00 87.56 402 LEU A O 1
ATOM 3023 N N . ALA A 1 403 ? -13.497 -8.597 13.892 1.00 86.00 403 ALA A N 1
ATOM 3024 C CA . ALA A 1 403 ? -12.389 -8.006 14.637 1.00 86.00 403 ALA A CA 1
ATOM 3025 C C . ALA A 1 403 ? -11.780 -6.806 13.886 1.00 86.00 403 ALA A C 1
ATOM 3027 O O . ALA A 1 403 ? -11.612 -5.723 14.455 1.00 86.00 403 ALA A O 1
ATOM 3028 N N . GLN A 1 404 ? -11.541 -6.952 12.579 1.00 90.94 404 GLN A N 1
ATOM 3029 C CA . GLN A 1 404 ? -11.036 -5.873 11.724 1.00 90.94 404 GLN A CA 1
ATOM 3030 C C . GLN A 1 404 ? -11.995 -4.677 11.650 1.00 90.94 404 GLN A C 1
ATOM 3032 O O . GLN A 1 404 ? -11.566 -3.528 11.741 1.00 90.94 404 GLN A O 1
ATOM 3037 N N . GLU A 1 405 ? -13.295 -4.925 11.501 1.00 93.00 405 GLU A N 1
ATOM 3038 C CA . GLU A 1 405 ? -14.321 -3.880 11.426 1.00 93.00 405 GLU A CA 1
ATOM 3039 C C . GLU A 1 405 ? -14.470 -3.108 12.744 1.00 93.00 405 GLU A C 1
ATOM 3041 O O . GLU A 1 405 ? -14.669 -1.884 12.740 1.00 93.00 405 GLU A O 1
ATOM 3046 N N . ARG A 1 406 ? -14.320 -3.799 13.877 1.00 90.56 406 ARG A N 1
ATOM 3047 C CA . ARG A 1 406 ? -14.267 -3.196 15.211 1.00 90.56 406 ARG A CA 1
ATOM 3048 C C . ARG A 1 406 ? -13.042 -2.296 15.371 1.00 90.56 406 ARG A C 1
ATOM 3050 O O . ARG A 1 406 ? -13.185 -1.167 15.848 1.00 90.56 406 ARG A O 1
ATOM 3057 N N . ILE A 1 407 ? -11.862 -2.754 14.947 1.00 91.62 407 ILE A N 1
ATOM 3058 C CA . ILE A 1 407 ? -10.625 -1.952 14.976 1.00 91.62 407 ILE A CA 1
ATOM 3059 C C . ILE A 1 407 ? -10.765 -0.728 14.073 1.00 91.62 407 ILE A C 1
ATOM 3061 O O . ILE A 1 407 ? -10.451 0.378 14.505 1.00 91.62 407 ILE A O 1
ATOM 3065 N N . ALA A 1 408 ? -11.301 -0.889 12.861 1.00 94.38 408 ALA A N 1
ATOM 3066 C CA . ALA A 1 408 ? -11.495 0.222 11.934 1.00 94.38 408 ALA A CA 1
ATOM 3067 C C . ALA A 1 408 ? -12.373 1.333 12.542 1.00 94.38 408 ALA A C 1
ATOM 3069 O O . ALA A 1 408 ? -12.003 2.507 12.514 1.00 94.38 408 ALA A O 1
ATOM 3070 N N . ARG A 1 409 ? -13.479 0.968 13.206 1.00 93.88 409 ARG A N 1
ATOM 3071 C CA . ARG A 1 409 ? -14.311 1.931 13.953 1.00 93.88 409 ARG A CA 1
ATOM 3072 C C . ARG A 1 409 ? -13.567 2.569 15.117 1.00 93.88 409 ARG A C 1
ATOM 3074 O O . ARG A 1 409 ? -13.739 3.760 15.362 1.00 93.88 409 ARG A O 1
ATOM 3081 N N . ALA A 1 410 ? -12.766 1.802 15.854 1.00 91.62 410 ALA A N 1
ATOM 3082 C CA . ALA A 1 410 ? -11.964 2.341 16.948 1.00 91.62 410 ALA A CA 1
ATOM 3083 C C . ALA A 1 410 ? -10.929 3.363 16.445 1.00 91.62 410 ALA A C 1
ATOM 3085 O O . ALA A 1 410 ? -10.756 4.403 17.081 1.00 91.62 410 ALA A O 1
ATOM 3086 N N . VAL A 1 411 ? -10.319 3.131 15.278 1.00 93.81 411 VAL A N 1
ATOM 3087 C CA . VAL A 1 411 ? -9.461 4.116 14.604 1.00 93.81 411 VAL A CA 1
ATOM 3088 C C . VAL A 1 411 ? -10.270 5.354 14.228 1.00 93.81 411 VAL A C 1
ATOM 3090 O O . VAL A 1 411 ? -9.901 6.450 14.640 1.00 93.81 411 VAL A O 1
ATOM 3093 N N . TRP A 1 412 ? -11.408 5.197 13.542 1.00 94.44 412 TRP A N 1
ATOM 3094 C CA . TRP A 1 412 ? -12.266 6.315 13.131 1.00 94.44 412 TRP A CA 1
ATOM 3095 C C . TRP A 1 412 ? -12.695 7.230 14.283 1.00 94.44 412 TRP A C 1
ATOM 3097 O O . TRP A 1 412 ? -12.714 8.447 14.106 1.00 94.44 412 TRP A O 1
ATOM 3107 N N . ARG A 1 413 ? -12.981 6.684 15.474 1.00 91.44 413 ARG A N 1
ATOM 3108 C CA . ARG A 1 413 ? -13.319 7.486 16.671 1.00 91.44 413 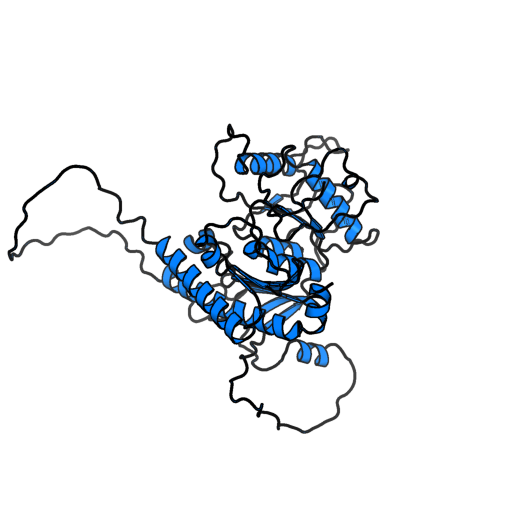ARG A CA 1
ATOM 3109 C C . ARG A 1 413 ? -12.190 8.411 17.126 1.00 91.44 413 ARG A C 1
ATOM 3111 O O . ARG A 1 413 ? -12.465 9.419 17.767 1.00 91.44 413 ARG A O 1
ATOM 3118 N N . ASN A 1 414 ? -10.947 8.064 16.807 1.00 91.19 414 ASN A N 1
ATOM 3119 C CA . ASN A 1 414 ? -9.753 8.789 17.230 1.00 91.19 414 ASN A CA 1
ATOM 3120 C C . ASN A 1 414 ? -9.159 9.672 16.121 1.00 91.19 414 ASN A C 1
ATOM 3122 O O . ASN A 1 414 ? -8.176 10.374 16.352 1.00 91.19 414 ASN A O 1
ATOM 3126 N N . LEU A 1 415 ? -9.748 9.694 14.923 1.00 92.12 415 LEU A N 1
ATOM 3127 C CA . LEU A 1 415 ? -9.291 10.579 13.853 1.00 92.12 415 LEU A CA 1
ATOM 3128 C C . LEU A 1 415 ? -9.658 12.039 14.127 1.00 92.12 415 LEU A C 1
ATOM 3130 O O . LEU A 1 415 ? -10.602 12.353 14.853 1.00 92.12 415 LEU A O 1
ATOM 3134 N N . HIS A 1 416 ? -8.947 12.963 13.481 1.00 87.25 416 HIS A N 1
ATOM 3135 C CA . HIS A 1 416 ? -9.401 14.346 13.432 1.00 87.25 416 HIS A CA 1
ATOM 3136 C C . HIS A 1 416 ? -10.789 14.430 12.766 1.00 87.25 416 HIS A C 1
ATOM 3138 O O . HIS A 1 416 ? -10.963 14.029 11.619 1.00 87.25 416 HIS A O 1
ATOM 3144 N N . HIS A 1 417 ? -11.749 15.071 13.446 1.00 82.06 417 HIS A N 1
ATOM 3145 C CA . HIS A 1 417 ? -13.134 15.266 12.984 1.00 82.06 417 HIS A CA 1
ATOM 3146 C C . HIS A 1 417 ? -13.322 15.805 11.555 1.00 82.06 417 HIS A C 1
ATOM 3148 O O . HIS A 1 417 ? -14.342 15.528 10.938 1.00 82.06 417 HIS A O 1
ATOM 3154 N N . GLY A 1 418 ? -12.380 16.587 11.018 1.00 82.75 418 GLY A N 1
ATOM 3155 C CA . GLY A 1 418 ? -12.491 17.129 9.666 1.00 82.75 418 GLY A CA 1
ATOM 3156 C C . GLY A 1 418 ? -12.075 16.149 8.565 1.00 82.75 418 GLY A C 1
ATOM 3157 O O . GLY A 1 418 ? -12.202 16.503 7.391 1.00 82.75 418 GLY A O 1
ATOM 3158 N N . GLY A 1 419 ? -11.515 14.988 8.925 1.00 90.75 419 GLY A N 1
ATOM 3159 C CA . GLY A 1 419 ? -10.948 14.011 7.998 1.00 90.75 419 GLY A CA 1
ATOM 3160 C C . GLY A 1 419 ? -9.774 14.550 7.176 1.00 90.75 419 GLY A C 1
ATOM 3161 O O . GLY A 1 419 ? -9.330 15.686 7.336 1.00 90.75 419 GLY A O 1
ATOM 3162 N N . LEU A 1 420 ? -9.264 13.727 6.272 1.00 94.25 420 LEU A N 1
ATOM 3163 C CA . LEU A 1 420 ? -8.294 14.098 5.250 1.00 94.25 420 LEU A CA 1
ATOM 3164 C C . LEU A 1 420 ? -8.999 14.660 4.007 1.00 94.25 420 LEU A C 1
ATOM 3166 O O . LEU A 1 420 ? -10.041 14.155 3.583 1.00 94.25 420 LEU A O 1
ATOM 3170 N N . GLN A 1 421 ? -8.395 15.677 3.400 1.00 91.81 421 GLN A N 1
ATOM 3171 C CA . GLN A 1 421 ? -8.865 16.373 2.203 1.00 91.81 421 GLN A CA 1
ATOM 3172 C C . GLN A 1 421 ? -8.124 15.838 0.969 1.00 91.81 421 GLN A C 1
ATOM 3174 O O . GLN A 1 421 ? -7.107 16.397 0.556 1.00 91.81 421 GLN A O 1
ATOM 3179 N N . TYR A 1 422 ? -8.613 14.728 0.411 1.00 91.19 422 TYR A N 1
ATOM 3180 C CA . TYR A 1 422 ? -8.053 14.079 -0.788 1.00 91.19 422 TYR A CA 1
ATOM 3181 C C . TYR A 1 422 ? -9.124 13.627 -1.789 1.00 91.19 422 TYR A C 1
ATOM 3183 O O . TYR A 1 422 ? -8.868 12.758 -2.622 1.00 91.19 422 TYR A O 1
ATOM 3191 N N . GLU A 1 423 ? -10.321 14.206 -1.708 1.00 87.38 423 GLU A N 1
ATOM 3192 C CA . GLU A 1 423 ? -11.432 13.826 -2.578 1.00 87.38 423 GLU A CA 1
ATOM 3193 C C . GLU A 1 423 ? -11.116 14.097 -4.050 1.00 87.38 423 GLU A C 1
ATOM 3195 O O . GLU A 1 423 ? -10.520 15.118 -4.404 1.00 87.38 423 GLU A O 1
ATOM 3200 N N . ARG A 1 424 ? -11.504 13.153 -4.909 1.00 85.75 424 ARG A N 1
ATOM 3201 C CA . ARG A 1 424 ? -11.352 13.240 -6.361 1.00 85.75 424 ARG A CA 1
ATOM 3202 C C . ARG A 1 424 ? -12.708 13.190 -7.038 1.00 85.75 424 ARG A C 1
ATOM 3204 O O . ARG A 1 424 ? -13.574 12.393 -6.682 1.00 85.75 424 ARG A O 1
ATOM 3211 N N . GLU A 1 425 ? -12.845 13.996 -8.081 1.00 80.88 425 GLU A N 1
ATOM 3212 C CA . GLU A 1 425 ? -13.966 13.897 -9.007 1.00 80.88 425 GLU A CA 1
ATOM 3213 C C . GLU A 1 425 ? -14.026 12.484 -9.619 1.00 80.88 425 GLU A C 1
ATOM 3215 O O . GLU A 1 425 ? -13.005 11.935 -10.043 1.00 80.88 425 GLU A O 1
ATOM 3220 N N . GLY A 1 426 ? -15.226 11.898 -9.660 1.00 77.44 426 GLY A N 1
ATOM 3221 C CA . GLY A 1 426 ? -15.466 10.567 -10.228 1.00 77.44 426 GLY A CA 1
ATOM 3222 C C . GLY A 1 426 ? -15.228 9.393 -9.272 1.00 77.44 426 GLY A C 1
ATOM 3223 O O . GLY A 1 426 ? -15.465 8.254 -9.663 1.00 77.44 426 GLY A O 1
ATOM 3224 N N . VAL A 1 427 ? -14.808 9.642 -8.026 1.00 82.69 427 VAL A N 1
ATOM 3225 C CA . VAL A 1 427 ? -14.660 8.599 -7.001 1.00 82.69 427 VAL A CA 1
ATOM 3226 C C . VAL A 1 427 ? -15.850 8.622 -6.045 1.00 82.69 427 VAL A C 1
ATOM 3228 O O . VAL A 1 427 ? -16.234 9.672 -5.535 1.00 82.69 427 VAL A O 1
ATOM 3231 N N . VAL A 1 428 ? -16.431 7.448 -5.790 1.00 79.81 428 VAL A N 1
ATOM 3232 C CA . VAL A 1 428 ? -17.493 7.276 -4.792 1.00 79.81 428 VAL A CA 1
ATOM 3233 C C . VAL A 1 428 ? -16.859 6.972 -3.440 1.00 79.81 428 VAL A C 1
ATOM 3235 O O . VAL A 1 428 ? -16.115 5.999 -3.300 1.00 79.81 428 VAL A O 1
ATOM 3238 N N . TYR A 1 429 ? -17.179 7.799 -2.450 1.00 82.19 429 TYR A N 1
ATOM 3239 C CA . TYR A 1 429 ? -16.728 7.649 -1.071 1.00 82.19 429 TYR A CA 1
ATOM 3240 C C . TYR A 1 429 ? -17.859 7.098 -0.187 1.00 82.19 429 TYR A C 1
ATOM 3242 O O . TYR A 1 429 ? -19.016 7.468 -0.404 1.00 82.19 429 TYR A O 1
ATOM 3250 N N . PRO A 1 430 ? -17.568 6.225 0.796 1.00 73.25 430 PRO A N 1
ATOM 3251 C CA . PRO A 1 430 ? -18.567 5.763 1.759 1.00 73.25 430 PRO A CA 1
ATOM 3252 C C . PRO A 1 430 ? -19.145 6.935 2.572 1.00 73.25 430 PRO A C 1
ATOM 3254 O O . PRO A 1 430 ? -18.388 7.782 3.045 1.00 73.25 430 PRO A O 1
ATOM 3257 N N . SER A 1 431 ? -20.472 6.980 2.735 1.00 60.12 431 SER A N 1
ATOM 3258 C CA . SER A 1 431 ? -21.219 8.062 3.415 1.00 60.12 431 SER A CA 1
ATOM 3259 C C . SER A 1 431 ? -21.588 7.775 4.874 1.00 60.12 431 SER A C 1
ATOM 3261 O O . SER A 1 431 ? -22.049 6.639 5.147 1.00 60.12 431 SER A O 1
#

Secondary structure (DSSP, 8-state):
-HHHHHHHHS-HHHHHHHHHHHHHHHHHHHHHHHHHHHHS--------------------------S---S-SSSSSSHHHHHHHHHHHHHHHHHHHHHH-TTSEEEEHHHHHTS---S----SS-EEEEEEEETHHHHHTT-S--EEEEEEEETTEEEEEEEEETTSSTT-S--TT-----EEEEEETTTEEEEEEE-SS-TT--HHHHHHHHHS-S-------------TT-PPPP----EEEEES--TTSPP--SSS-TTPEEE----S----TT-TT-HHHHHHHHHHHHHS-SS--TTS----SSSEEE--S-HHHHHHHHHTTSSSEEEEES--HHHHHHHHHHHHHHT-EEEESSPPPTT-GGGSTTSPPPPPPTT-SEEEEE-----SSS-HHHHHHHHHHHHHHHS-TT------TTPPPP-

Mean predicted aligned error: 12.74 Å

Organism: Tilletiaria anomala (strain ATCC 24038 / CBS 436.72 / UBC 951) (NCBI:txid1037660)

Radius of gyration: 25.35 Å; Cα contacts (8 Å, |Δi|>4): 790; chains: 1; bounding box: 77×88×68 Å

Foldseek 3Di:
DLLVVVVVPDPLVVVQLLQALLFVVLVLLLLVLLLVVVPDPDPPPPPDDDDDDDDDDDDDDDDDDDDDDDDDDPPCPQLVSLVVSQVVSVVSSVVSCCVVPVPEAEAEDPVVVVPPDPADDDDQGWYKFWRSWFQSVCSSVVNQPIWIKIFIDHRQATFKIKIKRSCDADLNPSDPVSSFFIWMWIFGHPGFIKIWGQDQPDQDDDPVNVCVVPVDDDDDDDDDDPDDPDDPDPDDDPRRGPTGIDGLEDPDADADDPLAQEAFEEEEALDDFDDDCVDPQGLNVQVVQLQVLQQWPPAADPVRDTGGRHPYYDYSSALLVNLSCQQSSVGFKYWYAQDALNSPSNSVNNQVSSVKAKAFSAADDPPDPLLDLPDQGDGHGSGRRTIIMGYQHDDPPDDSRSVNSSVSSNSNVRGDPVTHDDDHPPGDHDD

Sequence (431 aa):
MAGQELLRGLDLEAAHDFATQLAVRAGAMLRENAWKRACAPHLSSSASSADPISHDQSYAAEKLHENGALNTREKDSSVDVVTDIDLSVERFVVEEIRKVYPGFDVLAEEAYAAGGSKRYACSELPTWIVDPLDGTVNFTHLFPTVCVSIGLAIGNEPVCGAIYAPLMGAGANLDPVSHLGGMLWSACKGHGAFQSTPDRRHPQTSTLQWLKANIVGSTMPSTADSKRTAGLDGHPRPLRLPINSAPLLRTSSPQIASSTLKGLLLISEWGKDRRPPSDPQSNLTRKANTFWNLTKRSTADEAGQQGGEVHGIRSLGSAALDLVYCASGSVDIMWEGGCWEWDVCAGLAILAEAGGLWTDGNAPSPASALWREDTPLPRGSLGGRRFLCIRPEATPNESTRLAQERIARAVWRNLHHGGLQYEREGVVYPS

Nearest PDB structures (foldseek):
  4as4-assembly1_B  TM=8.501E-01  e=2.090E-17  Homo sapiens
  4as5-assembly2_D  TM=8.366E-01  e=2.942E-17  Mus musculus
  1imf-assembly1_A-2  TM=8.715E-01  e=2.480E-17  Homo sapiens
  2czh-assembly1_A  TM=8.529E-01  e=6.536E-17  Homo sapiens
  2bji-assembly1_B  TM=8.407E-01  e=1.452E-16  Bos taurus

pLDDT: mean 74.86, std 23.53, range [24.95, 98.62]

Solvent-accessible surface area (backbone atoms only — not comparable to full-atom values): 24714 Å² total; per-residue (Å²): 114,68,39,66,55,53,57,75,73,52,63,55,66,61,50,36,58,48,35,45,53,48,22,52,57,46,20,48,54,53,40,53,51,54,35,53,61,73,67,49,76,78,84,69,89,75,91,79,79,88,85,82,90,83,90,82,89,86,85,88,89,84,89,82,88,84,88,89,87,90,86,81,83,83,75,69,72,54,64,52,57,48,54,52,50,39,55,51,35,37,51,53,52,52,53,54,45,45,72,78,42,70,90,45,47,77,48,41,56,68,71,44,72,74,39,95,71,83,62,72,79,78,50,69,52,47,28,40,27,27,21,52,50,40,15,60,70,29,53,71,69,71,42,52,49,31,29,16,28,33,13,33,27,41,54,62,39,50,42,20,12,11,39,18,23,42,46,30,60,69,49,36,58,74,53,84,88,45,88,44,37,13,37,34,39,34,12,27,72,95,71,35,22,32,38,25,41,56,48,81,89,54,78,80,56,54,64,71,57,52,47,60,69,72,72,58,85,82,82,86,84,82,83,86,80,99,78,84,92,74,72,87,84,87,68,84,74,81,81,72,71,25,51,54,68,42,71,34,80,60,95,74,59,81,75,84,60,80,97,54,50,60,75,36,35,35,33,42,68,75,63,88,57,78,58,54,80,86,43,92,76,24,46,35,45,37,49,52,52,19,51,50,38,35,54,34,47,93,60,56,47,99,86,67,48,79,53,43,30,28,64,45,76,44,66,70,60,26,65,39,57,48,33,47,34,14,27,38,44,79,25,44,31,30,51,42,64,69,54,51,48,32,44,38,32,14,23,50,15,22,16,50,40,46,55,31,47,51,21,55,47,47,58,56,53,93,86,28,66,72,76,44,91,89,39,82,80,65,70,42,50,56,70,42,22,30,35,29,33,30,24,42,50,87,53,99,88,52,56,44,65,60,54,38,53,52,49,52,51,49,51,40,74,38,44,41,91,84,43,72,84,49,86,48,70,95,58,81,72,86,94

InterPro domains:
  IPR000760 Inositol monophosphatase-like [PF00459] (65-228)
  IPR000760 Inositol monophosphatase-like [PF00459] (300-373)
  IPR000760 Inositol monophosphatase-like [PR00377] (80-100)
  IPR000760 Inositol monophosphatase-like [PR00377] (102-118)
  IPR000760 Inositol monophosphatase-like [PR00377] (128-144)
  IPR020550 Inositol monophosphatase, conserved site [PS00630] (342-356)
  IPR020583 Inositol monophosphatase, metal-binding site [PS00629] (128-141)
  IPR033942 Inositol monophosphatase [cd01639] (16-362)